Protein 2YYB (pdb70)

Structure (mmCIF, N/CA/C/O backbone):
data_2YYB
#
_entry.id   2YYB
#
_cell.length_a   148.186
_cell.length_b   148.186
_cell.length_c   196.395
_cell.angle_alpha   90.00
_cell.angle_beta   90.00
_cell.angle_gamma   120.00
#
_symmetry.space_group_name_H-M   'H 3 2'
#
loop_
_entity.id
_entity.type
_entity.pdbx_description
1 polymer 'Hypothetical protein TTHA1606'
2 water water
#
loop_
_atom_site.group_PDB
_atom_site.id
_atom_site.type_symbol
_atom_site.label_atom_id
_atom_site.label_alt_id
_atom_site.label_comp_id
_atom_site.label_asym_id
_atom_site.label_entity_id
_atom_site.label_seq_id
_atom_site.pdbx_PDB_ins_code
_atom_site.Cartn_x
_atom_site.Cartn_y
_atom_site.Cartn_z
_atom_site.occupancy
_atom_site.B_iso_or_equiv
_atom_site.auth_seq_id
_atom_site.auth_comp_id
_atom_site.auth_asym_id
_atom_site.auth_atom_id
_atom_site.pdbx_PDB_model_num
ATOM 1 N N . MET A 1 1 ? 11.851 37.565 43.278 1.00 36.92 1 MET A N 1
ATOM 2 C CA . MET A 1 1 ? 10.950 36.450 42.883 1.00 37.02 1 MET A CA 1
ATOM 3 C C . MET A 1 1 ? 9.835 36.259 43.902 1.00 36.54 1 MET A C 1
ATOM 4 O O . MET A 1 1 ? 10.017 36.519 45.090 1.00 36.93 1 MET A O 1
ATOM 9 N N . ASP A 1 2 ? 8.668 35.843 43.425 1.00 36.15 2 ASP A N 1
ATOM 10 C CA . ASP A 1 2 ? 7.537 35.609 44.303 1.00 36.82 2 ASP A CA 1
ATOM 11 C C . ASP A 1 2 ? 7.833 34.340 45.111 1.00 37.74 2 ASP A C 1
ATOM 12 O O . ASP A 1 2 ? 8.117 33.291 44.533 1.00 37.25 2 ASP A O 1
ATOM 17 N N . ARG A 1 3 ? 7.776 34.444 46.438 1.00 36.80 3 ARG A N 1
ATOM 18 C CA . ARG A 1 3 ? 8.069 33.314 47.307 1.00 37.36 3 ARG A CA 1
ATOM 19 C C . ARG A 1 3 ? 7.171 32.116 47.076 1.00 39.02 3 ARG A C 1
ATOM 20 O O . ARG A 1 3 ? 7.613 30.978 47.153 1.00 39.72 3 ARG A O 1
ATOM 28 N N . ASP A 1 4 ? 5.906 32.370 46.801 1.00 40.66 4 ASP A N 1
ATOM 29 C CA . ASP A 1 4 ? 4.972 31.285 46.590 1.00 43.35 4 ASP A CA 1
ATOM 30 C C . ASP A 1 4 ? 5.275 30.470 45.327 1.00 44.39 4 ASP A C 1
ATOM 31 O O . ASP A 1 4 ? 4.976 29.277 45.275 1.00 44.68 4 ASP A O 1
ATOM 36 N N . GLU A 1 5 ? 5.875 31.096 44.317 1.00 44.36 5 GLU A N 1
ATOM 37 C CA . GLU A 1 5 ? 6.221 30.361 43.104 1.00 46.10 5 GLU A CA 1
ATOM 38 C C . GLU A 1 5 ? 7.486 29.561 43.369 1.00 44.24 5 GLU A C 1
ATOM 39 O O . GLU A 1 5 ? 7.631 28.431 42.901 1.00 42.75 5 GLU A O 1
ATOM 45 N N . LEU A 1 6 ? 8.407 30.169 44.111 1.00 42.52 6 LEU A N 1
ATOM 46 C CA . LEU A 1 6 ? 9.648 29.505 44.467 1.00 41.98 6 LEU A CA 1
ATOM 47 C C . LEU A 1 6 ? 9.295 28.243 45.271 1.00 42.15 6 LEU A C 1
ATOM 48 O O . LEU A 1 6 ? 9.840 27.173 45.020 1.00 43.28 6 LEU A O 1
ATOM 53 N N . VAL A 1 7 ? 8.374 28.357 46.223 1.00 40.37 7 VAL A N 1
ATOM 54 C CA . VAL A 1 7 ? 8.004 27.194 47.010 1.00 40.44 7 VAL A CA 1
ATOM 55 C C . VAL A 1 7 ? 7.334 26.126 46.127 1.00 42.56 7 VAL A C 1
ATOM 56 O O . VAL A 1 7 ? 7.620 24.932 46.263 1.00 43.85 7 VAL A O 1
ATOM 60 N N . ARG A 1 8 ? 6.466 26.557 45.216 1.00 41.70 8 ARG A N 1
ATOM 61 C CA . ARG A 1 8 ? 5.782 25.639 44.312 1.00 42.60 8 ARG A CA 1
ATOM 62 C C . ARG A 1 8 ? 6.798 24.912 43.437 1.00 43.61 8 ARG A C 1
ATOM 63 O O . ARG A 1 8 ? 6.758 23.683 43.308 1.00 43.46 8 ARG A O 1
ATOM 71 N N . TYR A 1 9 ? 7.714 25.672 42.842 1.00 43.36 9 TYR A N 1
ATOM 72 C CA . TYR A 1 9 ? 8.733 25.076 41.996 1.00 44.18 9 TYR A CA 1
ATOM 73 C C . TYR A 1 9 ? 9.527 24.038 42.777 1.00 45.30 9 TYR A C 1
ATOM 74 O O . TYR A 1 9 ? 9.622 22.883 42.356 1.00 46.83 9 TYR A O 1
ATOM 83 N N . LEU A 1 10 ? 10.092 24.445 43.915 1.00 44.45 10 LEU A N 1
ATOM 84 C CA . LEU A 1 10 ? 10.885 23.533 44.736 1.00 43.09 10 LEU A CA 1
ATOM 85 C C . LEU A 1 10 ? 10.152 22.256 45.119 1.00 42.69 10 LEU A C 1
ATOM 86 O O . LEU A 1 10 ? 10.711 21.166 45.016 1.00 42.44 10 LEU A O 1
ATOM 91 N N . ASP A 1 11 ? 8.905 22.375 45.550 1.00 41.94 11 ASP A N 1
ATOM 92 C CA . ASP A 1 11 ? 8.152 21.187 45.913 1.00 42.29 11 ASP A CA 1
ATOM 93 C C . ASP A 1 11 ? 8.054 20.289 44.676 1.00 43.92 11 ASP A C 1
ATOM 94 O O . ASP A 1 11 ? 8.088 19.056 44.769 1.00 45.41 11 ASP A O 1
ATOM 99 N N . ALA A 1 12 ? 7.952 20.918 43.513 1.00 44.47 12 ALA A N 1
ATOM 100 C CA . ALA A 1 12 ? 7.838 20.183 42.261 1.00 45.75 12 ALA A CA 1
ATOM 101 C C . ALA A 1 12 ? 9.153 19.521 41.882 1.00 46.43 12 ALA A C 1
ATOM 102 O O . ALA A 1 12 ? 9.214 18.304 41.684 1.00 47.53 12 ALA A O 1
ATOM 104 N N . TYR A 1 13 ? 10.196 20.341 41.792 1.00 45.53 13 TYR A N 1
ATOM 105 C CA . TYR A 1 13 ? 11.529 19.903 41.415 1.00 45.84 13 TYR A CA 1
ATOM 106 C C . TYR A 1 13 ? 12.070 18.795 42.285 1.00 47.78 13 TYR A C 1
ATOM 107 O O . TYR A 1 13 ? 12.722 17.883 41.788 1.00 50.49 13 TYR A O 1
ATOM 116 N N . LEU A 1 14 ? 11.818 18.881 43.587 1.00 48.97 14 LEU A N 1
ATOM 117 C CA . LEU A 1 14 ? 12.297 17.880 44.531 1.00 47.78 14 LEU A CA 1
ATOM 118 C C . LEU A 1 14 ? 11.231 16.811 44.699 1.00 48.97 14 LEU A C 1
ATOM 119 O O . LEU A 1 14 ? 11.474 15.771 45.303 1.00 48.45 14 LEU A O 1
ATOM 124 N N . ARG A 1 15 ? 10.057 17.073 44.128 1.00 50.86 15 ARG A N 1
ATOM 125 C CA . ARG A 1 15 ? 8.913 16.173 44.215 1.00 53.20 15 ARG A CA 1
ATOM 126 C C . ARG A 1 15 ? 8.839 15.533 45.596 1.00 53.20 15 ARG A C 1
ATOM 127 O O . ARG A 1 15 ? 8.967 14.328 45.757 1.00 53.14 15 ARG A O 1
ATOM 135 N N . ILE A 1 16 ? 8.615 16.381 46.587 1.00 53.78 16 ILE A N 1
ATOM 136 C CA . ILE A 1 16 ? 8.535 15.967 47.974 1.00 54.41 16 ILE A CA 1
ATOM 137 C C . ILE A 1 16 ? 7.336 15.086 48.290 1.00 55.42 16 ILE A C 1
ATOM 138 O O . ILE A 1 16 ? 7.203 14.595 49.412 1.00 55.99 16 ILE A O 1
ATOM 143 N N . GLN A 1 17 ? 6.454 14.889 47.317 1.00 56.72 17 GLN A N 1
ATOM 144 C CA . GLN A 1 17 ? 5.280 14.049 47.551 1.00 58.58 17 GLN A CA 1
ATOM 145 C C . GLN A 1 17 ? 5.664 12.570 47.468 1.00 59.23 17 GLN A C 1
ATOM 146 O O . GLN A 1 17 ? 4.918 11.691 47.906 1.00 59.72 17 GLN A O 1
ATOM 152 N N . ASP A 1 18 ? 6.844 12.312 46.918 1.00 59.51 18 ASP A N 1
ATOM 153 C CA . ASP A 1 18 ? 7.348 10.957 46.772 1.00 60.33 18 ASP A CA 1
ATOM 154 C C . ASP A 1 18 ? 7.980 10.394 48.043 1.00 61.32 18 ASP A C 1
ATOM 155 O O . ASP A 1 18 ? 8.312 9.210 48.098 1.00 60.90 18 ASP A O 1
ATOM 160 N N . PHE A 1 19 ? 8.152 11.232 49.061 1.00 62.63 19 PHE A N 1
ATOM 161 C CA . PHE A 1 19 ? 8.767 10.773 50.307 1.00 63.89 19 PHE A CA 1
ATOM 162 C C . PHE A 1 19 ? 7.865 11.058 51.505 1.00 64.83 19 PHE A C 1
ATOM 163 O O . PHE A 1 19 ? 8.280 11.737 52.449 1.00 64.51 19 PHE A O 1
ATOM 171 N N . PRO A 1 20 ? 6.632 10.508 51.493 1.00 66.05 20 PRO A N 1
ATOM 172 C CA . PRO A 1 20 ? 5.600 10.658 52.534 1.00 66.25 20 PRO A CA 1
ATOM 173 C C . PRO A 1 20 ? 5.933 10.067 53.901 1.00 65.99 20 PRO A C 1
ATOM 174 O O . PRO A 1 20 ? 5.219 10.308 54.871 1.00 66.70 20 PRO A O 1
ATOM 178 N N . GLN A 1 21 ? 7.012 9.297 53.974 1.00 66.12 21 GLN A N 1
ATOM 179 C CA . GLN A 1 21 ? 7.420 8.665 55.226 1.00 66.83 21 GLN A CA 1
ATOM 180 C C . GLN A 1 21 ? 8.640 9.345 55.870 1.00 66.33 21 GLN A C 1
ATOM 181 O O . GLN A 1 21 ? 9.371 8.732 56.663 1.00 66.04 21 GLN A O 1
ATOM 187 N N . ASP A 1 22 ? 8.859 10.609 55.515 1.00 64.59 22 ASP A N 1
ATOM 188 C CA . ASP A 1 22 ? 9.973 11.373 56.063 1.00 62.66 22 ASP A CA 1
ATOM 189 C C . ASP A 1 22 ? 9.416 12.084 57.290 1.00 61.43 22 ASP A C 1
ATOM 190 O O . ASP A 1 22 ? 8.459 12.856 57.176 1.00 61.51 22 ASP A O 1
ATOM 195 N N . PRO A 1 23 ? 9.988 11.818 58.486 1.00 59.67 23 PRO A N 1
ATOM 196 C CA . PRO A 1 23 ? 9.482 12.477 59.697 1.00 57.40 23 PRO A CA 1
ATOM 197 C C . PRO A 1 23 ? 9.531 14.002 59.599 1.00 54.74 23 PRO A C 1
ATOM 198 O O . PRO A 1 23 ? 8.607 14.683 60.036 1.00 55.18 23 PRO A O 1
ATOM 202 N N . SER A 1 24 ? 10.598 14.531 59.006 1.00 51.67 24 SER A N 1
ATOM 203 C CA . SER A 1 24 ? 10.747 15.977 58.868 1.00 49.99 24 SER A CA 1
ATOM 204 C C . SER A 1 24 ? 9.680 16.554 57.944 1.00 47.43 24 SER A C 1
ATOM 205 O O . SER A 1 24 ? 9.283 15.923 56.969 1.00 47.00 24 SER A O 1
ATOM 208 N N . LEU A 1 25 ? 9.220 17.754 58.265 1.00 44.82 25 LEU A N 1
ATOM 209 C CA . LEU A 1 25 ? 8.197 18.416 57.469 1.00 44.90 25 LEU A CA 1
ATOM 210 C C . LEU A 1 25 ? 8.890 19.078 56.276 1.00 44.70 25 LEU A C 1
ATOM 211 O O . LEU A 1 25 ? 9.436 20.172 56.403 1.00 45.99 25 LEU A O 1
ATOM 216 N N . ASN A 1 26 ? 8.875 18.415 55.126 1.00 42.93 26 ASN A N 1
ATOM 217 C CA . ASN A 1 26 ? 9.530 18.954 53.944 1.00 42.42 26 ASN A CA 1
ATOM 218 C C . ASN A 1 26 ? 8.725 20.078 53.296 1.00 42.86 26 ASN A C 1
ATOM 219 O O . ASN A 1 26 ? 7.489 20.028 53.248 1.00 44.13 26 ASN A O 1
ATOM 224 N N . GLY A 1 27 ? 9.435 21.099 52.812 1.00 41.74 27 GLY A N 1
ATOM 225 C CA . GLY A 1 27 ? 8.792 22.244 52.181 1.00 38.68 27 GLY A CA 1
ATOM 226 C C . GLY A 1 27 ? 9.019 23.514 52.981 1.00 36.58 27 GLY A C 1
ATOM 227 O O . GLY A 1 27 ? 9.977 23.603 53.737 1.00 36.37 27 GLY A O 1
ATOM 228 N N . LEU A 1 28 ? 8.143 24.497 52.818 1.00 35.69 28 LEU A N 1
ATOM 229 C CA . LEU A 1 28 ? 8.273 25.749 53.552 1.00 36.13 28 LEU A CA 1
ATOM 230 C C . LEU A 1 28 ? 7.889 25.527 55.008 1.00 36.12 28 LEU A C 1
ATOM 231 O O . LEU A 1 28 ? 6.729 25.274 55.309 1.00 37.47 28 LEU A O 1
ATOM 236 N N . GLN A 1 29 ? 8.854 25.635 55.914 1.00 35.28 29 GLN A N 1
ATOM 237 C CA . GLN A 1 29 ? 8.576 25.426 57.329 1.00 34.46 29 GLN A CA 1
ATOM 238 C C . GLN A 1 29 ? 8.221 26.711 58.053 1.00 33.28 29 GLN A C 1
ATOM 239 O O . GLN A 1 29 ? 7.440 26.682 58.984 1.00 34.13 29 GLN A O 1
ATOM 245 N N . VAL A 1 30 ? 8.817 27.830 57.650 1.00 32.25 30 VAL A N 1
ATOM 246 C CA . VAL A 1 30 ? 8.510 29.114 58.272 1.00 29.93 30 VAL A CA 1
ATOM 247 C C . VAL A 1 30 ? 8.401 30.163 57.187 1.00 30.65 30 VAL A C 1
ATOM 248 O O . VAL A 1 30 ? 9.299 30.323 56.362 1.00 30.70 30 VAL A O 1
ATOM 252 N N . GLU A 1 31 ? 7.282 30.873 57.186 1.00 31.15 31 GLU A N 1
ATOM 253 C CA . GLU A 1 31 ? 7.020 31.900 56.191 1.00 31.25 31 GLU A CA 1
ATOM 254 C C . GLU A 1 31 ? 7.740 33.218 56.517 1.00 32.00 31 GLU A C 1
ATOM 255 O O . GLU A 1 31 ? 7.911 33.564 57.682 1.00 31.60 31 GLU A O 1
ATOM 261 N N . GLY A 1 32 ? 8.176 33.920 55.463 1.00 33.74 32 GLY A N 1
ATOM 262 C CA . GLY A 1 32 ? 8.875 35.197 55.574 1.00 31.42 32 GLY A CA 1
ATOM 263 C C . GLY A 1 32 ? 8.392 36.145 54.480 1.00 31.89 32 GLY A C 1
ATOM 264 O O . GLY A 1 3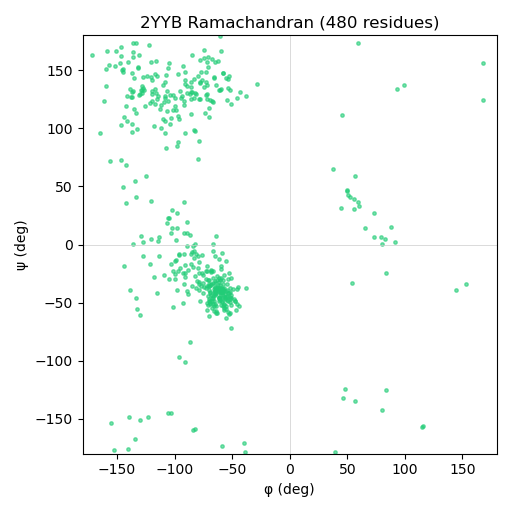2 ? 7.234 36.061 54.063 1.00 31.75 32 GLY A O 1
ATOM 265 N N . LYS A 1 33 ? 9.264 37.033 54.005 1.00 31.64 33 LYS A N 1
ATOM 266 C CA . LYS A 1 33 ? 8.918 37.999 52.957 1.00 32.90 33 LYS A CA 1
ATOM 267 C C . LYS A 1 33 ? 8.318 37.344 51.720 1.00 34.56 33 LYS A C 1
ATOM 268 O O . LYS A 1 33 ? 8.743 36.255 51.311 1.00 34.66 33 LYS A O 1
ATOM 274 N N . ARG A 1 34 ? 7.370 38.028 51.089 1.00 34.33 34 ARG A N 1
ATOM 275 C CA . ARG A 1 34 ? 6.774 37.491 49.879 1.00 36.04 34 ARG A CA 1
ATOM 276 C C . ARG A 1 34 ? 7.685 37.725 48.652 1.00 34.87 34 ARG A C 1
ATOM 277 O O . ARG A 1 34 ? 7.562 37.021 47.644 1.00 35.13 34 ARG A O 1
ATOM 285 N N . THR A 1 35 ? 8.604 38.683 48.740 1.00 31.89 35 THR A N 1
ATOM 286 C CA . THR A 1 35 ? 9.489 38.960 47.614 1.00 33.14 35 THR A CA 1
ATOM 287 C C . THR A 1 35 ? 10.926 38.530 47.898 1.00 34.15 35 THR A C 1
ATOM 288 O O . THR A 1 35 ? 11.644 39.156 48.681 1.00 34.70 35 THR A O 1
ATOM 292 N N . VAL A 1 36 ? 11.344 37.451 47.245 1.00 34.09 36 VAL A N 1
ATOM 293 C CA . VAL A 1 36 ? 12.683 36.913 47.448 1.00 34.56 36 VAL A CA 1
ATOM 294 C C . VAL A 1 36 ? 13.713 37.580 46.558 1.00 34.96 36 VAL A C 1
ATOM 295 O O . VAL A 1 36 ? 13.506 37.720 45.364 1.00 35.58 36 VAL A O 1
ATOM 299 N N . ARG A 1 37 ? 14.823 37.989 47.156 1.00 36.29 37 ARG A N 1
ATOM 300 C CA . ARG A 1 37 ? 15.895 38.648 46.427 1.00 38.97 37 ARG A CA 1
ATOM 301 C C . ARG A 1 37 ? 17.256 37.981 46.659 1.00 39.80 37 ARG A C 1
ATOM 302 O O . ARG A 1 37 ? 18.235 38.311 45.980 1.00 43.40 37 ARG A O 1
ATOM 310 N N . LYS A 1 38 ? 17.340 37.062 47.615 1.00 37.28 38 LYS A N 1
ATOM 311 C CA . LYS A 1 38 ? 18.619 36.420 47.898 1.00 35.19 38 LYS A CA 1
ATOM 312 C C . LYS A 1 38 ? 18.449 35.113 48.664 1.00 34.78 38 LYS A C 1
ATOM 313 O O . LYS A 1 38 ? 17.854 35.080 49.744 1.00 35.56 38 LYS A O 1
ATOM 319 N N . VAL A 1 39 ? 18.985 34.044 48.086 1.00 32.81 39 VAL A N 1
ATOM 320 C CA . VAL A 1 39 ? 18.892 32.709 48.654 1.00 30.96 39 VAL A CA 1
ATOM 321 C C . VAL A 1 39 ? 20.044 32.366 49.578 1.00 31.47 39 VAL A C 1
ATOM 322 O O . VAL A 1 39 ? 21.191 32.737 49.331 1.00 31.92 39 VAL A O 1
ATOM 326 N N . GLY A 1 40 ? 19.716 31.667 50.656 1.00 30.52 40 GLY A N 1
ATOM 327 C CA . GLY A 1 40 ? 20.725 31.222 51.596 1.00 29.98 40 GLY A CA 1
ATOM 328 C C . GLY A 1 40 ? 20.651 29.698 51.623 1.00 29.83 40 GLY A C 1
ATOM 329 O O . GLY A 1 40 ? 19.563 29.128 51.526 1.00 29.25 40 GLY A O 1
ATOM 330 N N . ALA A 1 41 ? 21.805 29.042 51.716 1.00 29.80 41 ALA A N 1
ATOM 331 C CA . ALA A 1 41 ? 21.895 27.578 51.784 1.00 30.92 41 ALA A CA 1
ATOM 332 C C . ALA A 1 41 ? 22.748 27.180 53.000 1.00 31.06 41 ALA A C 1
ATOM 333 O O . ALA A 1 41 ? 23.805 27.767 53.248 1.00 30.69 41 ALA A O 1
ATOM 335 N N . ALA A 1 42 ? 22.268 26.195 53.755 1.00 30.26 42 ALA A N 1
ATOM 336 C CA . ALA A 1 42 ? 22.958 25.704 54.952 1.00 30.12 42 ALA A CA 1
ATOM 337 C C . ALA A 1 42 ? 22.524 24.263 55.267 1.00 30.17 42 ALA A C 1
ATOM 338 O O . ALA A 1 42 ? 21.427 23.818 54.890 1.00 29.81 42 ALA A O 1
ATOM 340 N N . VAL A 1 43 ? 23.396 23.536 55.953 1.00 29.73 43 VAL A N 1
ATOM 341 C CA . VAL A 1 43 ? 23.115 22.160 56.316 1.00 30.23 43 VAL A CA 1
ATOM 342 C C . VAL A 1 43 ? 22.049 22.041 57.403 1.00 30.56 43 VAL A C 1
ATOM 343 O O . VAL A 1 43 ? 21.053 21.321 57.232 1.00 30.28 43 VAL A O 1
ATOM 347 N N . ASP A 1 44 ? 22.251 22.764 58.508 1.00 32.68 44 ASP A N 1
ATOM 348 C CA . ASP A 1 44 ? 21.322 22.706 59.645 1.00 34.37 44 ASP A CA 1
ATOM 349 C C . ASP A 1 44 ? 20.641 24.001 60.092 1.00 34.23 44 ASP A C 1
ATOM 350 O O . ASP A 1 44 ? 21.221 25.085 60.068 1.00 33.51 44 ASP A O 1
ATOM 355 N N . ALA A 1 45 ? 19.392 23.854 60.520 1.00 35.04 45 ALA A N 1
ATOM 356 C CA . ALA A 1 45 ? 18.621 24.958 61.060 1.00 34.22 45 ALA A CA 1
ATOM 357 C C . ALA A 1 45 ? 19.230 25.220 62.438 1.00 33.62 45 ALA A C 1
ATOM 358 O O . ALA A 1 45 ? 19.717 24.313 63.082 1.00 34.85 45 ALA A O 1
ATOM 360 N N . GLY A 1 46 ? 19.217 26.457 62.896 1.00 34.96 46 GLY A N 1
ATOM 361 C CA . GLY A 1 46 ? 19.791 26.730 64.201 1.00 33.32 46 GLY A CA 1
ATOM 362 C C . GLY A 1 46 ? 19.936 28.217 64.369 1.00 32.35 46 GLY A C 1
ATOM 363 O O . GLY A 1 46 ? 19.989 28.933 63.385 1.00 32.97 46 GLY A O 1
ATOM 364 N N . GLU A 1 47 ? 19.980 28.682 65.607 1.00 32.22 47 GLU A N 1
ATOM 365 C CA . GLU A 1 47 ? 20.129 30.100 65.875 1.00 32.23 47 GLU A CA 1
ATOM 366 C C . GLU A 1 47 ? 21.355 30.689 65.185 1.00 31.04 47 GLU A C 1
ATOM 367 O O . GLU A 1 47 ? 21.267 31.726 64.554 1.00 31.18 47 GLU A O 1
ATOM 373 N N . ALA A 1 48 ? 22.499 30.034 65.299 1.00 30.20 48 ALA A N 1
ATOM 374 C CA . ALA A 1 48 ? 23.707 30.568 64.679 1.00 30.41 48 ALA A CA 1
ATOM 375 C C . ALA A 1 48 ? 23.512 30.771 63.178 1.00 30.04 48 ALA A C 1
ATOM 376 O O . ALA A 1 48 ? 23.696 31.877 62.677 1.00 30.60 48 ALA A O 1
ATOM 378 N N . ILE A 1 49 ? 23.142 29.711 62.468 1.00 29.32 49 ILE A N 1
ATOM 379 C CA . ILE A 1 49 ? 22.892 29.812 61.037 1.00 30.72 49 ILE A CA 1
ATOM 380 C C . ILE A 1 49 ? 21.888 30.923 60.724 1.00 33.18 49 ILE A C 1
ATOM 381 O O . ILE A 1 49 ? 22.058 31.660 59.746 1.00 34.90 49 ILE A O 1
ATOM 386 N N . PHE A 1 50 ? 20.839 31.033 61.538 1.00 32.24 50 PHE A N 1
ATOM 387 C CA . PHE A 1 50 ? 19.818 32.046 61.329 1.00 32.31 50 PHE A CA 1
ATOM 388 C C . PHE A 1 50 ? 20.336 33.477 61.480 1.00 32.89 50 PHE A C 1
ATOM 389 O O . PHE A 1 50 ? 19.928 34.355 60.718 1.00 32.06 50 PHE A O 1
ATOM 397 N N . ARG A 1 51 ? 21.216 33.707 62.459 1.00 32.61 51 ARG A N 1
ATOM 398 C CA . ARG A 1 51 ? 21.812 35.024 62.676 1.00 34.85 51 ARG A CA 1
ATOM 399 C C . ARG A 1 51 ? 22.668 35.393 61.456 1.00 36.34 51 ARG A C 1
ATOM 400 O O . ARG A 1 51 ? 22.670 36.549 61.021 1.00 34.90 51 ARG A O 1
ATOM 408 N N . LYS A 1 52 ? 23.392 34.409 60.917 1.00 37.44 52 LYS A N 1
ATOM 409 C CA . LYS A 1 52 ? 24.221 34.631 59.736 1.00 39.78 52 LYS A CA 1
ATOM 410 C C . LYS A 1 52 ? 23.345 34.962 58.535 1.00 40.06 52 LYS A C 1
ATOM 411 O O . LYS A 1 52 ? 23.701 35.814 57.725 1.00 41.17 52 LYS A O 1
ATOM 417 N N . ALA A 1 53 ? 22.208 34.283 58.408 1.00 39.46 53 ALA A N 1
ATOM 418 C CA . ALA A 1 53 ? 21.306 34.558 57.292 1.00 38.72 53 ALA A CA 1
ATOM 419 C C . ALA A 1 53 ? 20.806 35.993 57.425 1.00 38.90 53 ALA A C 1
ATOM 420 O O . ALA A 1 53 ? 20.621 36.695 56.434 1.00 38.36 53 ALA A O 1
ATOM 422 N N . LEU A 1 54 ? 20.595 36.415 58.664 1.00 38.91 54 LEU A N 1
ATOM 423 C CA . LEU A 1 54 ? 20.140 37.759 58.953 1.00 39.63 54 LEU A CA 1
ATOM 424 C C . LEU A 1 54 ? 21.215 38.776 58.548 1.00 41.74 54 LEU A C 1
ATOM 425 O O . LEU A 1 54 ? 20.900 39.836 57.988 1.00 43.02 54 LEU A O 1
ATOM 430 N N . GLU A 1 55 ? 22.475 38.446 58.824 1.00 42.76 55 GLU A N 1
ATOM 431 C CA . GLU A 1 55 ? 23.597 39.328 58.521 1.00 45.26 55 GLU A CA 1
ATOM 432 C C . GLU A 1 55 ? 23.855 39.452 57.025 1.00 44.85 55 GLU A C 1
ATOM 433 O O . GLU A 1 55 ? 24.230 40.515 56.536 1.00 45.27 55 GLU A O 1
ATOM 439 N N . GLU A 1 56 ? 23.649 38.355 56.310 1.00 44.34 56 GLU A N 1
ATOM 440 C CA . GLU A 1 56 ? 23.848 38.284 54.868 1.00 43.54 56 GLU A CA 1
ATOM 441 C C . GLU A 1 56 ? 22.579 38.672 54.113 1.00 42.88 56 GLU A C 1
ATOM 442 O O . GLU A 1 56 ? 22.483 38.473 52.899 1.00 43.11 56 GLU A O 1
ATOM 448 N N . GLU A 1 57 ? 21.596 39.202 54.831 1.00 41.31 57 GLU A N 1
ATOM 449 C CA . GLU A 1 57 ? 20.324 39.590 54.227 1.00 40.71 57 GLU A CA 1
ATOM 450 C C . GLU A 1 57 ? 19.697 38.490 53.352 1.00 39.86 57 GLU A C 1
ATOM 451 O O . GLU A 1 57 ? 19.250 38.744 52.227 1.00 40.78 57 GLU A O 1
ATOM 457 N N . VAL A 1 58 ? 19.656 37.264 53.871 1.00 37.65 58 VAL A N 1
ATOM 458 C CA . VAL A 1 58 ? 19.056 36.168 53.127 1.00 35.94 58 VAL A CA 1
ATOM 459 C C . VAL A 1 58 ? 17.543 36.287 53.249 1.00 35.90 58 VAL A C 1
ATOM 460 O O . VAL A 1 58 ? 17.038 36.617 54.322 1.00 37.11 58 VAL A O 1
ATOM 464 N N . ASP A 1 59 ? 16.819 36.027 52.162 1.00 35.34 59 ASP A N 1
ATOM 465 C CA . ASP A 1 59 ? 15.346 36.097 52.197 1.00 34.79 59 ASP A CA 1
ATOM 466 C C . ASP A 1 59 ? 14.728 34.705 52.202 1.00 33.63 59 ASP A C 1
ATOM 467 O O . ASP A 1 59 ? 13.641 34.490 52.729 1.00 33.48 59 ASP A O 1
ATOM 472 N N . PHE A 1 60 ? 15.430 33.768 51.586 1.00 31.47 60 PHE A N 1
ATOM 473 C CA . PHE A 1 60 ? 14.942 32.414 51.450 1.00 31.12 60 PHE A CA 1
ATOM 474 C C . PHE A 1 60 ? 16.055 31.454 51.835 1.00 31.73 60 PHE A C 1
ATOM 475 O O . PHE A 1 60 ? 16.959 31.191 51.038 1.00 33.23 60 PHE A O 1
ATOM 483 N N . LEU A 1 61 ? 15.982 30.954 53.065 1.00 31.54 61 LEU A N 1
ATOM 484 C CA . LEU A 1 61 ? 16.967 30.017 53.619 1.00 30.30 61 LEU A CA 1
ATOM 485 C C . LEU A 1 61 ? 16.550 28.570 53.377 1.00 31.13 61 LEU A C 1
ATOM 486 O O . LEU A 1 61 ? 15.440 28.148 53.748 1.00 30.72 61 LEU A O 1
ATOM 491 N N . ILE A 1 62 ? 17.439 27.824 52.729 1.00 31.01 62 ILE A N 1
ATOM 492 C CA . ILE A 1 62 ? 17.205 26.421 52.428 1.00 31.69 62 ILE A CA 1
ATOM 493 C C . ILE A 1 62 ? 18.113 25.563 53.312 1.00 31.62 62 ILE A C 1
ATOM 494 O O . ILE A 1 62 ? 19.330 25.764 53.334 1.00 32.27 62 ILE A O 1
ATOM 499 N N . VAL A 1 63 ? 17.534 24.618 54.044 1.00 30.63 63 VAL A N 1
ATOM 500 C CA . VAL A 1 63 ? 18.341 23.746 54.898 1.00 30.75 63 VAL A CA 1
ATOM 501 C C . VAL A 1 63 ? 17.968 22.277 54.688 1.00 32.65 63 VAL A C 1
ATOM 502 O O . VAL A 1 63 ? 16.832 21.962 54.306 1.00 30.81 63 VAL A O 1
ATOM 506 N N . HIS A 1 64 ? 18.931 21.384 54.928 1.00 34.89 64 HIS A N 1
ATOM 507 C CA . HIS A 1 64 ? 18.698 19.943 54.769 1.00 35.45 64 HIS A CA 1
ATOM 508 C C . HIS A 1 64 ? 18.008 19.423 56.031 1.00 35.36 64 HIS A C 1
ATOM 509 O O . HIS A 1 64 ? 17.120 18.568 55.956 1.00 34.22 64 HIS A O 1
ATOM 516 N N . HIS A 1 65 ? 18.414 19.963 57.180 1.00 34.71 65 HIS A N 1
ATOM 517 C CA . HIS A 1 65 ? 17.854 19.568 58.471 1.00 36.40 65 HIS A CA 1
ATOM 518 C C . HIS A 1 65 ? 17.037 20.726 59.060 1.00 35.26 65 HIS A C 1
ATOM 519 O O . HIS A 1 65 ? 17.602 21.664 59.638 1.00 36.35 65 HIS A O 1
ATOM 526 N N . GLY A 1 66 ? 15.716 20.656 58.913 1.00 32.43 66 GLY A N 1
ATOM 527 C CA . GLY A 1 66 ? 14.851 21.711 59.400 1.00 31.17 66 GLY A CA 1
ATOM 528 C C . GLY A 1 66 ? 14.439 21.693 60.861 1.00 32.55 66 GLY A C 1
ATOM 529 O O . GLY A 1 66 ? 15.065 21.060 61.699 1.00 32.14 66 GLY A O 1
ATOM 530 N N . LEU A 1 67 ? 13.352 22.386 61.162 1.00 34.58 67 LEU A N 1
ATOM 531 C CA . LEU A 1 67 ? 12.864 22.505 62.526 1.00 38.65 67 LEU A CA 1
ATOM 532 C C . LEU A 1 67 ? 11.856 21.479 62.999 1.00 42.66 67 LEU A C 1
ATOM 533 O O . LEU A 1 67 ? 11.750 21.229 64.198 1.00 43.30 67 LEU A O 1
ATOM 538 N N . PHE A 1 68 ? 11.118 20.886 62.069 1.00 46.59 68 PHE A N 1
ATOM 539 C CA . PHE A 1 68 ? 10.085 19.935 62.430 1.00 50.74 68 PHE A CA 1
ATOM 540 C C . PHE A 1 68 ? 10.360 18.466 62.116 1.00 54.37 68 PHE A C 1
ATOM 541 O O . PHE A 1 68 ? 10.906 18.135 61.065 1.00 55.94 68 PHE A O 1
ATOM 549 N N . TRP A 1 69 ? 9.965 17.591 63.042 1.00 57.72 69 TRP A N 1
ATOM 550 C CA . TRP A 1 69 ? 10.152 16.155 62.882 1.00 60.35 69 TRP A CA 1
ATOM 551 C C . TRP A 1 69 ? 8.966 15.359 63.430 1.00 60.83 69 TRP A C 1
ATOM 552 O O . TRP A 1 69 ? 9.156 14.280 63.970 1.00 61.54 69 TRP A O 1
ATOM 563 N N . GLY A 1 70 ? 7.750 15.881 63.289 1.00 61.54 70 GLY A N 1
ATOM 564 C CA . GLY A 1 70 ? 6.582 15.172 63.797 1.00 62.93 70 GLY A CA 1
ATOM 565 C C . GLY A 1 70 ? 6.339 15.422 65.285 1.00 64.83 70 GLY A C 1
ATOM 566 O O . GLY A 1 70 ? 5.220 15.290 65.787 1.00 63.93 70 GLY A O 1
ATOM 567 N N . LYS A 1 71 ? 7.406 15.774 65.997 1.00 66.33 71 LYS A N 1
ATOM 568 C CA . LYS A 1 71 ? 7.337 16.066 67.430 1.00 66.29 71 LYS A CA 1
ATOM 569 C C . LYS A 1 71 ? 6.947 17.531 67.620 1.00 65.63 71 LYS A C 1
ATOM 570 O O . LYS A 1 71 ? 7.718 18.434 67.278 1.00 66.62 71 LYS A O 1
ATOM 576 N N . PRO A 1 72 ? 5.740 17.793 68.144 1.00 63.77 72 PRO A N 1
ATOM 577 C CA . PRO A 1 72 ? 5.340 19.192 68.347 1.00 60.25 72 PRO A CA 1
ATOM 578 C C . PRO A 1 72 ? 6.034 19.690 69.630 1.00 56.45 72 PRO A C 1
ATOM 579 O O . PRO A 1 72 ? 5.914 19.070 70.686 1.00 56.13 72 PRO A O 1
ATOM 583 N N . PHE A 1 73 ? 6.779 20.786 69.528 1.00 51.76 73 PHE A N 1
ATOM 584 C CA . PHE A 1 73 ? 7.486 21.335 70.681 1.00 46.57 73 PHE A CA 1
ATOM 585 C C . PHE A 1 73 ? 6.975 22.720 71.007 1.00 42.80 73 PHE A C 1
ATOM 586 O O . PHE A 1 73 ? 6.609 23.480 70.113 1.00 43.72 73 PHE A O 1
ATOM 594 N N . PRO A 1 74 ? 6.961 23.077 72.293 1.00 39.11 74 PRO A N 1
ATOM 595 C CA . PRO A 1 74 ? 6.481 24.400 72.696 1.00 37.23 74 PRO A CA 1
ATOM 596 C C . PRO A 1 74 ? 7.407 25.484 72.171 1.00 35.71 74 PRO A C 1
ATOM 597 O O . PRO A 1 74 ? 8.605 25.269 72.123 1.00 35.02 74 PRO A O 1
ATOM 601 N N . ILE A 1 75 ? 6.856 26.630 71.764 1.00 34.33 75 ILE A N 1
ATOM 602 C CA . ILE A 1 75 ? 7.675 27.743 71.270 1.00 32.69 75 ILE A CA 1
ATOM 603 C C . ILE A 1 75 ? 8.235 28.450 72.521 1.00 32.40 75 ILE A C 1
ATOM 604 O O . ILE A 1 75 ? 7.813 29.535 72.922 1.00 31.41 75 ILE A O 1
ATOM 609 N N . VAL A 1 76 ? 9.203 27.794 73.139 1.00 32.46 76 VAL A N 1
ATOM 610 C CA . VAL A 1 76 ? 9.826 28.279 74.353 1.00 32.44 76 VAL A CA 1
ATOM 611 C C . VAL A 1 76 ? 11.335 28.212 74.195 1.00 31.83 76 VAL A C 1
ATOM 612 O O . VAL A 1 76 ? 11.829 27.544 73.289 1.00 31.82 76 VAL A O 1
ATOM 616 N N . GLY A 1 77 ? 12.057 28.922 75.058 1.00 30.85 77 GLY A N 1
ATOM 617 C CA . GLY A 1 77 ? 13.512 28.913 75.029 1.00 31.38 77 GLY A CA 1
ATOM 618 C C . GLY A 1 77 ? 14.221 29.118 73.691 1.00 33.78 77 GLY A C 1
ATOM 619 O O . GLY A 1 77 ? 14.018 30.126 72.976 1.00 34.38 77 GLY A O 1
ATOM 620 N N . HIS A 1 78 ? 15.071 28.161 73.337 1.00 32.73 78 HIS A N 1
ATOM 621 C CA . HIS A 1 78 ? 15.803 28.285 72.095 1.00 32.99 78 HIS A CA 1
ATOM 622 C C . HIS A 1 78 ? 14.907 28.171 70.860 1.00 32.55 78 HIS A C 1
ATOM 623 O O . HIS A 1 78 ? 15.271 28.645 69.790 1.00 31.59 78 HIS A O 1
ATOM 630 N N . HIS A 1 79 ? 13.733 27.560 71.003 1.00 31.65 79 HIS A N 1
ATOM 631 C CA . HIS A 1 79 ? 12.816 27.455 69.870 1.00 31.28 79 HIS A CA 1
ATOM 632 C C . HIS A 1 79 ? 12.218 28.831 69.568 1.00 31.51 79 HIS A C 1
ATOM 633 O O . HIS A 1 79 ? 11.981 29.193 68.411 1.00 31.34 79 HIS A O 1
ATOM 640 N N . LYS A 1 80 ? 11.972 29.595 70.626 1.00 30.31 80 LYS A N 1
ATOM 641 C CA . LYS A 1 80 ? 11.421 30.902 70.444 1.00 29.76 80 LYS A CA 1
ATOM 642 C C . LYS A 1 80 ? 12.448 31.821 69.822 1.00 30.81 80 LYS A C 1
ATOM 643 O O . LYS A 1 80 ? 12.129 32.538 68.866 1.00 32.10 80 LYS A O 1
ATOM 649 N N . ARG A 1 81 ? 13.672 31.808 70.351 1.00 30.21 81 ARG A N 1
ATOM 650 C CA . ARG A 1 81 ? 14.720 32.683 69.818 1.00 30.57 81 ARG A CA 1
ATOM 651 C C . ARG A 1 81 ? 14.956 32.460 68.335 1.00 30.54 81 ARG A C 1
ATOM 652 O O . ARG A 1 81 ? 15.174 33.424 67.588 1.00 31.69 81 ARG A O 1
ATOM 660 N N . ARG A 1 82 ? 14.881 31.206 67.896 1.00 28.80 82 ARG A N 1
ATOM 661 C CA . ARG A 1 82 ? 15.082 30.911 66.487 1.00 28.82 82 ARG A CA 1
ATOM 662 C C . ARG A 1 82 ? 14.045 31.632 65.615 1.00 30.07 82 ARG A C 1
ATOM 663 O O . ARG A 1 82 ? 14.391 32.268 64.597 1.00 27.92 82 ARG A O 1
ATOM 671 N N . LEU A 1 83 ? 12.780 31.530 66.022 1.00 29.71 83 LEU A N 1
ATOM 672 C CA . LEU A 1 83 ? 11.697 32.163 65.296 1.00 30.15 83 LEU A CA 1
ATOM 673 C C . LEU A 1 83 ? 11.781 33.690 65.313 1.00 30.17 83 LEU A C 1
ATOM 674 O O . LEU A 1 83 ? 11.460 34.341 64.320 1.00 30.51 83 LEU A O 1
ATOM 679 N N . GLU A 1 84 ? 12.199 34.267 66.434 1.00 29.91 84 GLU A N 1
ATOM 680 C CA . GLU A 1 84 ? 12.319 35.718 66.515 1.00 30.04 84 GLU A CA 1
ATOM 681 C C . GLU A 1 84 ? 13.288 36.197 65.439 1.00 29.33 84 GLU A C 1
ATOM 682 O O . GLU A 1 84 ? 13.047 37.216 64.786 1.00 30.61 84 GLU A O 1
ATOM 688 N N . THR A 1 85 ? 14.380 35.454 65.270 1.00 27.59 85 THR A N 1
ATOM 689 C CA . THR A 1 85 ? 15.408 35.755 64.287 1.00 26.38 85 THR A CA 1
ATOM 690 C C . THR A 1 85 ? 14.854 35.635 62.870 1.00 27.51 85 THR A C 1
ATOM 691 O O . THR A 1 85 ? 15.007 36.540 62.055 1.00 27.77 85 THR A O 1
ATOM 695 N N . LEU A 1 86 ? 14.209 34.526 62.548 1.00 27.11 86 LEU A N 1
ATOM 696 C CA . LEU A 1 86 ? 13.660 34.442 61.205 1.00 27.24 86 LEU A CA 1
ATOM 697 C C . LEU A 1 86 ? 12.674 35.602 61.016 1.00 27.54 86 LEU A C 1
ATOM 698 O O . LEU A 1 86 ? 12.757 36.324 60.029 1.00 28.50 86 LEU A O 1
ATOM 703 N N . PHE A 1 87 ? 11.756 35.791 61.963 1.00 28.06 87 PHE A N 1
ATOM 704 C CA . PHE A 1 87 ? 10.764 36.876 61.862 1.00 28.51 87 PHE A CA 1
ATOM 705 C C . PHE A 1 87 ? 11.450 38.218 61.649 1.00 29.42 87 PHE A C 1
ATOM 706 O O . PHE A 1 87 ? 11.204 38.906 60.662 1.00 29.54 87 PHE A O 1
ATOM 714 N N . GLN A 1 88 ? 12.326 38.577 62.582 1.00 30.31 88 GLN A N 1
ATOM 715 C CA . GLN A 1 88 ? 13.055 39.830 62.508 1.00 31.33 88 GLN A CA 1
ATOM 716 C C . GLN A 1 88 ? 13.607 40.095 61.107 1.00 32.49 88 GLN A C 1
ATOM 717 O O . GLN A 1 88 ? 13.622 41.240 60.666 1.00 35.69 88 GLN A O 1
ATOM 723 N N . GLY A 1 89 ? 14.044 39.054 60.400 1.00 30.51 89 GLY A N 1
ATOM 724 C CA . GLY A 1 89 ? 14.607 39.259 59.080 1.00 28.56 89 GLY A CA 1
ATOM 725 C C . GLY A 1 89 ? 13.733 38.917 57.892 1.00 27.89 89 GLY A C 1
ATOM 726 O O . GLY A 1 89 ? 14.203 38.905 56.751 1.00 27.29 89 GLY A O 1
ATOM 727 N N . GLY A 1 90 ? 12.461 38.647 58.143 1.00 27.21 90 GLY A N 1
ATOM 728 C CA . GLY A 1 90 ? 11.567 38.299 57.048 1.00 27.84 90 GLY A CA 1
ATOM 729 C C . GLY A 1 90 ? 12.106 37.122 56.265 1.00 29.02 90 GLY A C 1
ATOM 730 O O . GLY A 1 90 ? 11.864 36.992 55.073 1.00 29.60 90 GLY A O 1
ATOM 731 N N . ILE A 1 91 ? 12.829 36.248 56.955 1.00 29.61 91 ILE A N 1
ATOM 732 C CA . ILE A 1 91 ? 13.449 35.078 56.343 1.00 29.74 91 ILE A CA 1
ATOM 733 C C . ILE A 1 91 ? 12.496 33.894 56.165 1.00 29.77 91 ILE A C 1
ATOM 734 O O . ILE A 1 91 ? 11.809 33.499 57.104 1.00 31.03 91 ILE A O 1
ATOM 739 N N . ASN A 1 92 ? 12.450 33.348 54.954 1.00 28.46 92 ASN A N 1
ATOM 740 C CA . ASN A 1 92 ? 11.614 32.187 54.671 1.00 28.33 92 ASN A CA 1
ATOM 741 C C . ASN A 1 92 ? 12.500 30.978 54.963 1.00 28.59 92 ASN A C 1
ATOM 742 O O . ASN A 1 92 ? 13.677 30.980 54.596 1.00 28.86 92 ASN A O 1
ATOM 747 N N . LEU A 1 93 ? 11.949 29.963 55.633 1.00 27.36 93 LEU A N 1
ATOM 748 C CA . LEU A 1 93 ? 12.700 28.746 55.951 1.00 24.60 93 LEU A CA 1
ATOM 749 C C . LEU A 1 93 ? 12.096 27.610 55.165 1.00 25.47 93 LEU A C 1
ATOM 750 O O . LEU A 1 93 ? 10.921 27.275 55.372 1.00 24.40 93 LEU A O 1
ATOM 755 N N . TYR A 1 94 ? 12.897 27.042 54.261 1.00 25.48 94 TYR A N 1
ATOM 756 C CA . TYR A 1 94 ? 12.481 25.924 53.414 1.00 27.29 94 TYR A CA 1
ATOM 757 C C . TYR A 1 94 ? 13.375 24.713 53.751 1.00 30.03 94 TYR A C 1
ATOM 758 O O . TYR A 1 94 ? 14.614 24.767 53.621 1.00 31.95 94 TYR A O 1
ATOM 767 N N . ALA A 1 95 ? 12.758 23.621 54.181 1.00 30.48 95 ALA A N 1
ATOM 768 C CA . ALA A 1 95 ? 13.527 22.441 54.550 1.00 32.92 95 ALA A CA 1
ATOM 769 C C . ALA A 1 95 ? 13.336 21.295 53.548 1.00 34.41 95 ALA A C 1
ATOM 770 O O . ALA A 1 95 ? 12.218 21.037 53.086 1.00 34.74 95 ALA A O 1
ATOM 772 N N . ALA A 1 96 ? 14.438 20.627 53.212 1.00 35.59 96 ALA A N 1
ATOM 773 C CA . ALA A 1 96 ? 14.424 19.498 52.272 1.00 38.59 96 ALA A CA 1
ATOM 774 C C . ALA A 1 96 ? 15.315 18.385 52.830 1.00 40.15 96 ALA A C 1
ATOM 775 O O . ALA A 1 96 ? 16.542 18.471 52.764 1.00 38.16 96 ALA A O 1
ATOM 777 N N . HIS A 1 97 ? 14.682 17.342 53.373 1.00 43.11 97 HIS A N 1
ATOM 778 C CA . HIS A 1 97 ? 15.399 16.223 53.981 1.00 44.79 97 HIS A CA 1
ATOM 779 C C . HIS A 1 97 ? 15.727 15.065 53.023 1.00 45.88 97 HIS A C 1
ATOM 780 O O . HIS A 1 97 ? 16.690 15.137 52.247 1.00 43.47 97 HIS A O 1
ATOM 787 N N . LEU A 1 98 ? 14.932 13.997 53.089 1.00 45.75 98 LEU A N 1
ATOM 788 C CA . LEU A 1 98 ? 15.173 12.842 52.236 1.00 46.75 98 LEU A CA 1
ATOM 789 C C . LEU A 1 98 ? 15.196 13.194 50.748 1.00 46.56 98 LEU A C 1
ATOM 790 O O . LEU A 1 98 ? 16.077 12.750 50.015 1.00 46.03 98 LEU A O 1
ATOM 795 N N . PRO A 1 99 ? 14.234 14.008 50.285 1.00 45.76 99 PRO A N 1
ATOM 796 C CA . PRO A 1 99 ? 14.197 14.376 48.870 1.00 44.91 99 PRO A CA 1
ATOM 797 C C . PRO A 1 99 ? 15.441 15.089 48.353 1.00 44.60 99 PRO A C 1
ATOM 798 O O . PRO A 1 99 ? 15.774 14.968 47.176 1.00 45.06 99 PRO A O 1
ATOM 802 N N . LEU A 1 100 ? 16.133 15.819 49.224 1.00 43.65 100 LEU A N 1
ATOM 803 C CA . LEU A 1 100 ? 17.347 16.518 48.813 1.00 43.37 100 LEU A CA 1
ATOM 804 C C . LEU A 1 100 ? 18.464 15.492 48.860 1.00 44.12 100 LEU A C 1
ATOM 805 O O . LEU A 1 100 ? 19.464 15.607 48.155 1.00 45.06 100 LEU A O 1
ATOM 810 N N . ASP A 1 101 ? 18.296 14.491 49.719 1.00 44.88 101 ASP A N 1
ATOM 811 C CA . ASP A 1 101 ? 19.284 13.431 49.855 1.00 45.21 101 ASP A CA 1
ATOM 812 C C . ASP A 1 101 ? 19.307 12.625 48.541 1.00 46.00 101 ASP A C 1
ATOM 813 O O . ASP A 1 101 ? 20.362 12.459 47.918 1.00 47.28 101 ASP A O 1
ATOM 818 N N . ALA A 1 102 ? 18.126 12.201 48.094 1.00 46.09 102 ALA A N 1
ATOM 819 C CA . ALA A 1 102 ? 17.965 11.376 46.898 1.00 47.19 102 ALA A CA 1
ATOM 820 C C . ALA A 1 102 ? 18.026 12.020 45.526 1.00 48.78 102 ALA A C 1
ATOM 821 O O . ALA A 1 102 ? 18.454 11.384 44.570 1.00 49.16 102 ALA A O 1
ATOM 823 N N . HIS A 1 103 ? 17.589 13.263 45.407 1.00 50.85 103 HIS A N 1
ATOM 824 C CA . HIS A 1 103 ? 17.574 13.910 44.099 1.00 51.98 103 HIS A CA 1
ATOM 825 C C . HIS A 1 103 ? 18.777 13.569 43.217 1.00 52.61 103 HIS A C 1
ATOM 826 O O . HIS A 1 103 ? 19.929 13.723 43.638 1.00 51.47 103 HIS A O 1
ATOM 833 N N . GLU A 1 104 ? 18.489 13.123 41.987 1.00 53.96 104 GLU A N 1
ATOM 834 C CA . GLU A 1 104 ? 19.522 12.742 41.007 1.00 55.25 104 GLU A CA 1
ATOM 835 C C . GLU A 1 104 ? 20.310 13.901 40.383 1.00 54.53 104 GLU A C 1
ATOM 836 O O . GLU A 1 104 ? 21.423 13.694 39.897 1.00 55.00 104 GLU A O 1
ATOM 842 N N . GLU A 1 105 ? 19.740 15.106 40.391 1.00 53.76 105 GLU A N 1
ATOM 843 C CA . GLU A 1 105 ? 20.408 16.280 39.825 1.00 52.81 105 GLU A CA 1
ATOM 844 C C . GLU A 1 105 ? 21.216 17.090 40.838 1.00 50.73 105 GLU A C 1
ATOM 845 O O . GLU A 1 105 ? 22.374 17.408 40.586 1.00 49.30 105 GLU A O 1
ATOM 851 N N . VAL A 1 106 ? 20.599 17.428 41.972 1.00 49.93 106 VAL A N 1
ATOM 852 C CA . VAL A 1 106 ? 21.257 18.213 43.023 1.00 48.14 106 VAL A CA 1
ATOM 853 C C . VAL A 1 106 ? 21.330 17.484 44.375 1.00 48.56 106 VAL A C 1
ATOM 854 O O . VAL A 1 106 ? 21.788 18.057 45.370 1.00 46.72 106 VAL A O 1
ATOM 858 N N . GLY A 1 107 ? 20.884 16.225 44.400 1.00 48.92 107 GLY A N 1
ATOM 859 C CA . GLY A 1 107 ? 20.900 15.445 45.626 1.00 48.04 107 GLY A CA 1
ATOM 860 C C . GLY A 1 107 ? 22.282 15.317 46.224 1.00 48.07 107 GLY A C 1
ATOM 861 O O . GLY A 1 107 ? 23.269 15.297 45.496 1.00 48.59 107 GLY A O 1
ATOM 862 N N . ASN A 1 108 ? 22.350 15.240 47.552 1.00 48.09 108 ASN A N 1
ATOM 863 C CA . ASN A 1 108 ? 23.623 15.111 48.272 1.00 46.72 108 ASN A CA 1
ATOM 864 C C . ASN A 1 108 ? 24.487 14.045 47.633 1.00 45.29 108 ASN A C 1
ATOM 865 O O . ASN A 1 108 ? 25.620 14.277 47.238 1.00 46.09 108 ASN A O 1
ATOM 870 N N . ASN A 1 109 ? 23.920 12.858 47.542 1.00 42.39 109 ASN A N 1
ATOM 871 C CA . ASN A 1 109 ? 24.629 11.722 47.023 1.00 40.44 109 ASN A CA 1
ATOM 872 C C . ASN A 1 109 ? 25.036 11.740 45.560 1.00 42.33 109 ASN A C 1
ATOM 873 O O . ASN A 1 109 ? 26.231 11.609 45.268 1.00 41.80 109 ASN A O 1
ATOM 878 N N . PHE A 1 110 ? 24.087 11.898 44.636 1.00 42.70 110 PHE A N 1
ATOM 879 C CA . PHE A 1 110 ? 24.473 11.947 43.233 1.00 43.46 110 PHE A CA 1
ATOM 880 C C . PHE A 1 110 ? 25.553 13.006 43.025 1.00 43.76 110 PHE A C 1
ATOM 881 O O . PHE A 1 110 ? 26.582 12.746 42.400 1.00 45.07 110 PHE A O 1
ATOM 889 N N . VAL A 1 111 ? 25.331 14.198 43.562 1.00 42.82 111 VAL A N 1
ATOM 890 C CA . VAL A 1 111 ? 26.304 15.261 43.400 1.00 43.34 111 VAL A CA 1
ATOM 891 C C . VAL A 1 111 ? 27.672 14.846 43.923 1.00 45.07 111 VAL A C 1
ATOM 892 O O . VAL A 1 111 ? 28.667 14.962 43.210 1.00 47.08 111 VAL A O 1
ATOM 896 N N . LEU A 1 112 ? 27.737 14.348 45.152 1.00 45.89 112 LEU A N 1
ATOM 897 C CA . LEU A 1 112 ? 29.021 13.931 45.706 1.00 47.26 112 LEU A CA 1
ATOM 898 C C . LEU A 1 112 ? 29.691 12.841 44.874 1.00 48.26 112 LEU A C 1
ATOM 899 O O . LEU A 1 112 ? 30.902 12.862 44.691 1.00 47.57 112 LEU A O 1
ATOM 904 N N . ALA A 1 113 ? 28.906 11.886 44.383 1.00 49.96 113 ALA A N 1
ATOM 905 C CA . ALA A 1 113 ? 29.443 10.802 43.566 1.00 51.72 113 ALA A CA 1
ATOM 906 C C . ALA A 1 113 ? 30.265 11.395 42.423 1.00 53.29 113 ALA A C 1
ATOM 907 O O . ALA A 1 113 ? 31.468 11.137 42.280 1.00 52.84 113 ALA A O 1
ATOM 909 N N . ARG A 1 114 ? 29.602 12.203 41.609 1.00 54.59 114 ARG A N 1
ATOM 910 C CA . ARG A 1 114 ? 30.264 12.832 40.485 1.00 55.78 114 ARG A CA 1
ATOM 911 C C . ARG A 1 114 ? 31.548 13.533 40.924 1.00 57.05 114 ARG A C 1
ATOM 912 O O . ARG A 1 114 ? 32.610 13.292 40.363 1.00 57.33 114 ARG A O 1
ATOM 920 N N . GLU A 1 115 ? 31.469 14.383 41.940 1.00 59.28 115 GLU A N 1
ATOM 921 C CA . GLU A 1 115 ? 32.666 15.083 42.381 1.00 61.57 115 GLU A CA 1
ATOM 922 C C . GLU A 1 115 ? 33.702 14.118 42.925 1.00 61.36 115 GLU A C 1
ATOM 923 O O . GLU A 1 115 ? 34.732 14.527 43.458 1.00 62.37 115 GLU A O 1
ATOM 929 N N . LEU A 1 116 ? 33.439 12.829 42.770 1.00 60.33 116 LEU A N 1
ATOM 930 C CA . LEU A 1 116 ? 34.357 11.829 43.274 1.00 58.91 116 LEU A CA 1
ATOM 931 C C . LEU A 1 116 ? 34.943 11.031 42.120 1.00 59.62 116 LEU A C 1
ATOM 932 O O . LEU A 1 116 ? 36.148 10.744 42.092 1.00 59.70 116 LEU A O 1
ATOM 937 N N . GLY A 1 117 ? 34.089 10.683 41.162 1.00 58.60 117 GLY A N 1
ATOM 938 C CA . GLY A 1 117 ? 34.551 9.937 40.014 1.00 57.31 117 GLY A CA 1
ATOM 939 C C . GLY A 1 117 ? 33.514 8.955 39.539 1.00 57.26 117 GLY A C 1
ATOM 940 O O . GLY A 1 117 ? 33.330 8.783 38.340 1.00 57.06 117 GLY A O 1
ATOM 941 N N . LEU A 1 118 ? 32.827 8.319 40.481 1.00 57.52 118 LEU A N 1
ATOM 942 C CA . LEU A 1 118 ? 31.808 7.328 40.154 1.00 57.84 118 LEU A CA 1
ATOM 943 C C . LEU A 1 118 ? 31.128 7.552 38.811 1.00 58.23 118 LEU A C 1
ATOM 944 O O . LEU A 1 118 ? 30.799 8.683 38.446 1.00 58.40 118 LEU A O 1
ATOM 949 N N . VAL A 1 119 ? 30.927 6.458 38.083 1.00 58.42 119 VAL A N 1
ATOM 950 C CA . VAL A 1 119 ? 30.284 6.488 36.777 1.00 58.44 119 VAL A CA 1
ATOM 951 C C . VAL A 1 119 ? 29.265 5.372 36.796 1.00 59.06 119 VAL A C 1
ATOM 952 O O . VAL A 1 119 ? 29.236 4.598 37.735 1.00 58.94 119 VAL A O 1
ATOM 956 N N . ASP A 1 120 ? 28.447 5.275 35.756 1.00 60.60 120 ASP A N 1
ATOM 957 C CA . ASP A 1 120 ? 27.420 4.236 35.691 1.00 62.04 120 ASP A CA 1
ATOM 958 C C . ASP A 1 120 ? 26.466 4.384 36.871 1.00 61.68 120 ASP A C 1
ATOM 959 O O . ASP A 1 120 ? 25.935 3.391 37.378 1.00 62.13 120 ASP A O 1
ATOM 964 N N . LEU A 1 121 ? 26.239 5.628 37.293 1.00 61.40 121 LEU A N 1
ATOM 965 C CA . LEU A 1 121 ? 25.366 5.916 38.431 1.00 60.53 121 LEU A CA 1
ATOM 966 C C . LEU A 1 121 ? 23.940 5.358 38.344 1.00 60.06 121 LEU A C 1
ATOM 967 O O . LEU A 1 121 ? 23.335 5.304 37.273 1.00 60.71 121 LEU A O 1
ATOM 972 N N . THR A 1 122 ? 23.422 4.935 39.491 1.00 58.82 122 THR A N 1
ATOM 973 C CA . THR A 1 122 ? 22.081 4.379 39.590 1.00 59.31 122 THR A CA 1
ATOM 974 C C . THR A 1 122 ? 21.650 4.474 41.045 1.00 59.63 122 THR A C 1
ATOM 975 O O . THR A 1 122 ? 22.422 4.165 41.931 1.00 59.51 122 THR A O 1
ATOM 979 N N . PRO A 1 123 ? 20.409 4.896 41.312 1.00 60.37 123 PRO A N 1
ATOM 980 C CA . PRO A 1 123 ? 19.949 5.006 42.700 1.00 61.00 123 PRO A CA 1
ATOM 981 C C . PRO A 1 123 ? 20.012 3.723 43.539 1.00 61.63 123 PRO A C 1
ATOM 982 O O . PRO A 1 123 ? 19.853 2.616 43.024 1.00 62.64 123 PRO A O 1
ATOM 986 N N . TRP A 1 124 ? 20.257 3.906 44.838 1.00 61.84 124 TRP A N 1
ATOM 987 C CA . TRP A 1 124 ? 20.362 2.830 45.819 1.00 60.98 124 TRP A CA 1
ATOM 988 C C . TRP A 1 124 ? 19.760 3.354 47.118 1.00 61.45 124 TRP A C 1
ATOM 989 O O . TRP A 1 124 ? 20.338 4.218 47.785 1.00 59.55 124 TRP A O 1
ATOM 1000 N N . ASP A 1 125 ? 18.600 2.819 47.475 1.00 64.05 125 ASP A N 1
ATOM 1001 C CA . ASP A 1 125 ? 17.872 3.242 48.670 1.00 66.40 125 ASP A CA 1
ATOM 1002 C C . ASP A 1 125 ? 17.560 4.726 48.561 1.00 68.79 125 ASP A C 1
ATOM 1003 O O . ASP A 1 125 ? 18.011 5.401 47.632 1.00 68.08 125 ASP A O 1
ATOM 1008 N N . VAL A 1 126 ? 16.787 5.239 49.514 1.00 72.33 126 VAL A N 1
ATOM 1009 C CA . VAL A 1 126 ? 16.452 6.659 49.501 1.00 74.97 126 VAL A CA 1
ATOM 1010 C C . VAL A 1 126 ? 17.775 7.383 49.612 1.00 75.26 126 VAL A C 1
ATOM 1011 O O . VAL A 1 126 ? 18.835 6.763 49.708 1.00 74.85 126 VAL A O 1
ATOM 1015 N N . GLY A 1 127 ? 17.698 8.701 49.613 1.00 76.16 127 GLY A N 1
ATOM 1016 C CA . GLY A 1 127 ? 18.895 9.495 49.718 1.00 77.51 127 GLY A CA 1
ATOM 1017 C C . GLY A 1 127 ? 19.975 9.199 48.697 1.00 78.27 127 GLY A C 1
ATOM 1018 O O . GLY A 1 127 ? 20.673 10.124 48.290 1.00 79.20 127 GLY A O 1
ATOM 1019 N N . VAL A 1 128 ? 20.127 7.955 48.246 1.00 78.61 128 VAL A N 1
ATOM 1020 C CA . VAL A 1 128 ? 21.212 7.709 47.314 1.00 80.15 128 VAL A CA 1
ATOM 1021 C C . VAL A 1 128 ? 21.052 6.903 46.060 1.00 80.62 128 VAL A C 1
ATOM 1022 O O . VAL A 1 128 ? 19.960 6.580 45.611 1.00 81.21 128 VAL A O 1
ATOM 1026 N N . LYS A 1 129 ? 22.215 6.596 45.511 1.00 81.47 129 LYS A N 1
ATOM 1027 C CA . LYS A 1 129 ? 22.359 5.836 44.302 1.00 83.66 129 LYS A CA 1
ATOM 1028 C C . LYS A 1 129 ? 23.424 4.782 44.513 1.00 83.81 129 LYS A C 1
ATOM 1029 O O . LYS A 1 129 ? 23.231 3.613 44.167 1.00 84.92 129 LYS A O 1
ATOM 1035 N N . GLY A 1 130 ? 24.549 5.196 45.092 1.00 82.79 130 GLY A N 1
ATOM 1036 C CA . GLY A 1 130 ? 25.631 4.262 45.315 1.00 81.79 130 GLY A CA 1
ATOM 1037 C C . GLY A 1 130 ? 25.836 3.258 44.158 1.00 82.32 130 GLY A C 1
ATOM 1038 O O . GLY A 1 130 ? 25.166 3.227 43.112 1.00 80.66 130 GLY A O 1
ATOM 1039 N N . ARG A 1 131 ? 26.830 2.400 44.426 1.00 83.59 131 ARG A N 1
ATOM 1040 C CA . ARG A 1 131 ? 27.297 1.367 43.510 1.00 84.77 131 ARG A CA 1
ATOM 1041 C C . ARG A 1 131 ? 27.503 1.789 42.032 1.00 85.97 131 ARG A C 1
ATOM 1042 O O . ARG A 1 131 ? 26.533 2.052 41.301 1.00 86.56 131 ARG A O 1
ATOM 1050 N N . PHE A 1 132 ? 28.780 1.814 41.628 1.00 86.79 132 PHE A N 1
ATOM 1051 C CA . PHE A 1 132 ? 29.227 2.157 40.278 1.00 88.31 132 PHE A CA 1
ATOM 1052 C C . PHE A 1 132 ? 30.747 2.387 40.246 1.00 87.56 132 PHE A C 1
ATOM 1053 O O . PHE A 1 132 ? 31.276 3.231 40.969 1.00 87.53 132 PHE A O 1
ATOM 1061 N N . PRO A 1 133 ? 31.456 1.641 39.377 1.00 87.08 133 PRO A N 1
ATOM 1062 C CA . PRO A 1 133 ? 32.906 1.608 39.120 1.00 86.34 133 PRO A CA 1
ATOM 1063 C C . PRO A 1 133 ? 33.737 2.882 39.091 1.00 85.25 133 PRO A C 1
ATOM 1064 O O . PRO A 1 133 ? 33.275 3.968 39.442 1.00 84.36 133 PRO A O 1
ATOM 1068 N N . GLN A 1 134 ? 34.987 2.704 38.665 1.00 84.55 134 GLN A N 1
ATOM 1069 C CA . GLN A 1 134 ? 35.959 3.784 38.550 1.00 83.81 134 GLN A CA 1
ATOM 1070 C C . GLN A 1 134 ? 36.710 3.776 37.209 1.00 83.20 134 GLN A C 1
ATOM 1071 O O . GLN A 1 134 ? 36.677 4.772 36.480 1.00 82.51 134 GLN A O 1
ATOM 1077 N N . PRO A 1 135 ? 37.371 2.649 36.845 1.00 82.52 135 PRO A N 1
ATOM 1078 C CA . PRO A 1 135 ? 37.495 1.368 37.550 1.00 81.23 135 PRO A CA 1
ATOM 1079 C C . PRO A 1 135 ? 38.841 1.033 38.226 1.00 79.98 135 PRO A C 1
ATOM 1080 O O . PRO A 1 135 ? 39.907 1.482 37.801 1.00 79.84 135 PRO A O 1
ATOM 1084 N N . THR A 1 136 ? 38.745 0.227 39.285 1.00 78.29 136 THR A N 1
ATOM 1085 C CA . THR A 1 136 ? 39.867 -0.289 40.074 1.00 75.86 136 THR A CA 1
ATOM 1086 C C . THR A 1 136 ? 40.889 0.621 40.751 1.00 75.44 136 THR A C 1
ATOM 1087 O O . THR A 1 136 ? 42.079 0.516 40.470 1.00 76.13 136 THR A O 1
ATOM 1091 N N . PRO A 1 137 ? 40.454 1.524 41.648 1.00 74.97 137 PRO A N 1
ATOM 1092 C CA . PRO A 1 137 ? 41.448 2.381 42.301 1.00 73.55 137 PRO A CA 1
ATOM 1093 C C . PRO A 1 137 ? 41.662 1.911 43.734 1.00 72.66 137 PRO A C 1
ATOM 1094 O O . PRO A 1 137 ? 40.791 1.264 44.321 1.00 71.62 137 PRO A O 1
ATOM 1098 N N . LEU A 1 138 ? 42.821 2.230 44.293 1.00 72.19 138 LEU A N 1
ATOM 1099 C CA . LEU A 1 138 ? 43.138 1.837 45.659 1.00 72.20 138 LEU A CA 1
ATOM 1100 C C . LEU A 1 138 ? 42.108 2.415 46.622 1.00 71.96 138 LEU A C 1
ATOM 1101 O O . LEU A 1 138 ? 41.109 2.987 46.191 1.00 72.59 138 LEU A O 1
ATOM 1106 N N . LEU A 1 139 ? 42.334 2.265 47.924 1.00 70.87 139 LEU A N 1
ATOM 1107 C CA . LEU A 1 139 ? 41.381 2.803 48.883 1.00 69.13 139 LEU A CA 1
ATOM 1108 C C . LEU A 1 139 ? 41.740 4.239 49.242 1.00 69.25 139 LEU A C 1
ATOM 1109 O O . LEU A 1 139 ? 41.312 4.751 50.276 1.00 68.54 139 LEU A O 1
ATOM 1114 N N . GLN A 1 140 ? 42.534 4.893 48.395 1.00 68.64 140 GLN A N 1
ATOM 1115 C CA . GLN A 1 140 ? 42.876 6.284 48.664 1.00 67.66 140 GLN A CA 1
ATOM 1116 C C . GLN A 1 140 ? 41.899 7.223 47.999 1.00 66.80 140 GLN A C 1
ATOM 1117 O O . GLN A 1 140 ? 42.240 8.291 47.491 1.00 64.94 140 GLN A O 1
ATOM 1123 N N . VAL A 1 141 ? 40.657 6.760 48.006 1.00 65.99 141 VAL A N 1
ATOM 1124 C CA . VAL A 1 141 ? 39.539 7.521 47.517 1.00 64.93 141 VAL A CA 1
ATOM 1125 C C . VAL A 1 141 ? 39.272 8.284 48.812 1.00 64.07 141 VAL A C 1
ATOM 1126 O O . VAL A 1 141 ? 38.466 9.204 48.859 1.00 63.76 141 VAL A O 1
ATOM 1130 N N . ALA A 1 142 ? 39.978 7.861 49.862 1.00 63.24 142 ALA A N 1
ATOM 1131 C CA . ALA A 1 142 ? 39.892 8.464 51.185 1.00 63.19 142 ALA A CA 1
ATOM 1132 C C . ALA A 1 142 ? 40.578 9.811 51.126 1.00 63.49 142 ALA A C 1
ATOM 1133 O O . ALA A 1 142 ? 40.377 10.671 51.979 1.00 63.91 142 ALA A O 1
ATOM 1135 N N . ASP A 1 143 ? 41.406 9.990 50.110 1.00 64.06 143 ASP A N 1
ATOM 1136 C CA . ASP A 1 143 ? 42.106 11.245 49.954 1.00 63.88 143 ASP A CA 1
ATOM 1137 C C . ASP A 1 143 ? 41.292 12.230 49.129 1.00 62.80 143 ASP A C 1
ATOM 1138 O O . ASP A 1 143 ? 41.251 13.414 49.452 1.00 61.51 143 ASP A O 1
ATOM 1143 N N . ARG A 1 144 ? 40.629 11.757 48.079 1.00 61.95 144 ARG A N 1
ATOM 1144 C CA . ARG A 1 144 ? 39.809 12.665 47.290 1.00 63.14 144 ARG A CA 1
ATOM 1145 C C . ARG A 1 144 ? 38.789 13.253 48.273 1.00 62.85 144 ARG A C 1
ATOM 1146 O O . ARG A 1 144 ? 38.556 14.469 48.319 1.00 62.24 144 ARG A O 1
ATOM 1154 N N . LEU A 1 145 ? 38.208 12.373 49.082 1.00 61.47 145 LEU A N 1
ATOM 1155 C CA . LEU A 1 145 ? 37.243 12.780 50.087 1.00 60.14 145 LEU A CA 1
ATOM 1156 C C . LEU A 1 145 ? 37.837 13.893 50.928 1.00 60.57 145 LEU A C 1
ATOM 1157 O O . LEU A 1 145 ? 37.298 14.990 50.988 1.00 60.11 145 LEU A O 1
ATOM 1162 N N . GLY A 1 146 ? 38.963 13.600 51.563 1.00 61.27 146 GLY A N 1
ATOM 1163 C CA . GLY A 1 146 ? 39.626 14.576 52.403 1.00 62.69 146 GLY A CA 1
ATOM 1164 C C . GLY A 1 146 ? 39.889 15.930 51.765 1.00 64.15 146 GLY A C 1
ATOM 1165 O O . GLY A 1 146 ? 39.736 16.963 52.417 1.00 64.46 146 GLY A O 1
ATOM 1166 N N . GLN A 1 147 ? 40.294 15.951 50.501 1.00 65.24 147 GLN A N 1
ATOM 1167 C CA . GLN A 1 147 ? 40.564 17.234 49.865 1.00 66.22 147 GLN A CA 1
ATOM 1168 C C . GLN A 1 147 ? 39.267 17.835 49.337 1.00 64.80 147 GLN A C 1
ATOM 1169 O O . GLN A 1 147 ? 39.172 19.036 49.096 1.00 64.87 147 GLN A O 1
ATOM 1175 N N . LEU A 1 148 ? 38.259 16.992 49.180 1.00 63.24 148 LEU A N 1
ATOM 1176 C CA . LEU A 1 148 ? 36.961 17.444 48.704 1.00 61.80 148 LEU A CA 1
ATOM 1177 C C . LEU A 1 148 ? 36.122 17.784 49.936 1.00 61.29 148 LEU A C 1
ATOM 1178 O O . LEU A 1 148 ? 34.932 18.037 49.827 1.00 61.99 148 LEU A O 1
ATOM 1183 N N . THR A 1 149 ? 36.762 17.804 51.105 1.00 60.10 149 THR A N 1
ATOM 1184 C CA . THR A 1 149 ? 36.070 18.050 52.371 1.00 57.34 149 THR A CA 1
ATOM 1185 C C . THR A 1 149 ? 36.902 18.864 53.351 1.00 56.90 149 THR A C 1
ATOM 1186 O O . THR A 1 149 ? 36.367 19.435 54.300 1.00 56.15 149 THR A O 1
ATOM 1190 N N . GLY A 1 150 ? 38.210 18.900 53.119 1.00 56.21 150 GLY A N 1
ATOM 1191 C CA . GLY A 1 150 ? 39.101 19.638 53.991 1.00 56.41 150 GLY A CA 1
ATOM 1192 C C . GLY A 1 150 ? 39.422 18.846 55.243 1.00 56.84 150 GLY A C 1
ATOM 1193 O O . GLY A 1 150 ? 40.182 19.288 56.109 1.00 56.48 150 GLY A O 1
ATOM 1194 N N . MET A 1 151 ? 38.861 17.649 55.333 1.00 58.17 151 MET A N 1
ATOM 1195 C CA . MET A 1 151 ? 39.081 16.811 56.507 1.00 58.64 151 MET A CA 1
ATOM 1196 C C . MET A 1 151 ? 39.345 15.337 56.148 1.00 56.51 151 MET A C 1
ATOM 1197 O O . MET A 1 151 ? 38.621 14.744 55.351 1.00 56.52 151 MET A O 1
ATOM 1202 N N . GLN A 1 152 ? 40.397 14.761 56.726 1.00 54.41 152 GLN A N 1
ATOM 1203 C CA . GLN A 1 152 ? 40.745 13.360 56.483 1.00 51.63 152 GLN A CA 1
ATOM 1204 C C . GLN A 1 152 ? 39.652 12.476 57.075 1.00 48.90 152 GLN A C 1
ATOM 1205 O O . GLN A 1 152 ? 39.364 12.554 58.266 1.00 47.66 152 GLN A O 1
ATOM 1211 N N . PRO A 1 153 ? 39.025 11.624 56.245 1.00 47.53 153 PRO A N 1
ATOM 1212 C CA . PRO A 1 153 ? 37.956 10.729 56.707 1.00 46.15 153 PRO A CA 1
ATOM 1213 C C . PRO A 1 153 ? 38.426 9.529 57.525 1.00 45.29 153 PRO A C 1
ATOM 1214 O O . PRO A 1 153 ? 39.614 9.228 57.596 1.00 45.36 153 PRO A O 1
ATOM 1218 N N . LEU A 1 154 ? 37.469 8.865 58.159 1.00 44.02 154 LEU A N 1
ATOM 1219 C CA . LEU A 1 154 ? 37.744 7.683 58.956 1.00 40.93 154 LEU A CA 1
ATOM 1220 C C . LEU A 1 154 ? 37.482 6.537 57.995 1.00 40.20 154 LEU A C 1
ATOM 1221 O O . LEU A 1 154 ? 36.470 6.521 57.282 1.00 38.56 154 LEU A O 1
ATOM 1226 N N . VAL A 1 155 ? 38.412 5.594 57.949 1.00 39.48 155 VAL A N 1
ATOM 1227 C CA . VAL A 1 155 ? 38.250 4.469 57.059 1.00 39.07 155 VAL A CA 1
ATOM 1228 C C . VAL A 1 155 ? 38.385 3.173 57.829 1.00 38.38 155 VAL A C 1
ATOM 1229 O O . VAL A 1 155 ? 39.292 3.018 58.646 1.00 38.15 155 VAL A O 1
ATOM 1233 N N . HIS A 1 156 ? 37.438 2.273 57.582 1.00 36.96 156 HIS A N 1
ATOM 1234 C CA . HIS A 1 156 ? 37.399 0.956 58.198 1.00 38.01 156 HIS A CA 1
ATOM 1235 C C . HIS A 1 156 ? 37.518 -0.057 57.064 1.00 39.57 156 HIS A C 1
ATOM 1236 O O . HIS A 1 156 ? 36.550 -0.321 56.341 1.00 39.86 156 HIS A O 1
ATOM 1243 N N . GLN A 1 157 ? 38.714 -0.609 56.901 1.00 40.29 157 GLN A N 1
ATOM 1244 C CA . GLN A 1 157 ? 38.943 -1.575 55.845 1.00 43.11 157 GLN A CA 1
ATOM 1245 C C . GLN A 1 157 ? 38.817 -2.998 56.340 1.00 42.77 157 GLN A C 1
ATOM 1246 O O . GLN A 1 157 ? 39.679 -3.491 57.053 1.00 43.13 157 GLN A O 1
ATOM 1252 N N . GLY A 1 158 ? 37.743 -3.661 55.954 1.00 43.61 158 GLY A N 1
ATOM 1253 C CA . GLY A 1 158 ? 37.553 -5.031 56.380 1.00 47.56 158 GLY A CA 1
ATOM 1254 C C . GLY A 1 158 ? 37.747 -5.924 55.178 1.00 49.28 158 GLY A C 1
ATOM 1255 O O . GLY A 1 158 ? 38.112 -7.106 55.296 1.00 49.17 158 GLY A O 1
ATOM 1256 N N . GLY A 1 159 ? 37.493 -5.327 54.014 1.00 50.69 159 GLY A N 1
ATOM 1257 C CA . GLY A 1 159 ? 37.637 -6.019 52.753 1.00 50.84 159 GLY A CA 1
ATOM 1258 C C . GLY A 1 159 ? 38.876 -5.590 51.979 1.00 51.86 159 GLY A C 1
ATOM 1259 O O . GLY A 1 159 ? 39.930 -5.284 52.555 1.00 49.44 159 GLY A O 1
ATOM 1260 N N . LEU A 1 160 ? 38.726 -5.569 50.658 1.00 54.30 160 LEU A N 1
ATOM 1261 C CA . LEU A 1 160 ? 39.789 -5.214 49.720 1.00 57.54 160 LEU A CA 1
ATOM 1262 C C . LEU A 1 160 ? 40.726 -4.077 50.124 1.00 58.00 160 LEU A C 1
ATOM 1263 O O . LEU A 1 160 ? 40.625 -3.493 51.199 1.00 58.80 160 LEU A O 1
ATOM 1268 N N . ASP A 1 161 ? 41.645 -3.772 49.222 1.00 58.19 161 ASP A N 1
ATOM 1269 C CA . ASP A 1 161 ? 42.603 -2.697 49.416 1.00 57.18 161 ASP A CA 1
ATOM 1270 C C . ASP A 1 161 ? 42.354 -1.770 48.228 1.00 56.10 161 ASP A C 1
ATOM 1271 O O . ASP A 1 161 ? 42.772 -0.611 48.199 1.00 54.34 161 ASP A O 1
ATOM 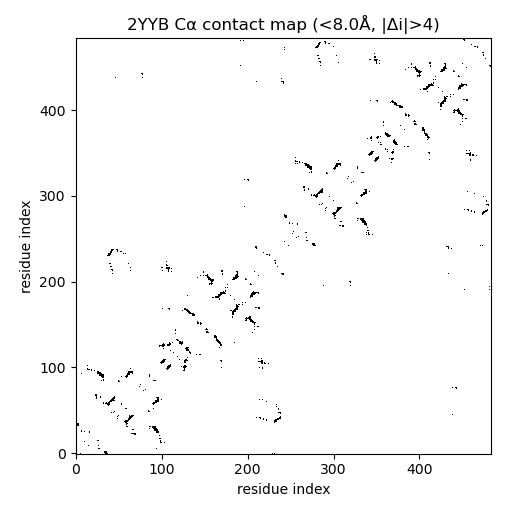1276 N N . HIS A 1 162 ? 41.663 -2.334 47.245 1.00 55.03 162 HIS A N 1
ATOM 1277 C CA . HIS A 1 162 ? 41.293 -1.656 46.021 1.00 56.37 162 HIS A CA 1
ATOM 1278 C C . HIS A 1 162 ? 39.805 -1.890 45.854 1.00 56.21 162 HIS A C 1
ATOM 1279 O O . HIS A 1 162 ? 39.315 -3.016 46.007 1.00 56.64 162 HIS A O 1
ATOM 1286 N N . VAL A 1 163 ? 39.081 -0.822 45.553 1.00 54.78 163 VAL A N 1
ATOM 1287 C CA . VAL A 1 163 ? 37.650 -0.923 45.394 1.00 53.85 163 VAL A CA 1
ATOM 1288 C C . VAL A 1 163 ? 37.251 -0.583 43.969 1.00 54.42 163 VAL A C 1
ATOM 1289 O O . VAL A 1 163 ? 37.996 0.086 43.254 1.00 54.43 163 VAL A O 1
ATOM 1293 N N . GLU A 1 164 ? 36.082 -1.065 43.560 1.00 54.65 164 GLU A N 1
ATOM 1294 C CA . GLU A 1 164 ? 35.552 -0.781 42.238 1.00 55.26 164 GLU A CA 1
ATOM 1295 C C . GLU A 1 164 ? 34.115 -0.303 42.407 1.00 55.10 164 GLU A C 1
ATOM 1296 O O . GLU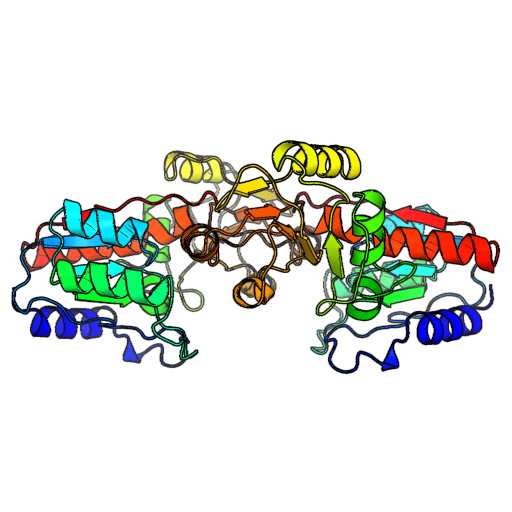 A 1 164 ? 33.801 0.826 42.033 1.00 56.92 164 GLU A O 1
ATOM 1302 N N . THR A 1 165 ? 33.245 -1.144 42.967 1.00 53.61 165 THR A N 1
ATOM 1303 C CA . THR A 1 165 ? 31.852 -0.748 43.188 1.00 52.81 165 THR A CA 1
ATOM 1304 C C . THR A 1 165 ? 31.751 0.068 44.476 1.00 52.21 165 THR A C 1
ATOM 1305 O O . THR A 1 165 ? 32.261 -0.335 45.525 1.00 52.41 165 THR A O 1
ATOM 1309 N N . VAL A 1 166 ? 31.090 1.216 44.395 1.00 49.80 166 VAL A N 1
ATOM 1310 C CA . VAL A 1 166 ? 30.949 2.084 45.552 1.00 47.98 166 VAL A CA 1
ATOM 1311 C C . VAL A 1 166 ? 29.507 2.517 45.804 1.00 47.12 166 VAL A C 1
ATOM 1312 O O . VAL A 1 166 ? 28.855 2.985 44.897 1.00 45.92 166 VAL A O 1
ATOM 1316 N N . ILE A 1 167 ? 29.019 2.367 47.033 1.00 46.79 167 ILE A N 1
ATOM 1317 C CA . ILE A 1 167 ? 27.672 2.833 47.375 1.00 45.43 167 ILE A CA 1
ATOM 1318 C C . ILE A 1 167 ? 27.808 4.060 48.272 1.00 45.20 167 ILE A C 1
ATOM 1319 O O . ILE A 1 167 ? 28.508 4.009 49.283 1.00 43.57 167 ILE A O 1
ATOM 1324 N N . LEU A 1 168 ? 27.137 5.151 47.911 1.00 45.44 168 LEU A N 1
ATOM 1325 C CA . LEU A 1 168 ? 27.195 6.387 48.704 1.00 46.13 168 LEU A CA 1
ATOM 1326 C C . LEU A 1 168 ? 25.852 6.587 49.429 1.00 45.72 168 LEU A C 1
ATOM 1327 O O . LEU A 1 168 ? 24.828 6.196 48.909 1.00 45.87 168 LEU A O 1
ATOM 1332 N N . VAL A 1 169 ? 25.873 7.149 50.639 1.00 45.17 169 VAL A N 1
ATOM 1333 C CA . VAL A 1 169 ? 24.668 7.455 51.435 1.00 42.58 169 VAL A CA 1
ATOM 1334 C C . VAL A 1 169 ? 25.120 8.407 52.537 1.00 42.90 169 VAL A C 1
ATOM 1335 O O . VAL A 1 169 ? 25.604 7.978 53.583 1.00 43.41 169 VAL A O 1
ATOM 1339 N N . SER A 1 170 ? 24.955 9.704 52.296 1.00 43.31 170 SER A N 1
ATOM 1340 C CA . SER A 1 170 ? 25.382 10.734 53.238 1.00 42.87 170 SER A CA 1
ATOM 1341 C C . SER A 1 170 ? 24.606 10.780 54.548 1.00 40.96 170 SER A C 1
ATOM 1342 O O . SER A 1 170 ? 23.492 10.290 54.649 1.00 39.47 170 SER A O 1
ATOM 1345 N N . GLY A 1 171 ? 25.219 11.394 55.551 1.00 41.63 171 GLY A N 1
ATOM 1346 C CA . GLY A 1 171 ? 24.593 11.506 56.856 1.00 41.67 171 GLY A CA 1
ATOM 1347 C C . GLY A 1 171 ? 24.806 10.259 57.692 1.00 41.90 171 GLY A C 1
ATOM 1348 O O . GLY A 1 171 ? 25.935 9.823 57.897 1.00 40.82 171 GLY A O 1
ATOM 1349 N N . SER A 1 172 ? 23.707 9.684 58.167 1.00 42.77 172 SER A N 1
ATOM 1350 C CA . SER A 1 172 ? 23.742 8.478 58.990 1.00 43.68 172 SER A CA 1
ATOM 1351 C C . SER A 1 172 ? 23.257 7.283 58.201 1.00 43.55 172 SER A C 1
ATOM 1352 O O . SER A 1 172 ? 22.092 6.898 58.313 1.00 44.88 172 SER A O 1
ATOM 1355 N N . GLY A 1 173 ? 24.147 6.683 57.427 1.00 42.20 173 GLY A N 1
ATOM 1356 C CA . GLY A 1 173 ? 23.740 5.544 56.632 1.00 42.40 173 GLY A CA 1
ATOM 1357 C C . GLY A 1 173 ? 24.016 4.185 57.238 1.00 42.93 173 GLY A C 1
ATOM 1358 O O . GLY A 1 173 ? 23.558 3.178 56.705 1.00 42.71 173 GLY A O 1
ATOM 1359 N N . THR A 1 174 ? 24.745 4.141 58.349 1.00 43.83 174 THR A N 1
ATOM 1360 C CA . THR A 1 174 ? 25.065 2.860 58.980 1.00 44.78 174 THR A CA 1
ATOM 1361 C C . THR A 1 174 ? 23.883 1.917 59.093 1.00 44.59 174 THR A C 1
ATOM 1362 O O . THR A 1 174 ? 24.039 0.712 58.924 1.00 45.93 174 THR A O 1
ATOM 1366 N N . GLY A 1 175 ? 22.706 2.451 59.380 1.00 43.38 175 GLY A N 1
ATOM 1367 C CA . GLY A 1 175 ? 21.544 1.593 59.481 1.00 43.01 175 GLY A CA 1
ATOM 1368 C C . GLY A 1 175 ? 21.412 0.710 58.252 1.00 44.33 175 GLY A C 1
ATOM 1369 O O . GLY A 1 175 ? 20.882 -0.404 58.342 1.00 44.49 175 GLY A O 1
ATOM 1370 N N . LEU A 1 176 ? 21.907 1.203 57.111 1.00 44.01 176 LEU A N 1
ATOM 1371 C CA . LEU A 1 176 ? 21.861 0.474 55.836 1.00 45.00 176 LEU A CA 1
ATOM 1372 C C . LEU A 1 176 ? 22.999 -0.537 55.621 1.00 45.81 176 LEU A C 1
ATOM 1373 O O . LEU A 1 176 ? 23.033 -1.215 54.596 1.00 45.01 176 LEU A O 1
ATOM 1378 N N . LEU A 1 177 ? 23.921 -0.635 56.576 1.00 46.70 177 LEU A N 1
ATOM 1379 C CA . LEU A 1 177 ? 25.057 -1.550 56.471 1.00 48.09 177 LEU A CA 1
ATOM 1380 C C . LEU A 1 177 ? 24.742 -2.960 55.961 1.00 49.37 177 LEU A C 1
ATOM 1381 O O . LEU A 1 177 ? 25.362 -3.434 55.015 1.00 48.67 177 LEU A O 1
ATOM 1386 N N . PRO A 1 178 ? 23.767 -3.641 56.580 1.00 51.29 178 PRO A N 1
ATOM 1387 C CA . PRO A 1 178 ? 23.362 -4.998 56.208 1.00 51.78 178 PRO A CA 1
ATOM 1388 C C . PRO A 1 178 ? 23.013 -5.249 54.749 1.00 52.74 178 PRO A C 1
ATOM 1389 O O . PRO A 1 178 ? 23.104 -6.383 54.278 1.00 53.59 178 PRO A O 1
ATOM 1393 N N . LYS A 1 179 ? 22.619 -4.204 54.030 1.00 53.29 179 LYS A N 1
ATOM 1394 C CA . LYS A 1 179 ? 22.257 -4.351 52.624 1.00 53.06 179 LYS A CA 1
ATOM 1395 C C . LYS A 1 179 ? 23.393 -3.950 51.675 1.00 53.09 179 LYS A C 1
ATOM 1396 O O . LYS A 1 179 ? 23.353 -4.246 50.483 1.00 51.98 179 LYS A O 1
ATOM 1402 N N . VAL A 1 180 ? 24.413 -3.292 52.213 1.00 53.06 180 VAL A N 1
ATOM 1403 C CA . VAL A 1 180 ? 25.547 -2.861 51.406 1.00 54.14 180 VAL A CA 1
ATOM 1404 C C . VAL A 1 180 ? 26.144 -4.040 50.667 1.00 55.43 180 VAL A C 1
ATOM 1405 O O . VAL A 1 180 ? 26.527 -5.037 51.279 1.00 55.91 180 VAL A O 1
ATOM 1409 N N . ASP A 1 181 ? 26.236 -3.923 49.349 1.00 55.92 181 ASP A N 1
ATOM 1410 C CA . ASP A 1 181 ? 26.795 -4.999 48.549 1.00 55.73 181 ASP A CA 1
ATOM 1411 C C . ASP A 1 181 ? 27.815 -4.479 47.520 1.00 54.92 181 ASP A C 1
ATOM 1412 O O . ASP A 1 181 ? 27.854 -4.936 46.375 1.00 56.21 181 ASP A O 1
ATOM 1417 N N . ALA A 1 182 ? 28.648 -3.528 47.941 1.00 51.84 182 ALA A N 1
ATOM 1418 C CA . ALA A 1 182 ? 29.668 -2.947 47.061 1.00 50.82 182 ALA A CA 1
ATOM 1419 C C . ALA A 1 182 ? 31.036 -3.157 47.703 1.00 51.53 182 ALA A C 1
ATOM 1420 O O . ALA A 1 182 ? 31.115 -3.594 48.868 1.00 52.87 182 ALA A O 1
ATOM 1422 N N . ASP A 1 183 ? 32.101 -2.838 46.962 1.00 50.79 183 ASP A N 1
ATOM 1423 C CA . ASP A 1 183 ? 33.463 -2.984 47.475 1.00 50.89 183 ASP A CA 1
ATOM 1424 C C . ASP A 1 183 ? 33.744 -1.924 48.523 1.00 49.70 183 ASP A C 1
ATOM 1425 O O . ASP A 1 183 ? 34.644 -2.073 49.365 1.00 49.35 183 ASP A O 1
ATOM 1430 N N . LEU A 1 184 ? 32.976 -0.841 48.443 1.00 48.01 184 LEU A N 1
ATOM 1431 C CA . LEU A 1 184 ? 33.116 0.278 49.358 1.00 46.28 184 LEU A CA 1
ATOM 1432 C C . LEU A 1 184 ? 31.772 0.911 49.631 1.00 46.97 184 LEU A C 1
ATOM 1433 O O . LEU A 1 184 ? 30.871 0.888 48.782 1.00 47.37 184 LEU A O 1
ATOM 1438 N N . PHE A 1 185 ? 31.652 1.468 50.832 1.00 46.00 185 PHE A N 1
ATOM 1439 C CA . PHE A 1 185 ? 30.445 2.146 51.272 1.00 44.18 185 PHE A CA 1
ATOM 1440 C C . PHE A 1 185 ? 30.892 3.488 51.834 1.00 44.01 185 PHE A C 1
ATOM 1441 O O . PHE A 1 185 ? 31.807 3.557 52.664 1.00 44.42 185 PHE A O 1
ATOM 1449 N N . VAL A 1 186 ? 30.257 4.549 51.351 1.00 42.79 186 VAL A N 1
ATOM 1450 C CA . VAL A 1 186 ? 30.572 5.900 51.774 1.00 41.79 186 VAL A CA 1
ATOM 1451 C C . VAL A 1 186 ? 29.397 6.501 52.515 1.00 41.53 186 VAL A C 1
ATOM 1452 O O . VAL A 1 186 ? 28.278 6.484 52.016 1.00 41.47 186 VAL A O 1
ATOM 1456 N N . THR A 1 187 ? 29.646 7.023 53.708 1.00 40.17 187 THR A N 1
ATOM 1457 C CA . THR A 1 187 ? 28.588 7.663 54.469 1.00 40.60 187 THR A CA 1
ATOM 1458 C C . THR A 1 187 ? 29.239 8.711 55.364 1.00 40.53 187 THR A C 1
ATOM 1459 O O . THR A 1 187 ? 30.450 8.925 55.282 1.00 42.25 187 THR A O 1
ATOM 1463 N N . GLY A 1 188 ? 28.463 9.383 56.203 1.00 39.76 188 GLY A N 1
ATOM 1464 C CA . GLY A 1 188 ? 29.074 10.396 57.036 1.00 37.45 188 GLY A CA 1
ATOM 1465 C C . GLY A 1 188 ? 29.378 10.062 58.484 1.00 37.60 188 GLY A C 1
ATOM 1466 O O . GLY A 1 188 ? 30.506 10.208 58.929 1.00 34.84 188 GLY A O 1
ATOM 1467 N N . GLU A 1 189 ? 28.376 9.604 59.226 1.00 39.52 189 GLU A N 1
ATOM 1468 C CA . GLU A 1 189 ? 28.563 9.343 60.647 1.00 41.38 189 GLU A CA 1
ATOM 1469 C C . GLU A 1 189 ? 28.760 7.884 61.028 1.00 41.83 189 GLU A C 1
ATOM 1470 O O . GLU A 1 189 ? 27.977 7.019 60.634 1.00 42.79 189 GLU A O 1
ATOM 1476 N N . PRO A 1 190 ? 29.819 7.595 61.804 1.00 41.57 190 PRO A N 1
ATOM 1477 C CA . PRO A 1 190 ? 30.172 6.257 62.278 1.00 42.14 190 PRO A CA 1
ATOM 1478 C C . PRO A 1 190 ? 29.444 5.889 63.579 1.00 42.53 190 PRO A C 1
ATOM 1479 O O . PRO A 1 190 ? 29.310 6.717 64.482 1.00 44.05 190 PRO A O 1
ATOM 1483 N N . LYS A 1 191 ? 28.991 4.646 63.678 1.00 42.25 191 LYS A N 1
ATOM 1484 C CA . LYS A 1 191 ? 28.303 4.176 64.877 1.00 41.69 191 LYS A CA 1
ATOM 1485 C C . LYS A 1 191 ? 29.048 3.009 65.526 1.00 39.99 191 LYS A C 1
ATOM 1486 O O . LYS A 1 191 ? 29.433 2.057 64.853 1.00 40.77 191 LYS A O 1
ATOM 1492 N N . HIS A 1 192 ? 29.256 3.084 66.833 1.00 37.72 192 HIS A N 1
ATOM 1493 C CA . HIS A 1 192 ? 29.930 2.006 67.526 1.00 36.55 192 HIS A CA 1
ATOM 1494 C C . HIS A 1 192 ? 29.227 0.667 67.252 1.00 37.29 192 HIS A C 1
ATOM 1495 O O . HIS A 1 192 ? 29.871 -0.342 66.984 1.00 37.25 192 HIS A O 1
ATOM 1502 N N . SER A 1 193 ? 27.899 0.656 67.310 1.00 37.42 193 SER A N 1
ATOM 1503 C CA . SER A 1 193 ? 27.164 -0.585 67.096 1.00 36.77 193 SER A CA 1
ATOM 1504 C C . SER A 1 193 ? 27.370 -1.306 65.754 1.00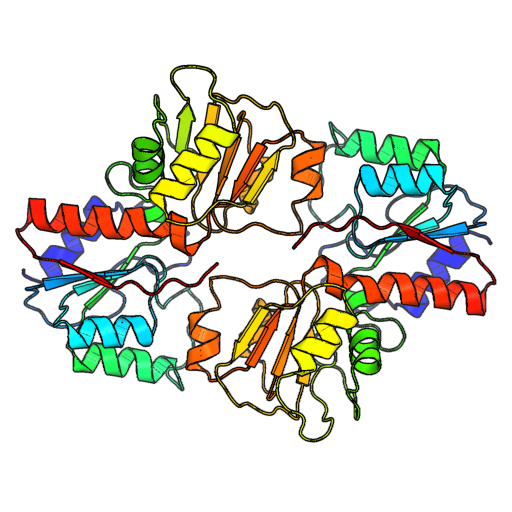 36.50 193 SER A C 1
ATOM 1505 O O . SER A 1 193 ? 26.867 -2.413 65.594 1.00 36.86 193 SER A O 1
ATOM 1508 N N . VAL A 1 194 ? 28.074 -0.708 64.790 1.00 35.19 194 VAL A N 1
ATOM 1509 C CA . VAL A 1 194 ? 28.284 -1.406 63.519 1.00 35.18 194 VAL A CA 1
ATOM 1510 C C . VAL A 1 194 ? 29.738 -1.755 63.285 1.00 35.30 194 VAL A C 1
ATOM 1511 O O . VAL A 1 194 ? 30.092 -2.298 62.245 1.00 36.00 194 VAL A O 1
ATOM 1515 N N . PHE A 1 195 ? 30.582 -1.448 64.256 1.00 34.96 195 PHE A N 1
ATOM 1516 C CA . PHE A 1 195 ? 31.996 -1.749 64.145 1.00 34.35 195 PHE A CA 1
ATOM 1517 C C . PHE A 1 195 ? 32.292 -3.207 63.756 1.00 35.06 195 PHE A C 1
ATOM 1518 O O . PHE A 1 195 ? 32.714 -3.482 62.638 1.00 36.21 195 PHE A O 1
ATOM 1526 N N . HIS A 1 196 ? 32.071 -4.139 64.676 1.00 33.34 196 HIS A N 1
ATOM 1527 C CA . HIS A 1 196 ? 32.363 -5.542 64.411 1.00 33.48 196 HIS A CA 1
ATOM 1528 C C . HIS A 1 196 ? 31.708 -6.120 63.176 1.00 33.29 196 HIS A C 1
ATOM 1529 O O . HIS A 1 196 ? 32.326 -6.898 62.447 1.00 30.22 196 HIS A O 1
ATOM 1536 N N . GLU A 1 197 ? 30.467 -5.735 62.919 1.00 33.39 197 GLU A N 1
ATOM 1537 C CA . GLU A 1 197 ? 29.795 -6.257 61.746 1.00 35.19 197 GLU A CA 1
ATOM 1538 C C . GLU A 1 197 ? 30.575 -5.838 60.481 1.00 35.47 197 GLU A C 1
ATOM 1539 O O . GLU A 1 197 ? 30.824 -6.656 59.589 1.00 34.77 197 GLU A O 1
ATOM 1545 N N . THR A 1 198 ? 30.969 -4.568 60.419 1.00 33.62 198 THR A N 1
ATOM 1546 C CA . THR A 1 198 ? 31.727 -4.062 59.288 1.00 34.30 198 THR A CA 1
ATOM 1547 C C . THR A 1 198 ? 32.974 -4.907 58.937 1.00 34.54 198 THR A C 1
ATOM 1548 O O . THR A 1 198 ? 33.222 -5.196 57.770 1.00 34.76 198 THR A O 1
ATOM 1552 N N . PHE A 1 199 ? 33.765 -5.292 59.927 1.00 32.85 199 PHE A N 1
ATOM 1553 C CA . PHE A 1 199 ? 34.940 -6.086 59.623 1.00 33.52 199 PHE A CA 1
ATOM 1554 C C . PHE A 1 199 ? 34.616 -7.554 59.347 1.00 34.27 199 PHE A C 1
ATOM 1555 O O . PHE A 1 199 ? 35.059 -8.118 58.343 1.00 34.30 199 PHE A O 1
ATOM 1563 N N . GLU A 1 200 ? 33.822 -8.159 60.220 1.00 34.00 200 GLU A N 1
ATOM 1564 C CA . GLU A 1 200 ? 33.453 -9.546 60.068 1.00 33.02 200 GLU A CA 1
ATOM 1565 C C . GLU A 1 200 ? 32.860 -9.830 58.716 1.00 35.34 200 GLU A C 1
ATOM 1566 O O . GLU A 1 200 ? 32.994 -10.932 58.198 1.00 37.41 200 GLU A O 1
ATOM 1572 N N . ARG A 1 201 ? 32.210 -8.838 58.134 1.00 37.96 201 ARG A N 1
ATOM 1573 C CA . ARG A 1 201 ? 31.612 -9.028 56.831 1.00 40.34 201 ARG A CA 1
ATOM 1574 C C . ARG A 1 201 ? 32.517 -8.496 55.700 1.00 40.99 201 ARG A C 1
ATOM 1575 O O . ARG A 1 201 ? 32.078 -8.347 54.554 1.00 41.00 201 ARG A O 1
ATOM 1583 N N . GLY A 1 202 ? 33.781 -8.228 56.029 1.00 39.87 202 GLY A N 1
ATOM 1584 C CA . GLY A 1 202 ? 34.733 -7.726 55.054 1.00 39.45 202 GLY A CA 1
ATOM 1585 C C . GLY A 1 202 ? 34.260 -6.540 54.237 1.00 41.08 202 GLY A C 1
ATOM 1586 O O . GLY A 1 202 ? 34.418 -6.507 53.016 1.00 43.12 202 GLY A O 1
ATOM 1587 N N . LEU A 1 203 ? 33.682 -5.555 54.911 1.00 40.01 203 LEU A N 1
ATOM 1588 C CA . LEU A 1 203 ? 33.187 -4.356 54.257 1.00 37.56 203 LEU A CA 1
ATOM 1589 C C . LEU A 1 203 ? 34.218 -3.240 54.358 1.00 36.87 203 LEU A C 1
ATOM 1590 O O . LEU A 1 203 ? 34.968 -3.146 55.326 1.00 35.78 203 LEU A O 1
ATOM 1595 N N . ASN A 1 204 ? 34.269 -2.411 53.332 1.00 36.42 204 ASN A N 1
ATOM 1596 C CA . ASN A 1 204 ? 35.157 -1.265 53.330 1.00 36.86 204 ASN A CA 1
ATOM 1597 C C . ASN A 1 204 ? 34.181 -0.139 53.590 1.00 36.90 204 ASN A C 1
ATOM 1598 O O . ASN A 1 204 ? 33.148 -0.048 52.906 1.00 35.54 204 ASN A O 1
ATOM 1603 N N . VAL A 1 205 ? 34.476 0.697 54.580 1.00 35.04 205 VAL A N 1
ATOM 1604 C CA . VAL A 1 205 ? 33.585 1.805 54.884 1.00 36.20 205 VAL A CA 1
ATOM 1605 C C . VAL A 1 205 ? 34.381 3.051 55.178 1.00 36.93 205 VAL A C 1
ATOM 1606 O O . VAL A 1 205 ? 35.363 2.998 55.920 1.00 37.35 205 VAL A O 1
ATOM 1610 N N . ILE A 1 206 ? 33.964 4.168 54.588 1.00 36.49 206 ILE A N 1
ATOM 1611 C CA . ILE A 1 206 ? 34.634 5.450 54.820 1.00 37.90 206 ILE A CA 1
ATOM 1612 C C . ILE A 1 206 ? 33.608 6.417 55.420 1.00 37.58 206 ILE A C 1
ATOM 1613 O O . ILE A 1 206 ? 32.547 6.648 54.825 1.00 36.64 206 ILE A O 1
ATOM 1618 N N . TYR A 1 207 ? 33.926 6.971 56.588 1.00 37.15 207 TYR A N 1
ATOM 1619 C CA . TYR A 1 207 ? 33.050 7.940 57.272 1.00 37.53 207 TYR A CA 1
ATOM 1620 C C . TYR A 1 207 ? 33.633 9.331 57.053 1.00 36.40 207 TYR A C 1
ATOM 1621 O O . TYR A 1 207 ? 34.671 9.662 57.614 1.00 34.93 207 TYR A O 1
ATOM 1630 N N . ALA A 1 208 ? 32.962 10.141 56.236 1.00 36.39 208 ALA A N 1
ATOM 1631 C CA . ALA A 1 208 ? 33.465 11.477 55.929 1.00 36.44 208 ALA A CA 1
ATOM 1632 C C . ALA A 1 208 ? 32.795 12.657 56.647 1.00 36.68 208 ALA A C 1
ATOM 1633 O O . ALA A 1 208 ? 32.984 13.816 56.256 1.00 37.07 208 ALA A O 1
ATOM 1635 N N . GLY A 1 209 ? 32.026 12.365 57.694 1.00 36.40 209 GLY A N 1
ATOM 1636 C CA . GLY A 1 209 ? 31.365 13.415 58.452 1.00 36.61 209 GLY A CA 1
ATOM 1637 C C . GLY A 1 209 ? 29.910 13.603 58.075 1.00 38.02 209 GLY A C 1
ATOM 1638 O O . GLY A 1 209 ? 29.574 13.569 56.898 1.00 38.87 209 GLY A O 1
ATOM 1639 N N . HIS A 1 210 ? 29.038 13.786 59.062 1.00 38.32 210 HIS A N 1
ATOM 1640 C CA . HIS A 1 210 ? 27.625 13.987 58.768 1.00 40.28 210 HIS A CA 1
ATOM 1641 C C . HIS A 1 210 ? 27.462 15.373 58.131 1.00 39.75 210 HIS A C 1
ATOM 1642 O O . HIS A 1 210 ? 26.754 15.536 57.136 1.00 39.83 210 HIS A O 1
ATOM 1649 N N . TYR A 1 211 ? 28.132 16.367 58.701 1.00 39.45 211 TYR A N 1
ATOM 1650 C CA . TYR A 1 211 ? 28.065 17.723 58.160 1.00 40.47 211 TYR A CA 1
ATOM 1651 C C . TYR A 1 211 ? 28.740 17.817 56.798 1.00 40.18 211 TYR A C 1
ATOM 1652 O O . TYR A 1 211 ? 28.141 18.266 55.826 1.00 40.70 211 TYR A O 1
ATOM 1661 N N . ASP A 1 212 ? 29.993 17.388 56.742 1.00 40.50 212 ASP A N 1
ATOM 1662 C CA . ASP A 1 212 ? 30.765 17.465 55.516 1.00 41.64 212 ASP A CA 1
ATOM 1663 C C . ASP A 1 212 ? 30.222 16.719 54.315 1.00 43.23 212 ASP A C 1
ATOM 1664 O O . ASP A 1 212 ? 30.621 17.021 53.187 1.00 44.29 212 ASP A O 1
ATOM 1669 N N . THR A 1 213 ? 29.319 15.764 54.524 1.00 42.59 213 THR A N 1
ATOM 1670 C CA . THR A 1 213 ? 28.774 15.036 53.382 1.00 41.05 213 THR A CA 1
ATOM 1671 C C . THR A 1 213 ? 27.399 15.572 52.975 1.00 41.88 213 THR A C 1
ATOM 1672 O O . THR A 1 213 ? 27.005 15.422 51.816 1.00 42.47 213 THR A O 1
ATOM 1676 N N . GLU A 1 214 ? 26.663 16.186 53.909 1.00 42.09 214 GLU A N 1
ATOM 1677 C CA . GLU A 1 214 ? 25.335 16.713 53.571 1.00 42.30 214 GLU A CA 1
ATOM 1678 C C . GLU A 1 214 ? 25.412 18.234 53.263 1.00 41.70 214 GLU A C 1
ATOM 1679 O O . GLU A 1 214 ? 24.452 18.978 53.393 1.00 43.02 214 GLU A O 1
ATOM 1685 N N . THR A 1 215 ? 26.587 18.646 52.798 1.00 40.39 215 THR A N 1
ATOM 1686 C CA . THR A 1 215 ? 26.922 20.020 52.411 1.00 39.20 215 THR A CA 1
ATOM 1687 C C . THR A 1 215 ? 26.629 20.227 50.915 1.00 41.11 215 THR A C 1
ATOM 1688 O O . THR A 1 215 ? 26.342 21.334 50.457 1.00 41.41 215 THR A O 1
ATOM 1692 N N . PHE A 1 216 ? 26.718 19.135 50.165 1.00 42.70 216 PHE A N 1
ATOM 1693 C CA . PHE A 1 216 ? 26.550 19.137 48.714 1.00 43.20 216 PHE A CA 1
ATOM 1694 C C . PHE A 1 216 ? 25.163 19.385 48.117 1.00 42.10 216 PHE A C 1
ATOM 1695 O O . PHE A 1 216 ? 25.055 19.923 47.022 1.00 44.27 216 PHE A O 1
ATOM 1703 N N . GLY A 1 217 ? 24.107 18.992 48.807 1.00 40.70 217 GLY A N 1
ATOM 1704 C CA . GLY A 1 217 ? 22.780 19.214 48.263 1.00 40.75 217 GLY A CA 1
ATOM 1705 C C . GLY A 1 217 ? 22.365 20.685 48.247 1.00 40.67 217 GLY A C 1
ATOM 1706 O O . GLY A 1 217 ? 22.109 21.265 47.171 1.00 39.64 217 GLY A O 1
ATOM 1707 N N . VAL A 1 218 ? 22.296 21.280 49.440 1.00 39.70 218 VAL A N 1
ATOM 1708 C CA . VAL A 1 218 ? 21.907 22.676 49.579 1.00 39.02 218 VAL A CA 1
ATOM 1709 C C . VAL A 1 218 ? 22.677 23.519 48.579 1.00 39.18 218 VAL A C 1
ATOM 1710 O O . VAL A 1 218 ? 22.075 24.299 47.855 1.00 37.45 218 VAL A O 1
ATOM 1714 N N . LYS A 1 219 ? 23.994 23.343 48.505 1.00 40.17 219 LYS A N 1
ATOM 1715 C CA . LYS A 1 219 ? 24.770 24.130 47.545 1.00 41.68 219 LYS A CA 1
ATOM 1716 C C . LYS A 1 219 ? 24.272 23.923 46.118 1.00 42.29 219 LYS A C 1
ATOM 1717 O O . LYS A 1 219 ? 23.968 24.890 45.420 1.00 42.46 219 LYS A O 1
ATOM 1723 N N . ALA A 1 220 ? 24.172 22.675 45.679 1.00 43.03 220 ALA A N 1
ATOM 1724 C CA . ALA A 1 220 ? 23.703 22.433 44.323 1.00 44.20 220 ALA A CA 1
ATOM 1725 C C . ALA A 1 220 ? 22.348 23.123 44.146 1.00 44.32 220 ALA A C 1
ATOM 1726 O O . ALA A 1 220 ? 22.190 23.956 43.255 1.00 45.67 220 ALA A O 1
ATOM 1728 N N . LEU A 1 221 ? 21.388 22.804 45.012 1.00 44.05 221 LEU A N 1
ATOM 1729 C CA . LEU A 1 221 ? 20.053 23.405 44.938 1.00 43.21 221 LEU A CA 1
ATOM 1730 C C . LEU A 1 221 ? 20.099 24.924 44.740 1.00 42.25 221 LEU A C 1
ATOM 1731 O O . LEU A 1 221 ? 19.453 25.449 43.844 1.00 43.12 221 LEU A O 1
ATOM 1736 N N . ALA A 1 222 ? 20.852 25.634 45.575 1.00 41.17 222 ALA A N 1
ATOM 1737 C CA . ALA A 1 222 ? 20.931 27.088 45.453 1.00 41.37 222 ALA A CA 1
ATOM 1738 C C . ALA A 1 222 ? 21.486 27.507 44.098 1.00 42.73 222 ALA A C 1
ATOM 1739 O O . ALA A 1 222 ? 20.982 28.447 43.497 1.00 44.07 222 ALA A O 1
ATOM 1741 N N . ALA A 1 223 ? 22.516 26.803 43.623 1.00 43.50 223 ALA A N 1
ATOM 1742 C CA . ALA A 1 223 ? 23.150 27.091 42.332 1.00 43.18 223 ALA A CA 1
ATOM 1743 C C . ALA A 1 223 ? 22.181 26.853 41.181 1.00 43.29 223 ALA A C 1
ATOM 1744 O O . ALA A 1 223 ? 22.229 27.534 40.146 1.00 43.03 223 ALA A O 1
ATOM 1746 N N . HIS A 1 224 ? 21.315 25.866 41.366 1.00 42.00 224 HIS A N 1
ATOM 1747 C CA . HIS A 1 224 ? 20.310 25.529 40.374 1.00 41.19 224 HIS A CA 1
ATOM 1748 C C . HIS A 1 224 ? 19.343 26.693 40.261 1.00 41.40 224 HIS A C 1
ATOM 1749 O O . HIS A 1 224 ? 19.055 27.160 39.164 1.00 42.88 224 HIS A O 1
ATOM 1756 N N . LEU A 1 225 ? 18.862 27.184 41.399 1.00 40.65 225 LEU A N 1
ATOM 1757 C CA . LEU A 1 225 ? 17.916 28.287 41.381 1.00 40.00 225 LEU A CA 1
ATOM 1758 C C . LEU A 1 225 ? 18.524 29.556 40.798 1.00 39.74 225 LEU A C 1
ATOM 1759 O O . LEU A 1 225 ? 17.805 30.381 40.266 1.00 41.30 225 LEU A O 1
ATOM 1764 N N . GLU A 1 226 ? 19.837 29.724 40.886 1.00 40.26 226 GLU A N 1
ATOM 1765 C CA . GLU A 1 226 ? 20.458 30.927 40.328 1.00 42.50 226 GLU A CA 1
ATOM 1766 C C . GLU A 1 226 ? 20.601 30.810 38.820 1.00 44.43 226 GLU A C 1
ATOM 1767 O O . GLU A 1 226 ? 20.677 31.813 38.106 1.00 43.18 226 GLU A O 1
ATOM 1773 N N . ALA A 1 227 ? 20.651 29.569 38.347 1.00 45.64 227 ALA A N 1
ATOM 1774 C CA . ALA A 1 227 ? 20.800 29.301 36.935 1.00 45.85 227 ALA A CA 1
ATOM 1775 C C . ALA A 1 227 ? 19.472 29.482 36.254 1.00 46.39 227 ALA A C 1
ATOM 1776 O O . ALA A 1 227 ? 19.407 29.939 35.124 1.00 47.91 227 ALA A O 1
ATOM 1778 N N . ARG A 1 228 ? 18.403 29.141 36.955 1.00 47.43 228 ARG A N 1
ATOM 1779 C CA . ARG A 1 228 ? 17.083 29.222 36.364 1.00 47.67 228 ARG A CA 1
ATOM 1780 C C . ARG A 1 228 ? 16.261 30.459 36.724 1.00 48.81 228 ARG A C 1
ATOM 1781 O O . ARG A 1 228 ? 15.258 30.745 36.064 1.00 51.20 228 ARG A O 1
ATOM 1789 N N . PHE A 1 229 ? 16.674 31.200 37.747 1.00 47.45 229 PHE A N 1
ATOM 1790 C CA . PHE A 1 229 ? 15.923 32.379 38.161 1.00 45.40 229 PHE A CA 1
ATOM 1791 C C . PHE A 1 229 ? 16.812 33.564 38.457 1.00 45.18 229 PHE A C 1
ATOM 1792 O O . PHE A 1 229 ? 16.330 34.625 38.846 1.00 46.58 229 PHE A O 1
ATOM 1800 N N . GLY A 1 230 ? 18.112 33.387 38.302 1.00 43.62 230 GLY A N 1
ATOM 1801 C CA . GLY A 1 230 ? 19.010 34.493 38.556 1.00 42.49 230 GLY A CA 1
ATOM 1802 C C . GLY A 1 230 ? 19.060 34.958 39.996 1.00 42.54 230 GLY A C 1
ATOM 1803 O O . GLY A 1 230 ? 19.574 36.043 40.273 1.00 44.34 230 GLY A O 1
ATOM 1804 N N . LEU A 1 231 ? 18.524 34.165 40.921 1.00 42.32 231 LEU A N 1
ATOM 1805 C CA . LEU A 1 231 ? 18.581 34.539 42.338 1.00 40.55 231 LEU A CA 1
ATOM 1806 C C . LEU A 1 231 ? 20.021 34.347 42.826 1.00 39.29 231 LEU A C 1
ATOM 1807 O O . LEU A 1 231 ? 20.642 33.321 42.588 1.00 38.14 231 LEU A O 1
ATOM 1812 N N . PRO A 1 232 ? 20.590 35.367 43.456 1.00 38.78 232 PRO A N 1
ATOM 1813 C CA . PRO A 1 232 ? 21.954 35.201 43.948 1.00 39.77 232 PRO A CA 1
ATOM 1814 C C . PRO A 1 232 ? 21.863 34.383 45.245 1.00 41.35 232 PRO A C 1
ATOM 1815 O O . PRO A 1 232 ? 20.798 34.325 45.875 1.00 40.83 232 PRO A O 1
ATOM 1819 N N . TRP A 1 233 ? 22.956 33.741 45.646 1.00 42.12 233 TRP A N 1
ATOM 1820 C CA . TRP A 1 233 ? 22.915 32.969 46.877 1.00 42.34 233 TRP A CA 1
ATOM 1821 C C . TRP A 1 233 ? 24.231 32.985 47.627 1.00 41.28 233 TRP A C 1
ATOM 1822 O O . TRP A 1 233 ? 25.268 33.332 47.074 1.00 41.85 233 TRP A O 1
ATOM 1833 N N . VAL A 1 234 ? 24.165 32.630 48.903 1.00 40.44 234 VAL A N 1
ATOM 1834 C CA . VAL A 1 234 ? 25.337 32.572 49.760 1.00 39.54 234 VAL A CA 1
ATOM 1835 C C . VAL A 1 234 ? 25.270 31.293 50.598 1.00 39.03 234 VAL A C 1
ATOM 1836 O O . VAL A 1 234 ? 24.186 30.825 50.926 1.00 38.35 234 VAL A O 1
ATOM 1840 N N . PHE A 1 235 ? 26.422 30.711 50.920 1.00 39.07 235 PHE A N 1
ATOM 1841 C CA . PHE A 1 235 ? 26.438 29.504 51.739 1.00 38.22 235 PHE A CA 1
ATOM 1842 C C . PHE A 1 235 ? 26.765 29.903 53.170 1.00 37.33 235 PHE A C 1
ATOM 1843 O O . PHE A 1 235 ? 27.760 30.577 53.426 1.00 35.39 235 PHE A O 1
ATOM 1851 N N . LEU A 1 236 ? 25.898 29.487 54.089 1.00 37.68 236 LEU A N 1
ATOM 1852 C CA . LEU A 1 236 ? 26.054 29.776 55.510 1.00 38.77 236 LEU A CA 1
ATOM 1853 C C . LEU A 1 236 ? 26.711 28.557 56.141 1.00 39.58 236 LEU A C 1
ATOM 1854 O O . LEU A 1 236 ? 26.099 27.501 56.242 1.00 40.48 236 LEU A O 1
ATOM 1859 N N . ASP A 1 237 ? 27.963 28.726 56.558 1.00 41.07 237 ASP A N 1
ATOM 1860 C CA . ASP A 1 237 ? 28.787 27.656 57.120 1.00 42.09 237 ASP A CA 1
ATOM 1861 C C . ASP A 1 237 ? 28.787 27.530 58.647 1.00 43.63 237 ASP A C 1
ATOM 1862 O O . ASP A 1 237 ? 29.070 28.491 59.355 1.00 42.47 237 ASP A O 1
ATOM 1867 N N . HIS A 1 238 ? 28.480 26.330 59.142 1.00 46.38 238 HIS A N 1
ATOM 1868 C CA . HIS A 1 238 ? 28.451 26.047 60.584 1.00 49.05 238 HIS A CA 1
ATOM 1869 C C . HIS A 1 238 ? 28.999 24.636 60.839 1.00 47.80 238 HIS A C 1
ATOM 1870 O O . HIS A 1 238 ? 28.279 23.726 61.230 1.00 48.42 238 HIS A O 1
ATOM 1877 N N . PRO A 1 239 ? 30.294 24.432 60.622 1.00 46.86 239 PRO A N 1
ATOM 1878 C CA . PRO A 1 239 ? 30.833 23.086 60.857 1.00 45.79 239 PRO A CA 1
ATOM 1879 C C . PRO A 1 239 ? 30.669 22.586 62.298 1.00 43.89 239 PRO A C 1
ATOM 1880 O O . PRO A 1 239 ? 30.953 23.302 63.251 1.00 43.38 239 PRO A O 1
ATOM 1884 N N . THR A 1 240 ? 30.211 21.348 62.449 1.00 43.17 240 THR A N 1
ATOM 1885 C CA . THR A 1 240 ? 29.995 20.766 63.775 1.00 42.11 240 THR A CA 1
ATOM 1886 C C . THR A 1 240 ? 31.099 19.814 64.228 1.00 42.56 240 THR A C 1
ATOM 1887 O O . THR A 1 240 ? 31.284 19.583 65.422 1.00 43.29 240 THR A O 1
ATOM 1891 N N . GLY A 1 241 ? 31.834 19.258 63.275 1.00 43.76 241 GLY A N 1
ATOM 1892 C CA . GLY A 1 241 ? 32.902 18.344 63.626 1.00 42.81 241 GLY A CA 1
ATOM 1893 C C . GLY A 1 241 ? 32.383 16.927 63.747 1.00 43.68 241 GLY A C 1
ATOM 1894 O O . GLY A 1 241 ? 33.068 16.070 64.300 1.00 44.62 241 GLY A O 1
ATOM 1895 N N . LEU A 1 242 ? 31.175 16.681 63.236 1.00 43.19 242 LEU A N 1
ATOM 1896 C CA . LEU A 1 242 ? 30.554 15.357 63.288 1.00 42.90 242 LEU A CA 1
ATOM 1897 C C . LEU A 1 242 ? 29.880 15.047 61.952 1.00 44.29 242 LEU A C 1
ATOM 1898 O O . LEU A 1 242 ? 29.769 15.987 61.134 1.00 45.48 242 LEU A O 1
ATOM 1904 N N . MET B 1 1 ? 29.748 -22.188 89.937 1.00 44.97 1 MET B N 1
ATOM 1905 C CA . MET B 1 1 ? 30.395 -23.123 88.967 1.00 45.33 1 MET B CA 1
ATOM 1906 C C . MET B 1 1 ? 29.362 -23.833 88.114 1.00 42.79 1 MET B C 1
ATOM 1907 O O . MET B 1 1 ? 29.602 -24.076 86.932 1.00 43.10 1 MET B O 1
ATOM 1912 N N . ASP B 1 2 ? 28.225 -24.192 88.704 1.00 40.23 2 ASP B N 1
ATOM 1913 C CA . ASP B 1 2 ? 27.172 -24.821 87.923 1.00 38.55 2 ASP B CA 1
ATOM 1914 C C . ASP B 1 2 ? 26.609 -23.707 87.061 1.00 37.58 2 ASP B C 1
ATOM 1915 O O . ASP B 1 2 ? 26.265 -22.644 87.562 1.00 36.47 2 ASP B O 1
ATOM 1920 N N . ARG B 1 3 ? 26.506 -23.956 85.765 1.00 38.40 3 ARG B N 1
ATOM 1921 C CA . ARG B 1 3 ? 26.021 -22.945 84.830 1.00 38.16 3 ARG B CA 1
ATOM 1922 C C . ARG B 1 3 ? 24.600 -22.453 85.012 1.00 37.52 3 ARG B C 1
ATOM 1923 O O . ARG B 1 3 ? 24.346 -21.275 84.832 1.00 38.21 3 ARG B O 1
ATOM 1931 N N . ASP B 1 4 ? 23.666 -23.329 85.357 1.00 39.94 4 ASP B N 1
ATOM 1932 C CA . ASP B 1 4 ? 22.286 -22.882 85.534 1.00 41.51 4 ASP B CA 1
ATOM 1933 C C . ASP B 1 4 ? 22.122 -22.116 86.852 1.00 42.27 4 ASP B C 1
ATOM 1934 O O . ASP B 1 4 ? 21.236 -21.270 86.984 1.00 42.59 4 ASP B O 1
ATOM 1939 N N . GLU B 1 5 ? 22.985 -22.422 87.816 1.00 41.81 5 GLU B N 1
ATOM 1940 C CA . GLU B 1 5 ? 22.998 -21.751 89.101 1.00 42.10 5 GLU B CA 1
ATOM 1941 C C . GLU B 1 5 ? 23.495 -20.320 88.869 1.00 41.79 5 GLU B C 1
ATOM 1942 O O . GLU B 1 5 ? 22.889 -19.356 89.350 1.00 43.04 5 GLU B O 1
ATOM 1948 N N . LEU B 1 6 ? 24.603 -20.179 88.136 1.00 39.17 6 LEU B N 1
ATOM 1949 C CA . LEU B 1 6 ? 25.157 -18.861 87.857 1.00 35.73 6 LEU B CA 1
ATOM 1950 C C . LEU B 1 6 ? 24.177 -18.004 87.064 1.00 34.72 6 LEU B C 1
ATOM 1951 O O . LEU B 1 6 ? 24.143 -16.802 87.243 1.00 37.43 6 LEU B O 1
ATOM 1956 N N . VAL B 1 7 ? 23.365 -18.608 86.207 1.00 32.18 7 VAL B N 1
ATOM 1957 C CA . VAL B 1 7 ? 22.417 -17.833 85.425 1.00 29.64 7 VAL B CA 1
ATOM 1958 C C . VAL B 1 7 ? 21.220 -17.343 86.240 1.00 31.24 7 VAL B C 1
ATOM 1959 O O . VAL B 1 7 ? 20.732 -16.243 86.025 1.00 30.62 7 VAL B O 1
ATOM 1963 N N . ARG B 1 8 ? 20.740 -18.153 87.171 1.00 33.56 8 ARG B N 1
ATOM 1964 C CA . ARG B 1 8 ? 19.611 -17.736 87.988 1.00 36.41 8 ARG B CA 1
ATOM 1965 C C . ARG B 1 8 ? 20.089 -16.604 88.904 1.00 36.92 8 ARG B C 1
ATOM 1966 O O . ARG B 1 8 ? 19.334 -15.677 89.210 1.00 38.26 8 ARG B O 1
ATOM 1974 N N . TYR B 1 9 ? 21.345 -16.662 89.328 1.00 34.75 9 TYR B N 1
ATOM 1975 C CA . TYR B 1 9 ? 21.867 -15.611 90.184 1.00 35.15 9 TYR B CA 1
ATOM 1976 C C . TYR B 1 9 ? 21.856 -14.280 89.446 1.00 36.20 9 TYR B C 1
ATOM 1977 O O . TYR B 1 9 ? 21.218 -13.312 89.881 1.00 36.68 9 TYR B O 1
ATOM 1986 N N . LEU B 1 10 ? 22.562 -14.250 88.320 1.00 35.42 10 LEU B N 1
ATOM 1987 C CA . LEU B 1 10 ? 22.662 -13.061 87.491 1.00 33.89 10 LEU B CA 1
ATOM 1988 C C . LEU B 1 10 ? 21.301 -12.467 87.129 1.00 33.71 10 LEU B C 1
ATOM 1989 O O . LEU B 1 10 ? 21.115 -11.255 87.221 1.00 34.97 10 LEU B O 1
ATOM 1994 N N . ASP B 1 11 ? 20.351 -13.300 86.726 1.00 32.34 11 ASP B N 1
ATOM 1995 C CA . ASP B 1 11 ? 19.039 -12.786 86.362 1.00 33.46 11 ASP B CA 1
ATOM 1996 C C . ASP B 1 11 ? 18.389 -12.071 87.545 1.00 32.97 11 ASP B C 1
ATOM 1997 O O . ASP B 1 11 ? 17.881 -10.967 87.403 1.00 32.45 11 ASP B O 1
ATOM 2002 N N . ALA B 1 12 ? 18.418 -12.698 88.712 1.00 31.90 12 ALA B N 1
ATOM 2003 C CA . ALA B 1 12 ? 17.848 -12.101 89.906 1.00 32.56 12 ALA B CA 1
ATOM 2004 C C . ALA B 1 12 ? 18.616 -10.815 90.274 1.00 34.31 12 ALA B C 1
ATOM 2005 O O . ALA B 1 12 ? 18.043 -9.726 90.355 1.00 33.05 12 ALA B O 1
ATOM 2007 N N . TYR B 1 13 ? 19.919 -10.966 90.499 1.00 35.61 13 TYR B N 1
ATOM 2008 C CA . TYR B 1 13 ? 20.805 -9.867 90.861 1.00 37.28 13 TYR B CA 1
ATOM 2009 C C . TYR B 1 13 ? 20.717 -8.660 89.925 1.00 38.17 13 TYR B C 1
ATOM 2010 O O . TYR B 1 13 ? 20.708 -7.517 90.375 1.00 41.17 13 TYR B O 1
ATOM 2019 N N . LEU B 1 14 ? 20.676 -8.913 88.625 1.00 36.38 14 LEU B N 1
ATOM 2020 C CA . LEU B 1 14 ? 20.583 -7.852 87.640 1.00 34.72 14 LEU B CA 1
ATOM 2021 C C . LEU B 1 14 ? 19.143 -7.337 87.510 1.00 35.90 14 LEU B C 1
ATOM 2022 O O . LEU B 1 14 ? 18.879 -6.325 86.863 1.00 35.30 14 LEU B O 1
ATOM 2027 N N . ARG B 1 15 ? 18.208 -8.048 88.122 1.00 38.40 15 ARG B N 1
ATOM 2028 C CA . ARG B 1 15 ? 16.802 -7.668 88.070 1.00 41.94 15 ARG B CA 1
ATOM 2029 C C . ARG B 1 15 ? 16.294 -7.632 86.643 1.00 42.26 15 ARG B C 1
ATOM 2030 O O . ARG B 1 15 ? 15.494 -6.780 86.281 1.00 42.53 15 ARG B O 1
ATOM 2038 N N . ILE B 1 16 ? 16.783 -8.567 85.842 1.00 43.35 16 ILE B N 1
ATOM 2039 C CA . ILE B 1 16 ? 16.401 -8.721 84.447 1.00 44.82 16 ILE B CA 1
ATOM 2040 C C . ILE B 1 16 ? 14.919 -8.461 84.186 1.00 45.02 16 ILE B C 1
ATOM 2041 O O . ILE B 1 16 ? 14.556 -7.901 83.163 1.00 45.95 16 ILE B O 1
ATOM 2046 N N . GLN B 1 17 ? 14.063 -8.867 85.110 1.00 46.26 17 GLN B N 1
ATOM 2047 C CA . GLN B 1 17 ? 12.620 -8.682 84.946 1.00 47.92 17 GLN B CA 1
ATOM 2048 C C . GLN B 1 17 ? 12.135 -7.226 84.918 1.00 47.63 17 GLN B C 1
ATOM 2049 O O . GLN B 1 17 ? 11.209 -6.889 84.181 1.00 46.99 17 GLN B O 1
ATOM 2055 N N . ASP B 1 18 ? 12.760 -6.373 85.718 1.00 47.22 18 ASP B N 1
ATOM 2056 C CA . ASP B 1 18 ? 12.377 -4.972 85.798 1.00 48.03 18 ASP B CA 1
ATOM 2057 C C . ASP B 1 18 ? 12.640 -4.208 84.517 1.00 48.55 18 ASP B C 1
ATOM 2058 O O . ASP B 1 18 ? 12.371 -3.015 84.454 1.00 48.39 18 ASP B O 1
ATOM 2063 N N . PHE B 1 19 ? 13.160 -4.881 83.493 1.00 49.50 19 PHE B N 1
ATOM 2064 C CA . PHE B 1 19 ? 13.452 -4.202 82.233 1.00 49.37 19 PHE B CA 1
ATOM 2065 C C . PHE B 1 19 ? 12.733 -4.754 81.012 1.00 51.94 19 PHE B C 1
ATOM 2066 O O . PHE B 1 19 ? 13.300 -4.808 79.917 1.00 52.25 19 PHE B O 1
ATOM 2074 N N . PRO B 1 20 ? 11.469 -5.166 81.175 1.00 54.54 20 PRO B N 1
ATOM 2075 C CA . PRO B 1 20 ? 10.747 -5.696 80.012 1.00 55.87 20 PRO B CA 1
ATOM 2076 C C . PRO B 1 20 ? 10.487 -4.510 79.108 1.00 56.28 20 PRO B C 1
ATOM 2077 O O . PRO B 1 20 ? 9.691 -3.636 79.446 1.00 57.76 20 PRO B O 1
ATOM 2081 N N . GLN B 1 21 ? 11.177 -4.474 77.978 1.00 55.69 21 GLN B N 1
ATOM 2082 C CA . GLN B 1 21 ? 11.062 -3.388 77.017 1.00 56.41 21 GLN B CA 1
ATOM 2083 C C . GLN B 1 21 ? 12.404 -3.388 76.314 1.00 56.23 21 GLN B C 1
ATOM 2084 O O . GLN B 1 21 ? 12.497 -3.076 75.125 1.00 57.98 21 GLN B O 1
ATOM 2090 N N . ASP B 1 22 ? 13.447 -3.725 77.071 1.00 54.59 22 ASP B N 1
ATOM 2091 C CA . ASP B 1 22 ? 14.792 -3.790 76.527 1.00 52.02 22 ASP B CA 1
ATOM 2092 C C . ASP B 1 22 ? 14.725 -4.658 75.272 1.00 50.58 22 ASP B C 1
ATOM 2093 O O . ASP B 1 22 ? 14.299 -5.816 75.331 1.00 50.26 22 ASP B O 1
ATOM 2098 N N . PRO B 1 23 ? 15.105 -4.097 74.112 1.00 49.29 23 PRO B N 1
ATOM 2099 C CA . PRO B 1 23 ? 15.065 -4.882 72.873 1.00 48.72 23 PRO B CA 1
ATOM 2100 C C . PRO B 1 23 ? 16.094 -6.018 72.911 1.00 46.85 23 PRO B C 1
ATOM 2101 O O . PRO B 1 23 ? 15.941 -7.017 72.216 1.00 47.07 23 PRO B O 1
ATOM 2105 N N . SER B 1 24 ? 17.126 -5.858 73.739 1.00 44.41 24 SER B N 1
ATOM 2106 C CA . SER B 1 24 ? 18.167 -6.868 73.896 1.00 43.23 24 SER B CA 1
ATOM 2107 C C . SER B 1 24 ? 17.596 -8.045 74.656 1.00 42.07 24 SER B C 1
ATOM 2108 O O . SER B 1 24 ? 16.879 -7.859 75.634 1.00 41.61 24 SER B O 1
ATOM 2111 N N . LEU B 1 25 ? 17.911 -9.256 74.212 1.00 39.99 25 LEU B N 1
ATOM 2112 C CA . LEU B 1 25 ? 17.424 -10.440 74.904 1.00 39.27 25 LEU B CA 1
ATOM 2113 C C . LEU B 1 25 ? 18.400 -10.651 76.047 1.00 39.52 25 LEU B C 1
ATOM 2114 O O . LEU B 1 25 ? 19.485 -11.199 75.851 1.00 40.42 25 LEU B O 1
ATOM 2119 N N . ASN B 1 26 ? 18.017 -10.197 77.235 1.00 37.41 26 ASN B N 1
ATOM 2120 C CA . ASN B 1 26 ? 18.866 -10.315 78.403 1.00 36.80 26 ASN B CA 1
ATOM 2121 C C . ASN B 1 26 ? 18.899 -11.703 79.041 1.00 35.84 26 ASN B C 1
ATOM 2122 O O . ASN B 1 26 ? 17.883 -12.381 79.153 1.00 36.19 26 ASN B O 1
ATOM 2127 N N . GLY B 1 27 ? 20.089 -12.121 79.452 1.00 34.53 27 GLY B N 1
ATOM 2128 C CA . GLY B 1 27 ? 20.259 -13.433 80.052 1.00 32.77 27 GLY B CA 1
ATOM 2129 C C . GLY B 1 27 ? 21.143 -14.347 79.206 1.00 31.68 27 GLY B C 1
ATOM 2130 O O . GLY B 1 27 ? 21.976 -13.883 78.426 1.00 30.85 27 GLY B O 1
ATOM 2131 N N . LEU B 1 28 ? 20.974 -15.654 79.367 1.00 30.86 28 LEU B N 1
ATOM 2132 C CA . LEU B 1 28 ? 21.758 -16.605 78.598 1.00 30.80 28 LEU B CA 1
ATOM 2133 C C . LEU B 1 28 ? 21.262 -16.520 77.151 1.00 30.68 28 LEU B C 1
ATOM 2134 O O . LEU B 1 28 ? 20.095 -16.774 76.869 1.00 30.04 28 LEU B O 1
ATOM 2139 N N . GLN B 1 29 ? 22.145 -16.122 76.242 1.00 30.43 29 GLN B N 1
ATOM 2140 C CA . GLN B 1 29 ? 21.784 -16.014 74.837 1.00 30.66 29 GLN B CA 1
ATOM 2141 C C . GLN B 1 29 ? 22.280 -17.241 74.079 1.00 29.58 29 GLN B C 1
ATOM 2142 O O . GLN B 1 29 ? 21.702 -17.623 73.074 1.00 31.79 29 GLN B O 1
ATOM 2148 N N . VAL B 1 30 ? 23.368 -17.835 74.541 1.00 27.28 30 VAL B N 1
ATOM 2149 C CA . VAL B 1 30 ? 23.874 -19.043 73.914 1.00 28.94 30 VAL B CA 1
ATOM 2150 C C . VAL B 1 30 ? 24.397 -19.951 75.020 1.00 30.36 30 VAL B C 1
ATOM 2151 O O . VAL B 1 30 ? 25.320 -19.597 75.763 1.00 31.25 30 VAL B O 1
ATOM 2155 N N . GLU B 1 31 ? 23.794 -21.126 75.116 1.00 29.32 31 GLU B N 1
ATOM 2156 C CA . GLU B 1 31 ? 24.172 -22.103 76.115 1.00 30.55 31 GLU B CA 1
ATOM 2157 C C . GLU B 1 31 ? 25.512 -22.747 75.771 1.00 30.37 31 GLU B C 1
ATOM 2158 O O . GLU B 1 31 ? 25.798 -23.035 74.610 1.00 30.75 31 GLU B O 1
ATOM 2164 N N . GLY B 1 32 ? 26.332 -22.948 76.800 1.00 32.04 32 GLY B N 1
ATOM 2165 C CA . GLY B 1 32 ? 27.647 -23.560 76.650 1.00 30.59 32 GLY B CA 1
ATOM 2166 C C . GLY B 1 32 ? 27.798 -24.666 77.669 1.00 30.70 32 GLY B C 1
ATOM 2167 O O . GLY B 1 32 ? 26.803 -25.252 78.091 1.00 30.95 32 GLY B O 1
ATOM 2168 N N . LYS B 1 33 ? 29.019 -24.948 78.105 1.00 31.51 33 LYS B N 1
ATOM 2169 C CA . LYS B 1 33 ? 29.222 -26.044 79.064 1.00 32.32 33 LYS B CA 1
ATOM 2170 C C . LYS B 1 33 ? 28.525 -25.844 80.406 1.00 32.84 33 LYS B C 1
ATOM 2171 O O . LYS B 1 33 ? 28.211 -24.725 80.799 1.00 35.12 33 LYS B O 1
ATOM 2177 N N . ARG B 1 34 ? 28.296 -26.944 81.108 1.00 33.59 34 ARG B N 1
ATOM 2178 C CA . ARG B 1 34 ? 27.616 -26.911 82.389 1.00 34.63 34 ARG B CA 1
ATOM 2179 C C . ARG B 1 34 ? 28.500 -26.527 83.562 1.00 34.03 34 ARG B C 1
ATOM 2180 O O . ARG B 1 34 ? 28.036 -25.902 84.502 1.00 36.38 34 ARG B O 1
ATOM 2188 N N . THR B 1 35 ? 29.774 -26.874 83.510 1.00 32.49 35 THR B N 1
ATOM 2189 C CA . THR B 1 35 ? 30.676 -26.552 84.604 1.00 30.89 35 THR B CA 1
ATOM 2190 C C . THR B 1 35 ? 31.582 -25.376 84.259 1.00 33.00 35 THR B C 1
ATOM 2191 O O . THR B 1 35 ? 32.565 -25.513 83.508 1.00 33.83 35 THR B O 1
ATOM 2195 N N . VAL B 1 36 ? 31.240 -24.222 84.831 1.00 33.41 36 VAL B N 1
ATOM 2196 C CA . VAL B 1 36 ? 31.946 -22.958 84.619 1.00 32.60 36 VAL B CA 1
ATOM 2197 C C . VAL B 1 36 ? 33.133 -22.803 85.568 1.00 33.72 36 VAL B C 1
ATOM 2198 O O . VAL B 1 36 ? 32.981 -22.884 86.780 1.00 33.85 36 VAL B O 1
ATOM 2202 N N . ARG B 1 37 ? 34.311 -22.564 85.002 1.00 35.60 37 ARG B N 1
ATOM 2203 C CA . ARG B 1 37 ? 35.539 -22.431 85.779 1.00 37.48 37 ARG B CA 1
ATOM 2204 C C . ARG B 1 37 ? 36.210 -21.053 85.651 1.00 37.45 37 ARG B C 1
ATOM 2205 O O . ARG B 1 37 ? 36.910 -20.608 86.564 1.00 37.61 37 ARG B O 1
ATOM 2213 N N . LYS B 1 38 ? 36.001 -20.382 84.522 1.00 36.41 38 LYS B N 1
ATOM 2214 C CA . LYS B 1 38 ? 36.594 -19.070 84.287 1.00 35.85 38 LYS B CA 1
ATOM 2215 C C . LYS B 1 38 ? 35.592 -18.165 83.561 1.00 35.67 38 LYS B C 1
ATOM 2216 O O . LYS B 1 38 ? 35.039 -18.536 82.529 1.00 36.39 38 LYS B O 1
ATOM 2222 N N . VAL B 1 39 ? 35.357 -16.980 84.108 1.00 34.15 39 VAL B N 1
ATOM 2223 C CA . VAL B 1 39 ? 34.418 -16.025 83.519 1.00 33.62 39 VAL B CA 1
ATOM 2224 C C . VAL B 1 39 ? 35.121 -15.051 82.563 1.00 32.99 39 VAL B C 1
ATOM 2225 O O . VAL B 1 39 ? 36.312 -14.793 82.699 1.00 34.00 39 VAL B O 1
ATOM 2229 N N . GLY B 1 40 ? 34.379 -14.532 81.590 1.00 30.95 40 GLY B N 1
ATOM 2230 C CA . GLY B 1 40 ? 34.934 -13.579 80.650 1.00 28.65 40 GLY B CA 1
ATOM 2231 C C . GLY B 1 40 ? 34.057 -12.335 80.609 1.00 28.53 40 GLY B C 1
ATOM 2232 O O . GLY B 1 40 ? 32.842 -12.451 80.723 1.00 29.35 40 GLY B O 1
ATOM 2233 N N . ALA B 1 41 ? 34.664 -11.162 80.443 1.00 26.43 41 ALA B N 1
ATOM 2234 C CA . ALA B 1 41 ? 33.946 -9.888 80.398 1.00 27.39 41 ALA B CA 1
ATOM 2235 C C . ALA B 1 41 ? 34.307 -9.057 79.170 1.00 27.24 41 ALA B C 1
ATOM 2236 O O . ALA B 1 41 ? 35.485 -8.877 78.845 1.00 27.79 41 ALA B O 1
ATOM 2238 N N . ALA B 1 42 ? 33.291 -8.539 78.492 1.00 27.10 42 ALA B N 1
ATOM 2239 C CA . ALA B 1 42 ? 33.528 -7.747 77.299 1.00 27.31 42 ALA B CA 1
ATOM 2240 C C . ALA B 1 42 ? 32.350 -6.853 76.971 1.00 27.68 42 ALA B C 1
ATOM 2241 O O . ALA B 1 42 ? 31.201 -7.179 77.275 1.00 26.35 42 ALA B O 1
ATOM 2243 N N . VAL B 1 43 ? 32.654 -5.725 76.337 1.00 27.50 43 VAL B N 1
ATOM 2244 C CA . VAL B 1 43 ? 31.631 -4.785 75.938 1.00 28.32 43 VAL B CA 1
ATOM 2245 C C . VAL B 1 43 ? 30.756 -5.345 74.814 1.00 29.42 43 VAL B C 1
ATOM 2246 O O . VAL B 1 43 ? 29.534 -5.327 74.926 1.00 30.22 43 VAL B O 1
ATOM 2250 N N . ASP B 1 44 ? 31.377 -5.853 73.748 1.00 30.15 44 ASP B N 1
ATOM 2251 C CA . ASP B 1 44 ? 30.629 -6.380 72.600 1.00 31.91 44 ASP B CA 1
ATOM 2252 C C . ASP B 1 44 ? 30.723 -7.870 72.258 1.00 32.26 44 ASP B C 1
ATOM 2253 O O . ASP B 1 44 ? 31.762 -8.512 72.392 1.00 32.75 44 ASP B O 1
ATOM 2258 N N . ALA B 1 45 ? 29.621 -8.412 71.781 1.00 30.68 45 ALA B N 1
ATOM 2259 C CA . ALA B 1 45 ? 29.625 -9.786 71.335 1.00 31.46 45 ALA B CA 1
ATOM 2260 C C . ALA B 1 45 ? 30.083 -9.671 69.880 1.00 31.45 45 ALA B C 1
ATOM 2261 O O . ALA B 1 45 ? 29.550 -8.875 69.126 1.00 33.14 45 ALA B O 1
ATOM 2263 N N . GLY B 1 46 ? 31.085 -10.449 69.493 1.00 33.37 46 GLY B N 1
ATOM 2264 C CA . GLY B 1 46 ? 31.599 -10.400 68.131 1.00 32.41 46 GLY B CA 1
ATOM 2265 C C . GLY B 1 46 ? 32.597 -11.520 67.926 1.00 31.78 46 GLY B C 1
ATOM 2266 O O . GLY B 1 46 ? 33.080 -12.095 68.892 1.00 29.24 46 GLY B O 1
ATOM 2267 N N . GLU B 1 47 ? 32.907 -11.840 66.679 1.00 32.44 47 GLU B N 1
ATOM 2268 C CA . GLU B 1 47 ? 33.840 -12.917 66.419 1.00 34.23 47 GLU B CA 1
ATOM 2269 C C . GLU B 1 47 ? 35.196 -12.689 67.074 1.00 33.81 47 GLU B C 1
ATOM 2270 O O . GLU B 1 47 ? 35.763 -13.615 67.660 1.00 33.91 47 GLU B O 1
ATOM 2276 N N . ALA B 1 48 ? 35.708 -11.460 66.993 1.00 32.82 48 ALA B N 1
ATOM 2277 C CA . ALA B 1 48 ? 37.008 -11.132 67.577 1.00 30.92 48 ALA B CA 1
ATOM 2278 C C . ALA B 1 48 ? 37.030 -11.359 69.078 1.00 30.15 48 ALA B C 1
ATOM 2279 O O . ALA B 1 48 ? 38.013 -11.839 69.632 1.00 32.16 48 ALA B O 1
ATOM 2281 N N . ILE B 1 49 ? 35.956 -10.997 69.749 1.00 29.51 49 ILE B N 1
ATOM 2282 C CA . ILE B 1 49 ? 35.897 -11.194 71.179 1.00 30.19 49 ILE B CA 1
ATOM 2283 C C . ILE B 1 49 ? 35.668 -12.677 71.523 1.00 29.68 49 ILE B C 1
ATOM 2284 O O . ILE B 1 49 ? 36.180 -13.178 72.520 1.00 28.21 49 ILE B O 1
ATOM 2289 N N . PHE B 1 50 ? 34.933 -13.387 70.677 1.00 30.09 50 PHE B N 1
ATOM 2290 C CA . PHE B 1 50 ? 34.673 -14.804 70.922 1.00 33.19 50 PHE B CA 1
ATOM 2291 C C . PHE B 1 50 ? 35.945 -15.661 70.758 1.00 33.52 50 PHE B C 1
ATOM 2292 O O . PHE B 1 50 ? 36.190 -16.578 71.544 1.00 31.67 50 PHE B O 1
ATOM 2300 N N . ARG B 1 51 ? 36.741 -15.356 69.739 1.00 34.44 51 ARG B N 1
ATOM 2301 C CA . ARG B 1 51 ? 37.995 -16.058 69.530 1.00 36.96 51 ARG B CA 1
ATOM 2302 C C . ARG B 1 51 ? 38.869 -15.806 70.749 1.00 39.32 51 ARG B C 1
ATOM 2303 O O . ARG B 1 51 ? 39.459 -16.739 71.303 1.00 41.33 51 ARG B O 1
ATOM 2311 N N . LYS B 1 52 ? 38.949 -14.554 71.189 1.00 39.77 52 LYS B N 1
ATOM 2312 C CA . LYS B 1 52 ? 39.739 -14.260 72.382 1.00 41.20 52 LYS B CA 1
ATOM 2313 C C . LYS B 1 52 ? 39.252 -15.056 73.594 1.00 40.21 52 LYS B C 1
ATOM 2314 O O . LYS B 1 52 ? 40.055 -15.502 74.422 1.00 40.12 52 LYS B O 1
ATOM 2320 N N . ALA B 1 53 ? 37.940 -15.209 73.713 1.00 38.43 53 ALA B N 1
ATOM 2321 C CA . ALA B 1 53 ? 37.389 -15.944 74.836 1.00 39.35 53 ALA B CA 1
ATOM 2322 C C . ALA B 1 53 ? 37.825 -17.396 74.712 1.00 40.23 53 ALA B C 1
ATOM 2323 O O . ALA B 1 53 ? 38.131 -18.066 75.700 1.00 38.85 53 ALA B O 1
ATOM 2325 N N . LEU B 1 54 ? 37.844 -17.875 73.478 1.00 41.50 54 LEU B N 1
ATOM 2326 C CA . LEU B 1 54 ? 38.240 -19.241 73.202 1.00 42.89 54 LEU B CA 1
ATOM 2327 C C . LEU B 1 54 ? 39.704 -19.446 73.591 1.00 43.81 54 LEU B C 1
ATOM 2328 O O . LEU B 1 54 ? 40.022 -20.354 74.351 1.00 43.13 54 LEU B O 1
ATOM 2333 N N . GLU B 1 55 ? 40.586 -18.586 73.090 1.00 44.39 55 GLU B N 1
ATOM 2334 C CA . GLU B 1 55 ? 42.009 -18.700 73.391 1.00 45.68 55 GLU B CA 1
ATOM 2335 C C . GLU B 1 55 ? 42.342 -18.674 74.865 1.00 45.23 55 GLU B C 1
ATOM 2336 O O . GLU B 1 55 ? 43.369 -19.225 75.285 1.00 45.25 55 GLU B O 1
ATOM 2342 N N . GLU B 1 56 ? 41.489 -18.037 75.658 1.00 43.23 56 GLU B N 1
ATOM 2343 C CA . GLU B 1 56 ? 41.763 -17.944 77.075 1.00 41.78 56 GLU B CA 1
ATOM 2344 C C . GLU B 1 56 ? 40.924 -18.823 77.961 1.00 40.48 56 GLU B C 1
ATOM 2345 O O . GLU B 1 56 ? 40.767 -18.568 79.152 1.00 39.44 56 GLU B O 1
ATOM 2351 N N . GLU B 1 57 ? 40.393 -19.875 77.357 1.00 40.99 57 GLU B N 1
ATOM 2352 C CA . GLU B 1 57 ? 39.595 -20.844 78.071 1.00 41.71 57 GLU B CA 1
ATOM 2353 C C . GLU B 1 57 ? 38.454 -20.227 78.872 1.00 40.30 57 GLU B C 1
ATOM 2354 O O . GLU B 1 57 ? 38.197 -20.642 80.006 1.00 42.07 57 GLU B O 1
ATOM 2360 N N . VAL B 1 58 ? 37.773 -19.235 78.299 1.00 36.99 58 VAL B N 1
ATOM 2361 C CA . VAL B 1 58 ? 36.646 -18.604 78.994 1.00 34.64 58 VAL B CA 1
ATOM 2362 C C . VAL B 1 58 ? 35.400 -19.494 78.906 1.00 32.14 58 VAL B C 1
ATOM 2363 O O . VAL B 1 58 ? 34.991 -19.880 77.815 1.00 31.21 58 VAL B O 1
ATOM 2367 N N . ASP B 1 59 ? 34.806 -19.825 80.051 1.00 30.66 59 ASP B N 1
ATOM 2368 C CA . ASP B 1 59 ? 33.624 -20.705 80.078 1.00 31.89 59 ASP B CA 1
ATOM 2369 C C . ASP B 1 59 ? 32.261 -20.015 80.055 1.00 31.07 59 ASP B C 1
ATOM 2370 O O . ASP B 1 59 ? 31.239 -20.615 79.650 1.00 31.00 59 ASP B O 1
ATOM 2375 N N . PHE B 1 60 ? 32.258 -18.770 80.512 1.00 27.25 60 PHE B N 1
ATOM 2376 C CA . PHE B 1 60 ? 31.043 -17.985 80.641 1.00 26.92 60 PHE B CA 1
ATOM 2377 C C . PHE B 1 60 ? 31.375 -16.549 80.230 1.00 26.58 60 PHE B C 1
ATOM 2378 O O . PHE B 1 60 ? 32.049 -15.821 80.969 1.00 27.91 60 PHE B O 1
ATOM 2386 N N . LEU B 1 61 ? 30.919 -16.141 79.055 1.00 23.79 61 LEU B N 1
ATOM 2387 C CA . LEU B 1 61 ? 31.214 -14.799 78.588 1.00 23.94 61 LEU B CA 1
ATOM 2388 C C . LEU B 1 61 ? 30.060 -13.809 78.819 1.00 24.91 61 LEU B C 1
ATOM 2389 O O . LEU B 1 61 ? 28.958 -13.972 78.274 1.00 23.23 61 LEU B O 1
ATOM 2394 N N . ILE B 1 62 ? 30.322 -12.811 79.664 1.00 24.07 62 ILE B N 1
ATOM 2395 C CA . ILE B 1 62 ? 29.357 -11.763 79.975 1.00 22.64 62 ILE B CA 1
ATOM 2396 C C . ILE B 1 62 ? 29.629 -10.594 79.027 1.00 22.77 62 ILE B C 1
ATOM 2397 O O . ILE B 1 62 ? 30.742 -10.084 78.935 1.00 22.56 62 ILE B O 1
ATOM 2402 N N . VAL B 1 63 ? 28.585 -10.158 78.350 1.00 22.85 63 VAL B N 1
ATOM 2403 C CA . VAL B 1 63 ? 28.693 -9.117 77.354 1.00 23.79 63 VAL B CA 1
ATOM 2404 C C . VAL B 1 63 ? 27.613 -8.030 77.562 1.00 26.10 63 VAL B C 1
ATOM 2405 O O . VAL B 1 63 ? 26.541 -8.308 78.112 1.00 24.81 63 VAL B O 1
ATOM 2409 N N . HIS B 1 64 ? 27.898 -6.791 77.155 1.00 29.25 64 HIS B N 1
ATOM 2410 C CA . HIS B 1 64 ? 26.917 -5.710 77.299 1.00 31.55 64 HIS B CA 1
ATOM 2411 C C . HIS B 1 64 ? 26.008 -5.646 76.073 1.00 33.40 64 HIS B C 1
ATOM 2412 O O . HIS B 1 64 ? 24.803 -5.474 76.209 1.00 36.32 64 HIS B O 1
ATOM 2419 N N . HIS B 1 65 ? 26.576 -5.785 74.881 1.00 33.63 65 HIS B N 1
ATOM 2420 C CA . HIS B 1 65 ? 25.789 -5.785 73.652 1.00 35.73 65 HIS B CA 1
ATOM 2421 C C . HIS B 1 65 ? 25.798 -7.224 73.117 1.00 34.82 65 HIS B C 1
ATOM 2422 O O . HIS B 1 65 ? 26.809 -7.674 72.593 1.00 35.24 65 HIS B O 1
ATOM 2429 N N . GLY B 1 66 ? 24.678 -7.937 73.246 1.00 35.13 66 GLY B N 1
ATOM 2430 C CA . GLY B 1 66 ? 24.603 -9.324 72.803 1.00 32.78 66 GLY B CA 1
ATOM 2431 C C . GLY B 1 66 ? 24.333 -9.531 71.328 1.00 34.39 66 GLY B C 1
ATOM 2432 O O . GLY B 1 66 ? 24.564 -8.642 70.513 1.00 35.40 66 GLY B O 1
ATOM 2433 N N . LEU B 1 67 ? 23.828 -10.707 70.972 1.00 34.41 67 LEU B N 1
ATOM 2434 C CA . LEU B 1 67 ? 23.550 -11.011 69.573 1.00 35.45 67 LEU B CA 1
ATOM 2435 C C . LEU B 1 67 ? 22.094 -10.781 69.165 1.00 37.61 67 LEU B C 1
ATOM 2436 O O . LEU B 1 67 ? 21.801 -10.579 67.987 1.00 37.42 67 LEU B O 1
ATOM 2441 N N . PHE B 1 68 ? 21.187 -10.795 70.135 1.00 40.61 68 PHE B N 1
ATOM 2442 C CA . PHE B 1 68 ? 19.768 -10.657 69.828 1.00 42.83 68 PHE B CA 1
ATOM 2443 C C . PHE B 1 68 ? 19.094 -9.335 70.162 1.00 45.94 68 PHE B C 1
ATOM 2444 O O . PHE B 1 68 ? 19.219 -8.806 71.267 1.00 46.85 68 PHE B O 1
ATOM 2452 N N . TRP B 1 69 ? 18.357 -8.818 69.189 1.00 49.84 69 TRP B N 1
ATOM 2453 C CA . TRP B 1 69 ? 17.640 -7.570 69.354 1.00 53.95 69 TRP B CA 1
ATOM 2454 C C . TRP B 1 69 ? 16.219 -7.706 68.811 1.00 55.58 69 TRP B C 1
ATOM 2455 O O . TRP B 1 69 ? 15.782 -6.932 67.955 1.00 56.01 69 TRP B O 1
ATOM 2466 N N . GLY B 1 70 ? 15.513 -8.715 69.315 1.00 57.19 70 GLY B N 1
ATOM 2467 C CA . GLY B 1 70 ? 14.136 -8.960 68.913 1.00 59.57 70 GLY B CA 1
ATOM 2468 C C . GLY B 1 70 ? 13.798 -8.876 67.430 1.00 60.91 70 GLY B C 1
ATOM 2469 O O . GLY B 1 70 ? 12.677 -8.512 67.071 1.00 61.41 70 GLY B O 1
ATOM 2470 N N . LYS B 1 71 ? 14.746 -9.226 66.568 1.00 62.03 71 LYS B N 1
ATOM 2471 C CA . LYS B 1 71 ? 14.522 -9.180 65.126 1.00 63.51 71 LYS B CA 1
ATOM 2472 C C . LYS B 1 71 ? 15.332 -10.328 64.500 1.00 63.99 71 LYS B C 1
ATOM 2473 O O . LYS B 1 71 ? 16.358 -10.083 63.860 1.00 65.09 71 LYS B O 1
ATOM 2479 N N . PRO B 1 72 ? 14.882 -11.596 64.680 1.00 63.65 72 PRO B N 1
ATOM 2480 C CA . PRO B 1 72 ? 15.586 -12.767 64.131 1.00 62.18 72 PRO B CA 1
ATOM 2481 C C . PRO B 1 72 ? 16.113 -12.691 62.692 1.00 59.61 72 PRO B C 1
ATOM 2482 O O . PRO B 1 72 ? 15.415 -12.298 61.754 1.00 59.20 72 PRO B O 1
ATOM 2486 N N . PHE B 1 73 ? 17.379 -13.079 62.572 1.00 57.05 73 PHE B N 1
ATOM 2487 C CA . PHE B 1 73 ? 18.147 -13.096 61.331 1.00 54.11 73 PHE B CA 1
ATOM 2488 C C . PHE B 1 73 ? 18.593 -14.532 61.104 1.00 50.72 73 PHE B C 1
ATOM 2489 O O . PHE B 1 73 ? 18.697 -15.312 62.045 1.00 51.60 73 PHE B O 1
ATOM 2497 N N . PRO B 1 74 ? 18.895 -14.889 59.858 1.00 47.90 74 PRO B N 1
ATOM 2498 C CA . PRO B 1 74 ? 19.328 -16.250 59.542 1.00 44.23 74 PRO B CA 1
ATOM 2499 C C . PRO B 1 74 ? 20.774 -16.513 59.933 1.00 41.68 74 PRO B C 1
ATOM 2500 O O . PRO B 1 74 ? 21.604 -15.607 59.897 1.00 42.11 74 PRO B O 1
ATOM 2504 N N . ILE B 1 75 ? 21.061 -17.756 60.308 1.00 37.51 75 ILE B N 1
ATOM 2505 C CA . ILE B 1 75 ? 22.398 -18.152 60.705 1.00 35.65 75 ILE B CA 1
ATOM 2506 C C . ILE B 1 75 ? 23.242 -18.372 59.451 1.00 35.11 75 ILE B C 1
ATOM 2507 O O . ILE B 1 75 ? 23.306 -19.478 58.911 1.00 33.54 75 ILE B O 1
ATOM 2512 N N . VAL B 1 76 ? 23.886 -17.307 58.990 1.00 33.67 76 VAL B N 1
ATOM 2513 C CA . VAL B 1 76 ? 24.722 -17.372 57.800 1.00 33.47 76 VAL B CA 1
ATOM 2514 C C . VAL B 1 76 ? 25.864 -16.406 57.997 1.00 33.15 76 VAL B C 1
ATOM 2515 O O . VAL B 1 76 ? 25.853 -15.620 58.940 1.00 33.65 76 VAL B O 1
ATOM 2519 N N . GLY B 1 77 ? 26.839 -16.474 57.099 1.00 32.32 77 GLY B N 1
ATOM 2520 C CA . GLY B 1 77 ? 27.994 -15.599 57.155 1.00 30.36 77 GLY B CA 1
ATOM 2521 C C . GLY B 1 77 ? 28.603 -15.475 58.527 1.00 31.70 77 GLY B C 1
ATOM 2522 O O . GLY B 1 77 ? 28.832 -16.468 59.229 1.00 31.48 77 GLY B O 1
ATOM 2523 N N . HIS B 1 78 ? 28.852 -14.234 58.925 1.00 32.06 78 HIS B N 1
ATOM 2524 C CA . HIS B 1 78 ? 29.455 -13.989 60.214 1.00 30.87 78 HIS B CA 1
ATOM 2525 C C . HIS B 1 78 ? 28.591 -14.496 61.365 1.00 30.02 78 HIS B C 1
ATOM 2526 O O . HIS B 1 78 ? 29.117 -14.896 62.417 1.00 29.18 78 HIS B O 1
ATOM 2533 N N . HIS B 1 79 ? 27.276 -14.521 61.164 1.00 27.52 79 HIS B N 1
ATOM 2534 C CA . HIS B 1 79 ? 26.388 -14.988 62.220 1.00 29.01 79 HIS B CA 1
ATOM 2535 C C . HIS B 1 79 ? 26.646 -16.433 62.602 1.00 29.12 79 HIS B C 1
ATOM 2536 O O . HIS B 1 79 ? 26.711 -16.742 63.786 1.00 29.22 79 HIS B O 1
ATOM 2543 N N . LYS B 1 80 ? 26.797 -17.311 61.607 1.00 31.21 80 LYS B N 1
ATOM 2544 C CA . LYS B 1 80 ? 27.088 -18.729 61.861 1.00 32.12 80 LYS B CA 1
ATOM 2545 C C . LYS B 1 80 ? 28.505 -18.909 62.441 1.00 31.90 80 LYS B C 1
ATOM 2546 O O . LYS B 1 80 ? 28.710 -19.664 63.401 1.00 32.28 80 LYS B O 1
ATOM 2552 N N . ARG B 1 81 ? 29.475 -18.198 61.882 1.00 29.54 81 ARG B N 1
ATOM 2553 C CA . ARG B 1 81 ? 30.827 -18.318 62.387 1.00 30.35 81 ARG B CA 1
ATOM 2554 C C . ARG B 1 81 ? 30.861 -17.972 63.859 1.00 29.82 81 ARG B C 1
ATOM 2555 O O . ARG B 1 81 ? 31.638 -18.549 64.629 1.00 31.08 81 ARG B O 1
ATOM 2563 N N . ARG B 1 82 ? 30.008 -17.031 64.256 1.00 30.16 82 ARG B N 1
ATOM 2564 C CA . ARG B 1 82 ? 29.972 -16.592 65.647 1.00 28.03 82 ARG B CA 1
ATOM 2565 C C . ARG B 1 82 ? 29.521 -17.686 66.599 1.00 26.97 82 ARG B C 1
ATOM 2566 O O . ARG B 1 82 ? 30.093 -17.868 67.670 1.00 25.61 82 ARG B O 1
ATOM 2574 N N . LEU B 1 83 ? 28.484 -18.411 66.203 1.00 26.92 83 LEU B N 1
ATOM 2575 C CA . LEU B 1 83 ? 27.963 -19.481 67.027 1.00 26.42 83 LEU B CA 1
ATOM 2576 C C . LEU B 1 83 ? 28.912 -20.671 67.023 1.00 27.04 83 LEU B C 1
ATOM 2577 O O . LEU B 1 83 ? 29.079 -21.330 68.046 1.00 27.10 83 LEU B O 1
ATOM 2582 N N . GLU B 1 84 ? 29.536 -20.951 65.881 1.00 26.91 84 GLU B N 1
ATOM 2583 C CA . GLU B 1 84 ? 30.467 -22.075 65.815 1.00 26.83 84 GLU B CA 1
ATOM 2584 C C . GLU B 1 84 ? 31.605 -21.882 66.787 1.00 26.45 84 GLU B C 1
ATOM 2585 O O . GLU B 1 84 ? 32.042 -22.827 67.437 1.00 28.53 84 GLU B O 1
ATOM 2591 N N . THR B 1 85 ? 32.096 -20.655 66.887 1.00 25.77 85 THR B N 1
ATOM 2592 C CA . THR B 1 85 ? 33.187 -20.383 67.803 1.00 26.09 85 THR B CA 1
ATOM 2593 C C . THR B 1 85 ? 32.738 -20.598 69.235 1.00 25.62 85 THR B C 1
ATOM 2594 O O . THR B 1 85 ? 33.465 -21.162 70.043 1.00 27.47 85 THR B O 1
ATOM 2598 N N . LEU B 1 86 ? 31.541 -20.133 69.560 1.00 24.25 86 LEU B N 1
ATOM 2599 C CA . LEU B 1 86 ? 31.036 -20.313 70.901 1.00 22.85 86 LEU B CA 1
ATOM 2600 C C . LEU B 1 86 ? 30.857 -21.812 71.170 1.00 22.58 86 LEU B C 1
ATOM 2601 O O . LEU B 1 86 ? 31.194 -22.295 72.256 1.00 22.26 86 LEU B O 1
ATOM 2606 N N . PHE B 1 87 ? 30.336 -22.545 70.188 1.00 21.38 87 PHE B N 1
ATOM 2607 C CA . PHE B 1 87 ? 30.128 -23.986 70.347 1.00 23.12 87 PHE B CA 1
ATOM 2608 C C . PHE B 1 87 ? 31.470 -24.710 70.505 1.00 25.43 87 PHE B C 1
ATOM 2609 O O . PHE B 1 87 ? 31.603 -25.637 71.300 1.00 26.08 87 PHE B O 1
ATOM 2617 N N . GLN B 1 88 ? 32.462 -24.275 69.739 1.00 26.57 88 GLN B N 1
ATOM 2618 C CA . GLN B 1 88 ? 33.772 -24.880 69.790 1.00 27.31 88 GLN B CA 1
ATOM 2619 C C . GLN B 1 88 ? 34.312 -24.873 71.194 1.00 26.40 88 GLN B C 1
ATOM 2620 O O . GLN B 1 88 ? 34.719 -25.902 71.711 1.00 28.78 88 GLN B O 1
ATOM 2626 N N . GLY B 1 89 ? 34.315 -23.704 71.805 1.00 26.08 89 GLY B N 1
ATOM 2627 C CA . GLY B 1 89 ? 34.842 -23.572 73.140 1.00 24.32 89 GLY B CA 1
ATOM 2628 C C . GLY B 1 89 ? 33.838 -23.852 74.227 1.00 24.89 89 GLY B C 1
ATOM 2629 O O . GLY B 1 89 ? 34.143 -23.637 75.399 1.00 25.12 89 GLY B O 1
ATOM 2630 N N . GLY B 1 90 ? 32.657 -24.350 73.859 1.00 25.68 90 GLY B N 1
ATOM 2631 C CA . GLY B 1 90 ? 31.626 -24.612 74.861 1.00 25.15 90 GLY B CA 1
ATOM 2632 C C . GLY B 1 90 ? 31.415 -23.383 75.742 1.00 24.75 90 GLY B C 1
ATOM 2633 O O . GLY B 1 90 ? 31.295 -23.483 76.965 1.00 25.54 90 GLY B O 1
ATOM 2634 N N . ILE B 1 91 ? 31.381 -22.219 75.111 1.00 22.15 91 ILE B N 1
ATOM 2635 C CA . ILE B 1 91 ? 31.209 -20.953 75.813 1.00 25.54 91 ILE B CA 1
ATOM 2636 C C . ILE B 1 91 ? 29.743 -20.499 76.005 1.00 25.30 91 ILE B C 1
ATOM 2637 O O . ILE B 1 91 ? 28.951 -20.481 75.054 1.00 23.34 91 ILE B O 1
ATOM 2642 N N . ASN B 1 92 ? 29.397 -20.132 77.236 1.00 24.85 92 ASN B N 1
ATOM 2643 C CA . ASN B 1 92 ? 28.047 -19.621 77.547 1.00 24.26 92 ASN B CA 1
ATOM 2644 C C . ASN B 1 92 ? 28.058 -18.104 77.243 1.00 22.15 92 ASN B C 1
ATOM 2645 O O . ASN B 1 92 ? 28.986 -17.411 77.648 1.00 23.15 92 ASN B O 1
ATOM 2650 N N . LEU B 1 93 ? 27.076 -17.595 76.503 1.00 19.62 93 LEU B N 1
ATOM 2651 C CA . LEU B 1 93 ? 27.031 -16.155 76.237 1.00 19.93 93 LEU B CA 1
ATOM 2652 C C . LEU B 1 93 ? 25.901 -15.551 77.080 1.00 20.71 93 LEU B C 1
ATOM 2653 O O . LEU B 1 93 ? 24.737 -15.894 76.891 1.00 21.62 93 LEU B O 1
ATOM 2658 N N . TYR B 1 94 ? 26.245 -14.689 78.032 1.00 20.59 94 TYR B N 1
ATOM 2659 C CA . TYR B 1 94 ? 25.238 -14.075 78.896 1.00 22.27 94 TYR B CA 1
ATOM 2660 C C . TYR B 1 94 ? 25.286 -12.610 78.561 1.00 22.86 94 TYR B C 1
ATOM 2661 O O . TYR B 1 94 ? 26.351 -12.004 78.633 1.00 23.05 94 TYR B O 1
ATOM 2670 N N . ALA B 1 95 ? 24.134 -12.049 78.193 1.00 22.77 95 ALA B N 1
ATOM 2671 C CA . ALA B 1 95 ? 24.051 -10.657 77.795 1.00 23.43 95 ALA B CA 1
ATOM 2672 C C . ALA B 1 95 ? 23.172 -9.827 78.717 1.00 25.54 95 ALA B C 1
ATOM 2673 O O . ALA B 1 95 ? 22.069 -10.227 79.083 1.00 27.10 95 ALA B O 1
ATOM 2675 N N . ALA B 1 96 ? 23.666 -8.665 79.107 1.00 27.71 96 ALA B N 1
ATOM 2676 C CA . ALA B 1 96 ? 22.901 -7.773 79.984 1.00 30.44 96 ALA B CA 1
ATOM 2677 C C . ALA B 1 96 ? 22.985 -6.349 79.402 1.00 31.73 96 ALA B C 1
ATOM 2678 O O . ALA B 1 96 ? 24.057 -5.751 79.363 1.00 31.59 96 ALA B O 1
ATOM 2680 N N . HIS B 1 97 ? 21.866 -5.813 78.923 1.00 34.65 97 HIS B N 1
ATOM 2681 C CA . HIS B 1 97 ? 21.899 -4.470 78.343 1.00 36.84 97 HIS B CA 1
ATOM 2682 C C . HIS B 1 97 ? 21.483 -3.407 79.370 1.00 36.14 97 HIS B C 1
ATOM 2683 O O . HIS B 1 97 ? 22.310 -2.976 80.184 1.00 34.75 97 HIS B O 1
ATOM 2690 N N . LEU B 1 98 ? 20.211 -2.995 79.342 1.00 35.54 98 LEU B N 1
ATOM 2691 C CA . LEU B 1 98 ? 19.729 -1.968 80.276 1.00 34.03 98 LEU B CA 1
ATOM 2692 C C . LEU B 1 98 ? 19.946 -2.374 81.743 1.00 33.51 98 LEU B C 1
ATOM 2693 O O . LEU B 1 98 ? 20.330 -1.554 82.568 1.00 34.13 98 LEU B O 1
ATOM 2698 N N . PRO B 1 99 ? 19.729 -3.651 82.084 1.00 31.99 99 PRO B N 1
ATOM 2699 C CA . PRO B 1 99 ? 19.947 -4.038 83.477 1.00 32.33 99 PRO B CA 1
ATOM 2700 C C . PRO B 1 99 ? 21.362 -3.657 83.965 1.00 33.32 99 PRO B C 1
ATOM 2701 O O . PRO B 1 99 ? 21.563 -3.315 85.129 1.00 33.89 99 PRO B O 1
ATOM 2705 N N . LEU B 1 100 ? 22.339 -3.725 83.064 1.00 33.68 100 LEU B N 1
ATOM 2706 C CA . LEU B 1 100 ? 23.712 -3.423 83.430 1.00 33.47 100 LEU B CA 1
ATOM 2707 C C . LEU B 1 100 ? 24.038 -1.946 83.288 1.00 34.21 100 LEU B C 1
ATOM 2708 O O . LEU B 1 100 ? 24.997 -1.462 83.887 1.00 35.18 100 LEU B O 1
ATOM 2713 N N . ASP B 1 101 ? 23.267 -1.228 82.477 1.00 33.94 101 ASP B N 1
ATOM 2714 C CA . ASP B 1 101 ? 23.492 0.206 82.365 1.00 31.68 101 ASP B CA 1
ATOM 2715 C C . ASP B 1 101 ? 23.090 0.769 83.727 1.00 32.07 101 ASP B C 1
ATOM 2716 O O . ASP B 1 101 ? 23.827 1.555 84.343 1.00 33.00 101 ASP B O 1
ATOM 2721 N N . ALA B 1 102 ? 21.936 0.300 84.206 1.00 30.29 102 ALA B N 1
ATOM 2722 C CA . ALA B 1 102 ? 21.313 0.771 85.439 1.00 29.44 102 ALA B CA 1
ATOM 2723 C C . ALA B 1 102 ? 21.680 0.204 86.794 1.00 31.49 102 ALA B C 1
ATOM 2724 O O . ALA B 1 102 ? 21.370 0.830 87.811 1.00 31.10 102 ALA B O 1
ATOM 2726 N N . HIS B 1 103 ? 22.333 -0.952 86.854 1.00 33.18 103 HIS B N 1
ATOM 2727 C CA . HIS B 1 103 ? 22.618 -1.503 88.170 1.00 34.24 103 HIS B CA 1
ATOM 2728 C C . HIS B 1 103 ? 23.344 -0.526 89.094 1.00 35.81 103 HIS B C 1
ATOM 2729 O O . HIS B 1 103 ? 24.294 0.133 88.699 1.00 36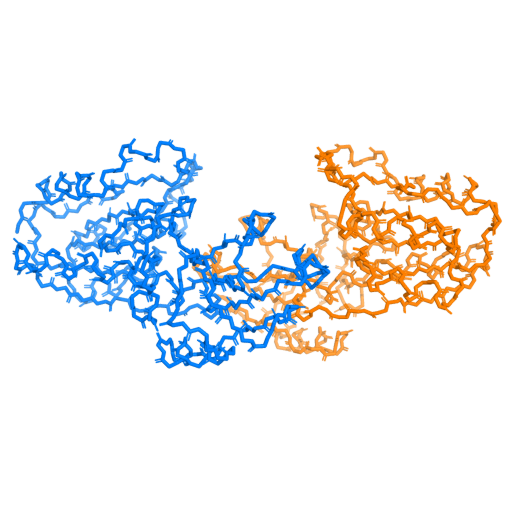.14 103 HIS B O 1
ATOM 2736 N N . GLU B 1 104 ? 22.883 -0.454 90.337 1.00 37.72 104 GLU B N 1
ATOM 2737 C CA . GLU B 1 104 ? 23.431 0.466 91.319 1.00 40.38 104 GLU B CA 1
ATOM 2738 C C . GLU B 1 104 ? 24.757 0.057 91.918 1.00 39.59 104 GLU B C 1
ATOM 2739 O O . GLU B 1 104 ? 25.509 0.910 92.374 1.00 40.36 104 GLU B O 1
ATOM 2745 N N . GLU B 1 105 ? 25.052 -1.235 91.922 1.00 39.84 105 GLU B N 1
ATOM 2746 C CA . GLU B 1 105 ? 26.322 -1.713 92.473 1.00 38.74 105 GLU B CA 1
ATOM 2747 C C . GLU B 1 105 ? 27.374 -1.965 91.399 1.00 36.33 105 GLU B C 1
ATOM 2748 O O . GLU B 1 105 ? 28.550 -1.697 91.614 1.00 36.98 105 GLU B O 1
ATOM 2754 N N . VAL B 1 106 ? 26.966 -2.502 90.254 1.00 33.36 106 VAL B N 1
ATOM 2755 C CA . VAL B 1 106 ? 27.937 -2.822 89.199 1.00 30.98 106 VAL B CA 1
ATOM 2756 C C . VAL B 1 106 ? 27.597 -2.252 87.836 1.00 31.01 106 VAL B C 1
ATOM 2757 O O . VAL B 1 106 ? 28.306 -2.501 86.866 1.00 29.94 106 VAL B O 1
ATOM 2761 N N . GLY B 1 107 ? 26.505 -1.497 87.761 1.00 30.81 107 GLY B N 1
ATOM 2762 C CA . GLY B 1 107 ? 26.107 -0.917 86.492 1.00 30.25 107 GLY B CA 1
ATOM 2763 C C . GLY B 1 107 ? 27.096 0.093 85.955 1.00 30.08 107 GLY B C 1
ATOM 2764 O O . GLY B 1 107 ? 27.869 0.669 86.712 1.00 30.78 107 GLY B O 1
ATOM 2765 N N . ASN B 1 108 ? 27.068 0.309 84.644 1.00 30.75 108 ASN B N 1
ATOM 2766 C CA . ASN B 1 108 ? 27.959 1.268 83.986 1.00 32.49 108 ASN B CA 1
ATOM 2767 C C . ASN B 1 108 ? 27.978 2.679 84.578 1.00 32.36 108 ASN B C 1
ATOM 2768 O O . ASN B 1 108 ? 29.041 3.246 84.832 1.00 32.88 108 ASN B O 1
ATOM 2773 N N . ASN B 1 109 ? 26.790 3.236 84.769 1.00 30.81 109 ASN B N 1
ATOM 2774 C CA . ASN B 1 109 ? 26.633 4.593 85.244 1.00 29.81 109 ASN B CA 1
ATOM 2775 C C . ASN B 1 109 ? 26.985 4.832 86.697 1.00 30.79 109 ASN B C 1
ATOM 2776 O O . ASN B 1 109 ? 27.759 5.739 86.993 1.00 30.96 109 ASN B O 1
ATOM 2781 N N . PHE B 1 110 ? 26.452 4.027 87.606 1.00 31.44 110 PHE B N 1
ATOM 2782 C CA . PHE B 1 110 ? 26.804 4.201 89.005 1.00 30.62 110 PHE B CA 1
ATOM 2783 C C . PHE B 1 110 ? 28.300 3.988 89.250 1.00 31.65 110 PHE B C 1
ATOM 2784 O O . PHE B 1 110 ? 28.913 4.691 90.065 1.00 31.58 110 PHE B O 1
ATOM 2792 N N . VAL B 1 111 ? 28.895 3.024 88.548 1.00 31.43 111 VAL B N 1
ATOM 2793 C CA . VAL B 1 111 ? 30.309 2.752 88.753 1.00 31.31 111 VAL B CA 1
ATOM 2794 C C . VAL B 1 111 ? 31.176 3.890 88.234 1.00 33.99 111 VAL B C 1
ATOM 2795 O O . VAL B 1 111 ? 32.036 4.395 88.959 1.00 35.02 111 VAL B O 1
ATOM 2799 N N . LEU B 1 112 ? 30.955 4.304 86.990 1.00 33.72 112 LEU B N 1
ATOM 2800 C CA . LEU B 1 112 ? 31.744 5.398 86.432 1.00 34.14 112 LEU B CA 1
ATOM 2801 C C . LEU B 1 112 ? 31.563 6.660 87.287 1.00 34.31 112 LEU B C 1
ATOM 2802 O O . LEU B 1 112 ? 32.543 7.298 87.664 1.00 33.10 112 LEU B O 1
ATOM 2807 N N . ALA B 1 113 ? 30.308 7.006 87.586 1.00 33.35 113 ALA B N 1
ATOM 2808 C CA . ALA B 1 113 ? 29.997 8.195 88.372 1.00 34.13 113 ALA B CA 1
ATOM 2809 C C . ALA B 1 113 ? 30.760 8.222 89.690 1.00 35.98 113 ALA B C 1
ATOM 2810 O O . ALA B 1 113 ? 31.262 9.269 90.113 1.00 35.17 113 ALA B O 1
ATOM 2812 N N . ARG B 1 114 ? 30.835 7.069 90.344 1.00 36.84 114 ARG B N 1
ATOM 2813 C CA . ARG B 1 114 ? 31.542 6.981 91.607 1.00 37.44 114 ARG B CA 1
ATOM 2814 C C . ARG B 1 114 ? 33.031 7.213 91.425 1.00 38.17 114 ARG B C 1
ATOM 2815 O O . ARG B 1 114 ? 33.632 7.944 92.208 1.00 39.76 114 ARG B O 1
ATOM 2823 N N . GLU B 1 115 ? 33.619 6.595 90.403 1.00 39.02 115 GLU B N 1
ATOM 2824 C CA . GLU B 1 115 ? 35.048 6.747 90.127 1.00 41.64 115 GLU B CA 1
ATOM 2825 C C . GLU B 1 115 ? 35.329 8.163 89.660 1.00 40.34 115 GLU B C 1
ATOM 2826 O O . GLU B 1 115 ? 36.451 8.659 89.773 1.00 41.58 115 GLU B O 1
ATOM 2832 N N . LEU B 1 116 ? 34.296 8.823 89.151 1.00 39.72 116 LEU B N 1
ATOM 2833 C CA . LEU B 1 116 ? 34.434 10.189 88.668 1.00 37.27 116 LEU B CA 1
ATOM 2834 C C . LEU B 1 116 ? 34.336 11.212 89.794 1.00 36.01 116 LEU B C 1
ATOM 2835 O O . LEU B 1 116 ? 34.518 12.397 89.563 1.00 34.65 116 LEU B O 1
ATOM 2840 N N . GLY B 1 117 ? 34.036 10.746 91.008 1.00 34.85 117 GLY B N 1
ATOM 2841 C CA . GLY B 1 117 ? 33.945 11.636 92.147 1.00 32.26 117 GLY B CA 1
ATOM 2842 C C . GLY B 1 117 ? 32.591 12.233 92.470 1.00 32.77 117 GLY B C 1
ATOM 2843 O O . GLY B 1 117 ? 32.479 13.018 93.414 1.00 32.69 117 GLY B O 1
ATOM 2844 N N . LEU B 1 118 ? 31.561 11.874 91.713 1.00 31.39 118 LEU B N 1
ATOM 2845 C CA . LEU B 1 118 ? 30.223 12.405 91.960 1.00 31.04 118 LEU B CA 1
ATOM 2846 C C . LEU B 1 118 ? 29.625 11.838 93.226 1.00 31.34 118 LEU B C 1
ATOM 2847 O O . LEU B 1 118 ? 29.959 10.742 93.643 1.00 31.14 118 LEU B O 1
ATOM 2852 N N . VAL B 1 119 ? 28.730 12.588 93.843 1.00 32.21 119 VAL B N 1
ATOM 2853 C CA . VAL B 1 119 ? 28.126 12.131 95.075 1.00 32.92 119 VAL B CA 1
ATOM 2854 C C . VAL B 1 119 ? 26.613 12.383 95.063 1.00 33.56 119 VAL B C 1
ATOM 2855 O O . VAL B 1 119 ? 26.094 13.008 94.138 1.00 34.10 119 VAL B O 1
ATOM 2859 N N . ASP B 1 120 ? 25.913 11.889 96.081 1.00 34.70 120 ASP B N 1
ATOM 2860 C CA . ASP B 1 120 ? 24.452 11.996 96.167 1.00 35.28 120 ASP B CA 1
ATOM 2861 C C . ASP B 1 120 ? 23.804 11.391 94.908 1.00 34.90 120 ASP B C 1
ATOM 2862 O O . ASP B 1 120 ? 22.821 11.923 94.393 1.00 35.45 120 ASP B O 1
ATOM 2867 N N . LEU B 1 121 ? 24.349 10.281 94.415 1.00 33.63 121 LEU B N 1
ATOM 2868 C CA . LEU B 1 121 ? 23.829 9.633 93.205 1.00 32.19 121 LEU B CA 1
ATOM 2869 C C . LEU B 1 121 ? 22.399 9.075 93.314 1.00 31.83 121 LEU B C 1
ATOM 2870 O O . LEU B 1 121 ? 22.025 8.474 94.319 1.00 31.14 121 LEU B O 1
ATOM 2875 N N . THR B 1 122 ? 21.605 9.287 92.270 1.00 29.58 122 THR B N 1
ATOM 2876 C CA . THR B 1 122 ? 20.240 8.788 92.231 1.00 29.35 122 THR B CA 1
ATOM 2877 C C . THR B 1 122 ? 19.918 8.401 90.796 1.00 29.63 122 THR B C 1
ATOM 2878 O O . THR B 1 122 ? 20.418 9.000 89.853 1.00 28.21 122 THR B O 1
ATOM 2882 N N . PRO B 1 123 ? 19.071 7.388 90.612 1.00 29.69 123 PRO B N 1
ATOM 2883 C CA . PRO B 1 123 ? 18.724 6.959 89.258 1.00 29.70 123 PRO B CA 1
ATOM 2884 C C . PRO B 1 123 ? 18.213 8.101 88.413 1.00 29.98 123 PRO B C 1
ATOM 2885 O O . PRO B 1 123 ? 17.520 8.967 88.908 1.00 31.86 123 PRO B O 1
ATOM 2889 N N . TRP B 1 124 ? 18.577 8.099 87.139 1.00 31.11 124 TRP B N 1
ATOM 2890 C CA . TRP B 1 124 ? 18.118 9.092 86.175 1.00 30.32 124 TRP B CA 1
ATOM 2891 C C . TRP B 1 124 ? 18.034 8.289 84.867 1.00 30.85 124 TRP B C 1
ATOM 2892 O O . TRP B 1 124 ? 19.054 7.993 84.225 1.00 27.97 124 TRP B O 1
ATOM 2903 N N . ASP B 1 125 ? 16.807 7.928 84.496 1.00 30.67 125 ASP B N 1
ATOM 2904 C CA . ASP B 1 125 ? 16.551 7.096 83.326 1.00 30.20 125 ASP B CA 1
ATOM 2905 C C . ASP B 1 125 ? 17.394 5.852 83.622 1.00 30.68 125 ASP B C 1
ATOM 2906 O O . ASP B 1 125 ? 17.340 5.362 84.761 1.00 29.43 125 ASP B O 1
ATOM 2911 N N . VAL B 1 126 ? 18.158 5.341 82.646 1.00 28.97 126 VAL B N 1
ATOM 2912 C CA . VAL B 1 126 ? 19.016 4.180 82.897 1.00 28.57 126 VAL B CA 1
ATOM 2913 C C . VAL B 1 126 ? 20.403 4.586 83.389 1.00 29.29 126 VAL B C 1
ATOM 2914 O O . VAL B 1 126 ? 21.249 3.720 83.658 1.00 28.30 126 VAL B O 1
ATOM 2918 N N . GLY B 1 127 ? 20.627 5.899 83.497 1.00 28.46 127 GLY B N 1
ATOM 2919 C CA . GLY B 1 127 ? 21.897 6.422 83.980 1.00 29.16 127 GLY B CA 1
ATOM 2920 C C . GLY B 1 127 ? 21.790 6.900 85.431 1.00 30.49 127 GLY B C 1
ATOM 2921 O O . GLY B 1 127 ? 21.042 6.341 86.230 1.00 32.00 127 GLY B O 1
ATOM 2922 N N . VAL B 1 128 ? 22.504 7.959 85.782 1.00 30.49 128 VAL B N 1
ATOM 2923 C CA . VAL B 1 128 ? 22.445 8.431 87.150 1.00 29.76 128 VAL B CA 1
ATOM 2924 C C . VAL B 1 128 ? 22.601 9.950 87.269 1.00 30.93 128 VAL B C 1
ATOM 2925 O O . VAL B 1 128 ? 23.156 10.597 86.384 1.00 32.03 128 VAL B O 1
ATOM 2929 N N . LYS B 1 129 ? 22.092 10.521 88.354 1.00 30.64 129 LYS B N 1
ATOM 2930 C CA . LYS B 1 129 ? 22.235 11.953 88.578 1.00 32.97 129 LYS B CA 1
ATOM 2931 C C . LYS B 1 129 ? 22.802 12.217 89.979 1.00 33.88 129 LYS B C 1
ATOM 2932 O O . LYS B 1 129 ? 22.308 11.664 90.984 1.00 33.45 129 LYS B O 1
ATOM 2938 N N . GLY B 1 130 ? 23.841 13.051 90.030 1.00 32.42 130 GLY B N 1
ATOM 2939 C CA . GLY B 1 130 ? 24.472 13.390 91.293 1.00 32.94 130 GLY B CA 1
ATOM 2940 C C . GLY B 1 130 ? 25.175 14.733 91.220 1.00 34.31 130 GLY B C 1
ATOM 2941 O O . GLY B 1 130 ? 24.813 15.598 90.426 1.00 35.42 130 GLY B O 1
ATOM 2942 N N . ARG B 1 131 ? 26.199 14.927 92.032 1.00 33.86 131 ARG B N 1
ATOM 2943 C CA . ARG B 1 131 ? 26.889 16.198 92.000 1.00 34.25 131 ARG B CA 1
ATOM 2944 C C . ARG B 1 131 ? 28.283 16.080 92.560 1.00 34.32 131 ARG B C 1
ATOM 2945 O O . ARG B 1 131 ? 28.623 15.060 93.176 1.00 36.57 131 ARG B O 1
ATOM 2953 N N . PHE B 1 132 ? 29.092 17.113 92.331 1.00 32.24 132 PHE B N 1
ATOM 2954 C CA . PHE B 1 132 ? 30.435 17.173 92.889 1.00 31.92 132 PHE B CA 1
ATOM 2955 C C . PHE B 1 132 ? 30.227 17.903 94.217 1.00 34.29 132 PHE B C 1
ATOM 2956 O O . PHE B 1 132 ? 29.322 18.728 94.339 1.00 34.61 132 PHE B O 1
ATOM 2964 N N . PRO B 1 133 ? 31.029 17.588 95.244 1.00 37.07 133 PRO B N 1
ATOM 2965 C CA . PRO B 1 133 ? 30.838 18.274 96.531 1.00 39.15 133 PRO B CA 1
ATOM 2966 C C . PRO B 1 133 ? 31.004 19.801 96.448 1.00 41.43 133 PRO B C 1
ATOM 2967 O O . PRO B 1 133 ? 30.515 20.531 97.310 1.00 41.69 133 PRO B O 1
ATOM 2971 N N . GLN B 1 134 ? 31.689 20.270 95.406 1.00 42.35 134 GLN B N 1
ATOM 2972 C CA . GLN B 1 134 ? 31.926 21.698 95.204 1.00 43.83 134 GLN B CA 1
ATOM 2973 C C . GLN B 1 134 ? 32.082 22.015 93.709 1.00 42.66 134 GLN B C 1
ATOM 2974 O O . GLN B 1 134 ? 32.468 21.145 92.921 1.00 42.78 134 GLN B O 1
ATOM 2980 N N . PRO B 1 135 ? 31.766 23.260 93.295 1.00 41.95 135 PRO B N 1
ATOM 2981 C CA . PRO B 1 135 ? 31.901 23.635 91.878 1.00 39.71 135 PRO B CA 1
ATOM 2982 C C . PRO B 1 135 ? 33.245 23.144 91.350 1.00 38.15 135 PRO B C 1
ATOM 2983 O O .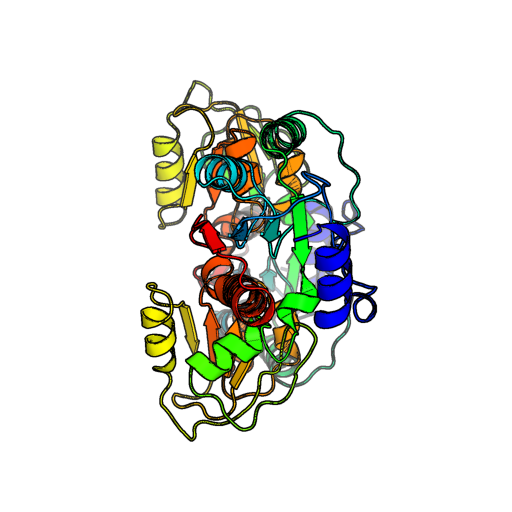 PRO B 1 135 ? 34.279 23.446 91.922 1.00 38.05 135 PRO B O 1
ATOM 2987 N N . THR B 1 136 ? 33.214 22.389 90.255 1.00 37.71 136 THR B N 1
ATOM 2988 C CA . THR B 1 136 ? 34.414 21.800 89.659 1.00 35.65 136 THR B CA 1
ATOM 2989 C C . THR B 1 136 ? 34.672 22.248 88.220 1.00 36.12 136 THR B C 1
ATOM 2990 O O . THR B 1 136 ? 33.796 22.179 87.372 1.00 36.64 136 THR B O 1
ATOM 2994 N N . PRO B 1 137 ? 35.891 22.699 87.915 1.00 36.45 137 PRO B N 1
ATOM 2995 C CA . PRO B 1 137 ? 36.113 23.125 86.531 1.00 36.50 137 PRO B CA 1
ATOM 2996 C C . PRO B 1 137 ? 35.893 22.018 85.510 1.00 36.65 137 PRO B C 1
ATOM 2997 O O . PRO B 1 137 ? 36.380 20.899 85.661 1.00 37.51 137 PRO B O 1
ATOM 3001 N N . LEU B 1 138 ? 35.153 22.367 84.465 1.00 36.61 138 LEU B N 1
ATOM 3002 C CA . LEU B 1 138 ? 34.804 21.465 83.386 1.00 36.47 138 LEU B CA 1
ATOM 3003 C C . LEU B 1 138 ? 35.989 20.744 82.762 1.00 36.92 138 LEU B C 1
ATOM 3004 O O . LEU B 1 138 ? 35.876 19.578 82.393 1.00 38.66 138 LEU B O 1
ATOM 3009 N N . LEU B 1 139 ? 37.126 21.419 82.636 1.00 38.01 139 LEU B N 1
ATOM 3010 C CA . LEU B 1 139 ? 38.315 20.790 82.039 1.00 38.86 139 LEU B CA 1
ATOM 3011 C C . LEU B 1 139 ? 38.926 19.760 83.002 1.00 38.26 139 LEU B C 1
ATOM 3012 O O . LEU B 1 139 ? 39.533 18.774 82.587 1.00 37.32 139 LEU B O 1
ATOM 3017 N N . GLN B 1 140 ? 38.759 19.992 84.294 1.00 38.63 140 GLN B N 1
ATOM 3018 C CA . GLN B 1 140 ? 39.274 19.068 85.287 1.00 39.09 140 GLN B CA 1
ATOM 3019 C C . GLN B 1 140 ? 38.456 17.778 85.277 1.00 38.26 140 GLN B C 1
ATOM 3020 O O . GLN B 1 140 ? 38.969 16.702 85.601 1.00 37.39 140 GLN B O 1
ATOM 3026 N N . VAL B 1 141 ? 37.174 17.900 84.927 1.00 37.32 141 VAL B N 1
ATOM 3027 C CA . VAL B 1 141 ? 36.287 16.744 84.832 1.00 35.90 141 VAL B CA 1
ATOM 3028 C C . VAL B 1 141 ? 36.667 16.014 83.547 1.00 36.94 141 VAL B C 1
ATOM 3029 O O . VAL B 1 141 ? 36.741 14.779 83.517 1.00 35.93 141 VAL B O 1
ATOM 3033 N N . ALA B 1 142 ? 36.925 16.784 82.491 1.00 36.22 142 ALA B N 1
ATOM 3034 C CA . ALA B 1 142 ? 37.305 16.199 81.213 1.00 38.85 142 ALA B CA 1
ATOM 3035 C C . ALA B 1 142 ? 38.583 15.391 81.380 1.00 40.46 142 ALA B C 1
ATOM 3036 O O . ALA B 1 142 ? 38.752 14.340 80.764 1.00 40.75 142 ALA B O 1
ATOM 3038 N N . ASP B 1 143 ? 39.482 15.892 82.218 1.00 42.54 143 ASP B N 1
ATOM 3039 C CA . ASP B 1 143 ? 40.745 15.217 82.468 1.00 44.81 143 ASP B CA 1
ATOM 3040 C C . ASP B 1 143 ? 40.547 13.913 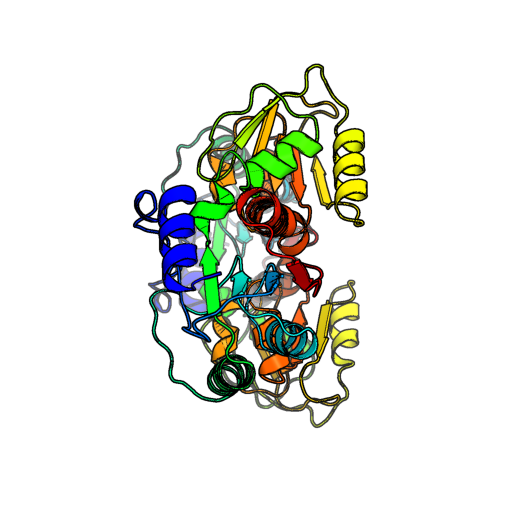83.246 1.00 45.21 143 ASP B C 1
ATOM 3041 O O . ASP B 1 143 ? 41.086 12.881 82.853 1.00 44.80 143 ASP B O 1
ATOM 3046 N N . ARG B 1 144 ? 39.780 13.952 84.337 1.00 44.52 144 ARG B N 1
ATOM 3047 C CA . ARG B 1 144 ? 39.526 12.750 85.118 1.00 45.67 144 ARG B CA 1
ATOM 3048 C C . ARG B 1 144 ? 39.028 11.654 84.172 1.00 45.86 144 ARG B C 1
ATOM 3049 O O . ARG B 1 144 ? 39.488 10.506 84.216 1.00 46.69 144 ARG B O 1
ATOM 3057 N N . LEU B 1 145 ? 38.078 12.026 83.319 1.00 44.89 145 LEU B N 1
ATOM 3058 C CA . LEU B 1 145 ? 37.508 11.118 82.333 1.00 43.44 145 LEU B CA 1
ATOM 3059 C C . LEU B 1 145 ? 38.621 10.553 81.464 1.00 43.82 145 LEU B C 1
ATOM 3060 O O . LEU B 1 145 ? 38.684 9.351 81.218 1.00 44.05 145 LEU B O 1
ATOM 3065 N N . GLY B 1 146 ? 39.496 11.440 81.001 1.00 44.34 146 GLY B N 1
ATOM 3066 C CA . GLY B 1 146 ? 40.610 11.036 80.161 1.00 42.73 146 GLY B CA 1
ATOM 3067 C C . GLY B 1 146 ? 41.522 10.045 80.855 1.00 42.10 146 GLY B C 1
ATOM 3068 O O . GLY B 1 146 ? 42.001 9.110 80.234 1.00 42.42 146 GLY B O 1
ATOM 3069 N N . GLN B 1 147 ? 41.770 10.242 82.141 1.00 41.40 147 GLN B N 1
ATOM 3070 C CA . GLN B 1 147 ? 42.625 9.323 82.858 1.00 42.38 147 GLN B CA 1
ATOM 3071 C C . GLN B 1 147 ? 41.904 7.991 82.995 1.00 42.65 147 GLN B C 1
ATOM 3072 O O . GLN B 1 147 ? 42.505 6.934 82.826 1.00 42.49 147 GLN B O 1
ATOM 3078 N N . LEU B 1 148 ? 40.610 8.038 83.288 1.00 41.06 148 LEU B N 1
ATOM 3079 C CA . LEU B 1 148 ? 39.860 6.806 83.460 1.00 39.35 148 LEU B CA 1
ATOM 3080 C C . LEU B 1 148 ? 39.762 5.905 82.227 1.00 39.46 148 LEU B C 1
ATOM 3081 O O . LEU B 1 148 ? 39.695 4.692 82.366 1.00 38.94 148 LEU B O 1
ATOM 3086 N N . THR B 1 149 ? 39.772 6.486 81.029 1.00 40.18 149 THR B N 1
ATOM 3087 C CA . THR B 1 149 ? 39.639 5.701 79.804 1.00 40.12 149 THR B CA 1
ATOM 3088 C C . THR B 1 149 ? 40.865 5.693 78.909 1.00 41.25 149 THR B C 1
ATOM 3089 O O . THR B 1 149 ? 40.911 4.952 77.935 1.00 41.91 149 THR B O 1
ATOM 3093 N N . GLY B 1 150 ? 41.836 6.543 79.210 1.00 42.54 150 GLY B N 1
ATOM 3094 C CA . GLY B 1 150 ? 43.039 6.599 78.403 1.00 43.30 150 GLY B CA 1
ATOM 3095 C C . GLY B 1 150 ? 42.890 7.453 77.167 1.00 44.64 150 GLY B C 1
ATOM 3096 O O . GLY B 1 150 ? 43.804 7.527 76.352 1.00 45.43 150 GLY B O 1
ATOM 3097 N N . MET B 1 151 ? 41.740 8.105 77.026 1.00 46.82 151 MET B N 1
ATOM 3098 C CA . MET B 1 151 ? 41.471 8.952 75.863 1.00 47.39 151 MET B CA 1
ATOM 3099 C C . MET B 1 151 ? 40.828 10.286 76.244 1.00 46.28 151 MET B C 1
ATOM 3100 O O . MET B 1 151 ? 39.873 10.315 77.016 1.00 46.62 151 MET B O 1
ATOM 3105 N N . GLN B 1 152 ? 41.351 11.387 75.704 1.00 45.61 152 GLN B N 1
ATOM 3106 C CA . GLN B 1 152 ? 40.785 12.717 75.982 1.00 43.79 152 GLN B CA 1
ATOM 3107 C C . GLN B 1 152 ? 39.407 12.828 75.376 1.00 39.98 152 GLN B C 1
ATOM 3108 O O . GLN B 1 152 ? 39.251 12.659 74.176 1.00 39.95 152 GLN B O 1
ATOM 3114 N N . PRO B 1 153 ? 38.396 13.141 76.197 1.00 37.41 153 PRO B N 1
ATOM 3115 C CA . PRO B 1 153 ? 37.007 13.273 75.739 1.00 35.90 153 PRO B CA 1
ATOM 3116 C C . PRO B 1 153 ? 36.677 14.507 74.898 1.00 35.38 153 PRO B C 1
ATOM 3117 O O . PRO B 1 153 ? 37.393 15.512 74.951 1.00 35.59 153 PRO B O 1
ATOM 3121 N N . LEU B 1 154 ? 35.604 14.423 74.106 1.00 33.57 154 LEU B N 1
ATOM 3122 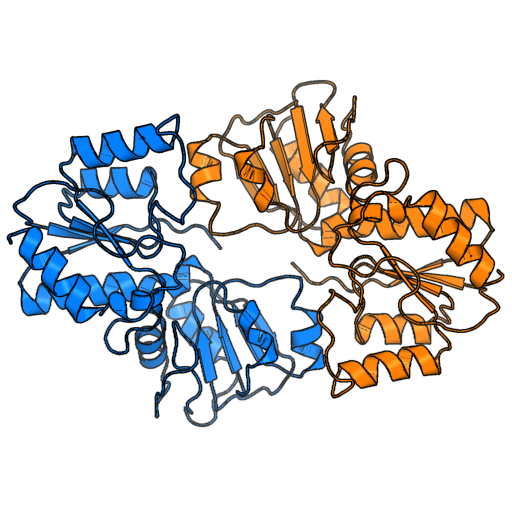C CA . LEU B 1 154 ? 35.166 15.570 73.290 1.00 32.01 154 LEU B CA 1
ATOM 3123 C C . LEU B 1 154 ? 34.332 16.471 74.198 1.00 30.88 154 LEU B C 1
ATOM 3124 O O . LEU B 1 154 ? 33.397 16.003 74.829 1.00 32.26 154 LEU B O 1
ATOM 3129 N N . VAL B 1 155 ? 34.673 17.751 74.283 1.00 30.92 155 VAL B N 1
ATOM 3130 C CA . VAL B 1 155 ? 33.937 18.662 75.163 1.00 31.76 155 VAL B CA 1
ATOM 3131 C C . VAL B 1 155 ? 33.122 19.715 74.420 1.00 32.42 155 VAL B C 1
ATOM 3132 O O . VAL B 1 155 ? 33.674 20.491 73.656 1.00 32.81 155 VAL B O 1
ATOM 3136 N N . HIS B 1 156 ? 31.806 19.712 74.624 1.00 32.69 156 HIS B N 1
ATOM 3137 C CA . HIS B 1 156 ? 30.924 20.704 74.012 1.00 33.70 156 HIS B CA 1
ATOM 3138 C C . HIS B 1 156 ? 30.506 21.596 75.175 1.00 34.83 156 HIS B C 1
ATOM 3139 O O . HIS B 1 156 ? 29.587 21.262 75.933 1.00 35.53 156 HIS B O 1
ATOM 3146 N N . GLN B 1 157 ? 31.201 22.714 75.339 1.00 35.62 157 GLN B N 1
ATOM 3147 C CA . GLN B 1 157 ? 30.889 23.629 76.416 1.00 36.21 157 GLN B CA 1
ATOM 3148 C C . GLN B 1 157 ? 29.873 24.709 76.025 1.00 37.56 157 GLN B C 1
ATOM 3149 O O . GLN B 1 157 ? 30.235 25.741 75.468 1.00 38.88 157 GLN B O 1
ATOM 3155 N N . GLY B 1 158 ? 28.601 24.473 76.321 1.00 37.09 158 GLY B N 1
ATOM 3156 C CA . GLY B 1 158 ? 27.591 25.447 75.983 1.00 36.04 158 GLY B CA 1
ATOM 3157 C C . GLY B 1 158 ? 27.301 26.324 77.175 1.00 36.54 158 GLY B C 1
ATOM 3158 O O . GLY B 1 158 ? 26.603 27.325 77.057 1.00 35.72 158 GLY B O 1
ATOM 3159 N N . GLY B 1 159 ? 27.851 25.956 78.327 1.00 37.31 159 GLY B N 1
ATOM 3160 C CA . GLY B 1 159 ? 27.603 26.720 79.539 1.00 36.17 159 GLY B CA 1
ATOM 3161 C C . GLY B 1 159 ? 28.836 27.240 80.250 1.00 36.76 159 GLY B C 1
ATOM 3162 O O . GLY B 1 159 ? 29.858 27.534 79.629 1.00 38.19 159 GLY B O 1
ATOM 3163 N N . LEU B 1 160 ? 28.750 27.341 81.567 1.00 36.65 160 LEU B N 1
ATOM 3164 C CA . LEU B 1 160 ? 29.860 27.859 82.350 1.00 38.30 160 LEU B CA 1
ATOM 3165 C C . LEU B 1 160 ? 31.052 26.908 82.411 1.00 39.33 160 LEU B C 1
ATOM 3166 O O . LEU B 1 160 ? 30.928 25.718 82.124 1.00 37.40 160 LEU B O 1
ATOM 3171 N N . ASP B 1 161 ? 32.205 27.469 82.770 1.00 40.27 161 ASP B N 1
ATOM 3172 C CA . ASP B 1 161 ? 33.473 26.756 82.864 1.00 41.31 161 ASP B CA 1
ATOM 3173 C C . ASP B 1 161 ? 33.543 25.898 84.128 1.00 40.62 161 ASP B C 1
ATOM 3174 O O . ASP B 1 161 ? 34.467 25.101 84.296 1.00 39.79 161 ASP B O 1
ATOM 3179 N N . HIS B 1 162 ? 32.557 26.071 85.005 1.00 38.94 162 HIS B N 1
ATOM 3180 C CA . HIS B 1 162 ? 32.462 25.320 86.249 1.00 38.96 162 HIS B CA 1
ATOM 3181 C C . HIS B 1 162 ? 31.120 24.624 86.295 1.00 39.15 162 HIS B C 1
ATOM 3182 O O . HIS B 1 162 ? 30.123 25.159 85.818 1.00 40.35 162 HIS B O 1
ATOM 3189 N N . VAL B 1 163 ? 31.091 23.434 86.876 1.00 37.35 163 VAL B N 1
ATOM 3190 C CA . VAL B 1 163 ? 29.860 22.668 86.951 1.00 36.97 163 VAL B CA 1
ATOM 3191 C C . VAL B 1 163 ? 29.728 21.965 88.294 1.00 38.11 163 VAL B C 1
ATOM 3192 O O . VAL B 1 163 ? 30.729 21.750 88.986 1.00 39.50 163 VAL B O 1
ATOM 3196 N N . GLU B 1 164 ? 28.506 21.635 88.697 1.00 37.50 164 GLU B N 1
ATOM 3197 C CA . GLU B 1 164 ? 28.383 20.872 89.920 1.00 38.14 164 GLU B CA 1
ATOM 3198 C C . GLU B 1 164 ? 27.341 19.750 89.880 1.00 36.86 164 GLU B C 1
ATOM 3199 O O . GLU B 1 164 ? 27.607 18.664 90.413 1.00 36.78 164 GLU B O 1
ATOM 3205 N N . THR B 1 165 ? 26.183 19.968 89.251 1.00 33.59 165 THR B N 1
ATOM 3206 C CA . THR B 1 165 ? 25.221 18.874 89.146 1.00 31.59 165 THR B CA 1
ATOM 3207 C C . THR B 1 165 ? 25.549 18.174 87.832 1.00 31.78 165 THR B C 1
ATOM 3208 O O . THR B 1 165 ? 25.848 18.851 86.843 1.00 32.29 165 THR B O 1
ATOM 3212 N N . VAL B 1 166 ? 25.522 16.834 87.830 1.00 30.09 166 VAL B N 1
ATOM 3213 C CA . VAL B 1 166 ? 25.849 16.045 86.634 1.00 29.29 166 VAL B CA 1
ATOM 3214 C C . VAL B 1 166 ? 24.902 14.873 86.330 1.00 31.22 166 VAL B C 1
ATOM 3215 O O . VAL B 1 166 ? 24.390 14.203 87.230 1.00 32.40 166 VAL B O 1
ATOM 3219 N N . ILE B 1 167 ? 24.666 14.645 85.045 1.00 31.62 167 ILE B N 1
ATOM 3220 C CA . ILE B 1 167 ? 23.849 13.538 84.593 1.00 31.54 167 ILE B CA 1
ATOM 3221 C C . ILE B 1 167 ? 24.823 12.664 83.802 1.00 32.05 167 ILE B C 1
ATOM 3222 O O . ILE B 1 167 ? 25.548 13.153 82.929 1.00 30.08 167 ILE B O 1
ATOM 3227 N N . LEU B 1 168 ? 24.831 11.372 84.107 1.00 32.38 168 LEU B N 1
ATOM 3228 C CA . LEU B 1 168 ? 25.719 10.450 83.432 1.00 32.81 168 LEU B CA 1
ATOM 3229 C C . LEU B 1 168 ? 24.924 9.302 82.843 1.00 33.33 168 LEU B C 1
ATOM 3230 O O . LEU B 1 168 ? 24.240 8.561 83.577 1.00 34.03 168 LEU B O 1
ATOM 3235 N N . VAL B 1 169 ? 24.994 9.176 81.520 1.00 29.69 169 VAL B N 1
ATOM 3236 C CA . VAL B 1 169 ? 24.321 8.110 80.790 1.00 27.66 169 VAL B CA 1
ATOM 3237 C C . VAL B 1 169 ? 25.292 7.586 79.733 1.00 30.24 169 VAL B C 1
ATOM 3238 O O . VAL B 1 169 ? 25.405 8.165 78.636 1.00 31.31 169 VAL B O 1
ATOM 3242 N N . SER B 1 170 ? 25.992 6.497 80.055 1.00 30.69 170 SER B N 1
ATOM 3243 C CA . SER B 1 170 ? 26.961 5.883 79.137 1.00 31.43 170 SER B CA 1
ATOM 3244 C C . SER B 1 170 ? 26.362 5.419 77.805 1.00 30.89 170 SER B C 1
ATOM 3245 O O . SER B 1 170 ? 25.158 5.331 77.652 1.00 30.52 170 SER B O 1
ATOM 3248 N N . GLY B 1 171 ? 27.221 5.118 76.841 1.00 32.59 171 GLY B N 1
ATOM 3249 C CA . GLY B 1 171 ? 26.756 4.658 75.543 1.00 34.61 171 GLY B CA 1
ATOM 3250 C C . GLY B 1 171 ? 26.301 5.777 74.629 1.00 36.90 171 GLY B C 1
ATOM 3251 O O . GLY B 1 171 ? 26.880 6.855 74.600 1.00 37.41 171 GLY B O 1
ATOM 3252 N N . SER B 1 172 ? 25.253 5.527 73.867 1.00 38.33 172 SER B N 1
ATOM 3253 C CA . SER B 1 172 ? 24.735 6.539 72.958 1.00 40.11 172 SER B CA 1
ATOM 3254 C C . SER B 1 172 ? 23.574 7.168 73.707 1.00 41.20 172 SER B C 1
ATOM 3255 O O . SER B 1 172 ? 22.428 6.773 73.518 1.00 43.65 172 SER B O 1
ATOM 3258 N N . GLY B 1 173 ? 23.857 8.148 74.556 1.00 40.78 173 GLY B N 1
ATOM 3259 C CA . GLY B 1 173 ? 22.786 8.747 75.328 1.00 38.94 173 GLY B CA 1
ATOM 3260 C C . GLY B 1 173 ? 22.190 10.053 74.848 1.00 39.09 173 GLY B C 1
ATOM 3261 O O . GLY B 1 173 ? 21.319 10.606 75.524 1.00 38.68 173 GLY B O 1
ATOM 3262 N N . THR B 1 174 ? 22.621 10.547 73.691 1.00 39.03 174 THR B N 1
ATOM 3263 C CA . THR B 1 174 ? 22.102 11.825 73.195 1.00 39.44 174 THR B CA 1
ATOM 3264 C C . THR B 1 174 ? 20.580 11.929 73.066 1.00 38.42 174 THR B C 1
ATOM 3265 O O . THR B 1 174 ? 20.039 13.030 72.923 1.00 38.93 174 THR B O 1
ATOM 3269 N N . GLY B 1 175 ? 19.887 10.797 73.121 1.00 37.64 175 GLY B N 1
ATOM 3270 C CA . GLY B 1 175 ? 18.437 10.821 73.018 1.00 35.99 175 GLY B CA 1
ATOM 3271 C C . GLY B 1 175 ? 17.779 11.532 74.188 1.00 36.86 175 GLY B C 1
ATOM 3272 O O . GLY B 1 175 ? 16.735 12.139 74.028 1.00 37.21 175 GLY B O 1
ATOM 3273 N N . LEU B 1 176 ? 18.398 11.462 75.362 1.00 36.61 176 LEU B N 1
ATOM 3274 C CA . LEU B 1 176 ? 17.880 12.088 76.574 1.00 36.76 176 LEU B CA 1
ATOM 3275 C C . LEU B 1 176 ? 18.217 13.569 76.689 1.00 38.36 176 LEU B C 1
ATOM 3276 O O . LEU B 1 176 ? 17.850 14.224 77.675 1.00 37.88 176 LEU B O 1
ATOM 3281 N N . LEU B 1 177 ? 18.919 14.104 75.697 1.00 39.40 177 LEU B N 1
ATOM 3282 C CA . LEU B 1 177 ? 19.331 15.496 75.759 1.00 40.22 177 LEU B CA 1
ATOM 3283 C C . LEU B 1 177 ? 18.228 16.473 76.145 1.00 40.48 177 LEU B C 1
ATOM 3284 O O . LEU B 1 177 ? 18.424 17.311 77.020 1.00 41.49 177 LEU B O 1
ATOM 3289 N N . PRO B 1 178 ? 17.055 16.381 75.506 1.00 40.93 178 PRO B N 1
ATOM 3290 C CA . PRO B 1 178 ? 15.979 17.312 75.864 1.00 40.92 178 PRO B CA 1
ATOM 3291 C C . PRO B 1 178 ? 15.573 17.262 77.339 1.00 40.94 178 PRO B C 1
ATOM 3292 O O . PRO B 1 178 ? 15.164 18.277 77.896 1.00 41.16 178 PRO B O 1
ATOM 3296 N N . LYS B 1 179 ? 15.694 16.095 77.976 1.00 40.51 179 LYS B N 1
ATOM 3297 C CA . LYS B 1 179 ? 15.332 15.976 79.392 1.00 40.59 179 LYS B CA 1
ATOM 3298 C C . LYS B 1 179 ? 16.455 16.416 80.346 1.00 39.72 179 LYS B C 1
ATOM 3299 O O . LYS B 1 179 ? 16.222 16.572 81.546 1.00 38.10 179 LYS B O 1
ATOM 3305 N N . VAL B 1 180 ? 17.667 16.622 79.829 1.00 39.29 180 VAL B N 1
ATOM 3306 C CA . VAL B 1 180 ? 18.787 17.021 80.690 1.00 38.63 180 VAL B CA 1
ATOM 3307 C C . VAL B 1 180 ? 18.579 18.354 81.387 1.00 38.54 180 VAL B C 1
ATOM 3308 O O . VAL B 1 180 ? 18.197 19.340 80.765 1.00 38.14 180 VAL B O 1
ATOM 3312 N N . ASP B 1 181 ? 18.861 18.379 82.682 1.00 38.93 181 ASP B N 1
ATOM 3313 C CA . ASP B 1 181 ? 18.680 19.584 83.479 1.00 39.10 181 ASP B CA 1
ATOM 3314 C C . ASP B 1 181 ? 19.755 19.691 84.556 1.00 38.68 181 ASP B C 1
ATOM 3315 O O . ASP B 1 181 ? 19.448 19.908 85.733 1.00 40.46 181 ASP B O 1
ATOM 3320 N N . ALA B 1 182 ? 21.010 19.530 84.166 1.00 36.13 182 ALA B N 1
ATOM 3321 C CA . ALA B 1 182 ? 22.098 19.614 85.119 1.00 34.12 182 ALA B CA 1
ATOM 3322 C C . ALA B 1 182 ? 23.219 20.451 84.506 1.00 34.27 182 ALA B C 1
ATOM 3323 O O . ALA B 1 182 ? 23.227 20.719 83.306 1.00 32.82 182 ALA B O 1
ATOM 3325 N N . ASP B 1 183 ? 24.169 20.873 85.328 1.00 34.70 183 ASP B N 1
ATOM 3326 C CA . ASP B 1 183 ? 25.266 21.684 84.825 1.00 34.01 183 ASP B CA 1
ATOM 3327 C C . ASP B 1 183 ? 26.061 20.937 83.752 1.00 33.59 183 ASP B C 1
ATOM 3328 O O . ASP B 1 183 ? 26.619 21.561 82.845 1.00 32.77 183 ASP B O 1
ATOM 3333 N N . LEU B 1 184 ? 26.106 19.605 83.855 1.00 31.98 184 LEU B N 1
ATOM 3334 C CA . LEU B 1 184 ? 26.876 18.782 82.913 1.00 30.92 184 LEU B CA 1
ATOM 3335 C C . LEU B 1 184 ? 26.229 17.440 82.587 1.00 31.29 184 LEU B C 1
ATOM 3336 O O . LEU B 1 184 ? 25.512 16.862 83.408 1.00 31.36 184 LEU B O 1
ATOM 3341 N N . PHE B 1 185 ? 26.497 16.951 81.379 1.00 30.20 185 PHE B N 1
ATOM 3342 C CA . PHE B 1 185 ? 25.955 15.688 80.916 1.00 30.36 185 PHE B CA 1
ATOM 3343 C C . PHE B 1 185 ? 27.069 14.915 80.253 1.00 30.88 185 PHE B C 1
ATOM 3344 O O . PHE B 1 185 ? 27.605 15.352 79.238 1.00 31.86 185 PHE B O 1
ATOM 3352 N N . VAL B 1 186 ? 27.411 13.764 80.822 1.00 31.12 186 VAL B N 1
ATOM 3353 C CA . VAL B 1 186 ? 28.483 12.934 80.290 1.00 29.80 186 VAL B CA 1
ATOM 3354 C C . VAL B 1 186 ? 27.926 11.713 79.587 1.00 29.64 186 VAL B C 1
ATOM 3355 O O . VAL B 1 186 ? 27.183 10.954 80.172 1.00 31.12 186 VAL B O 1
ATOM 3359 N N . THR B 1 187 ? 28.267 11.522 78.327 1.00 29.78 187 THR B N 1
ATOM 3360 C CA . THR B 1 187 ? 27.789 10.347 77.624 1.00 30.30 187 THR B CA 1
ATOM 3361 C C . THR B 1 187 ? 28.875 9.757 76.704 1.00 30.08 187 THR B C 1
ATOM 3362 O O . THR B 1 187 ? 30.017 10.204 76.700 1.00 31.67 187 THR B O 1
ATOM 3366 N N . GLY B 1 188 ? 28.529 8.730 75.945 1.00 30.94 188 GLY B N 1
ATOM 3367 C CA . GLY B 1 188 ? 29.515 8.100 75.089 1.00 31.16 188 GLY B CA 1
ATOM 3368 C C . GLY B 1 188 ? 29.699 8.714 73.725 1.00 31.94 188 GLY B C 1
ATOM 3369 O O . GLY B 1 188 ? 30.606 9.506 73.533 1.00 31.62 188 GLY B O 1
ATOM 3370 N N . GLU B 1 189 ? 28.846 8.330 72.785 1.00 32.41 189 GLU B N 1
ATOM 3371 C CA . GLU B 1 189 ? 28.908 8.822 71.418 1.00 35.30 189 GLU B CA 1
ATOM 3372 C C . GLU B 1 189 ? 28.167 10.136 71.176 1.00 34.90 189 GLU B C 1
ATOM 3373 O O . GLU B 1 189 ? 27.039 10.316 71.619 1.00 35.30 189 GLU B O 1
ATOM 3379 N N . PRO B 1 190 ? 28.795 11.067 70.453 1.00 34.01 190 PRO B N 1
ATOM 3380 C CA . PRO B 1 190 ? 28.180 12.356 70.143 1.00 34.71 190 PRO B CA 1
ATOM 3381 C C . PRO B 1 190 ? 27.313 12.189 68.898 1.00 36.01 190 PRO B C 1
ATOM 3382 O O . PRO B 1 190 ? 27.449 11.211 68.177 1.00 37.17 190 PRO B O 1
ATOM 3386 N N . LYS B 1 191 ? 26.414 13.128 68.649 1.00 37.56 191 LYS B N 1
ATOM 3387 C CA . LYS B 1 191 ? 25.573 13.055 67.464 1.00 38.69 191 LYS B CA 1
ATOM 3388 C C . LYS B 1 191 ? 25.480 14.431 66.841 1.00 38.58 191 LYS B C 1
ATOM 3389 O O . LYS B 1 191 ? 25.131 15.407 67.511 1.00 39.09 191 LYS B O 1
ATOM 3395 N N . HIS B 1 192 ? 25.799 14.492 65.554 1.00 37.59 192 HIS B N 1
ATOM 3396 C CA . HIS B 1 192 ? 25.767 15.727 64.799 1.00 36.15 192 HIS B CA 1
ATOM 3397 C C . HIS B 1 192 ? 24.452 16.460 65.039 1.00 36.00 192 HIS B C 1
ATOM 3398 O O . HIS B 1 192 ? 24.437 17.664 65.317 1.00 36.21 192 HIS B O 1
ATOM 3405 N N . SER B 1 193 ? 23.361 15.707 64.960 1.00 34.86 193 SER B N 1
ATOM 3406 C CA . SER B 1 193 ? 22.012 16.239 65.111 1.00 34.66 193 SER B CA 1
ATOM 3407 C C . SER B 1 193 ? 21.601 16.908 66.424 1.00 33.55 193 SER B C 1
ATOM 3408 O O . SER B 1 193 ? 20.546 17.531 66.455 1.00 33.66 193 SER B O 1
ATOM 3411 N N . VAL B 1 194 ? 22.385 16.774 67.498 1.00 32.56 194 VAL B N 1
ATOM 3412 C CA . VAL B 1 194 ? 22.033 17.434 68.762 1.00 31.65 194 VAL B CA 1
ATOM 3413 C C . VAL B 1 194 ? 23.058 18.516 69.089 1.00 32.50 194 VAL B C 1
ATOM 3414 O O . VAL B 1 194 ? 23.022 19.119 70.173 1.00 33.55 194 VAL B O 1
ATOM 3418 N N . PHE B 1 195 ? 23.967 18.751 68.144 1.00 30.46 195 PHE B N 1
ATOM 3419 C CA . PHE B 1 195 ? 25.009 19.756 68.284 1.00 30.80 195 PHE B CA 1
ATOM 3420 C C . PHE B 1 195 ? 24.445 21.162 68.603 1.00 31.98 195 PHE B C 1
ATOM 3421 O O . PHE B 1 195 ? 24.717 21.735 69.656 1.00 33.10 195 PHE B O 1
ATOM 3429 N N . HIS B 1 196 ? 23.665 21.725 67.689 1.00 33.28 196 HIS B N 1
ATOM 3430 C CA . HIS B 1 196 ? 23.105 23.051 67.909 1.00 34.76 196 HIS B CA 1
ATOM 3431 C C . HIS B 1 196 ? 22.239 23.168 69.156 1.00 35.98 196 HIS B C 1
ATOM 3432 O O . HIS B 1 196 ? 22.300 24.175 69.870 1.00 36.37 196 HIS B O 1
ATOM 3439 N N . GLU B 1 197 ? 21.425 22.158 69.421 1.00 36.37 197 GLU B N 1
ATOM 3440 C CA . GLU B 1 197 ? 20.600 22.203 70.610 1.00 37.91 197 GLU B CA 1
ATOM 3441 C C . GLU B 1 197 ? 21.476 22.254 71.865 1.00 37.25 197 GLU B C 1
ATOM 3442 O O . GLU B 1 197 ? 21.125 22.913 72.846 1.00 38.31 197 GLU B O 1
ATOM 3448 N N . THR B 1 198 ? 22.617 21.576 71.834 1.00 35.39 198 THR B N 1
ATOM 3449 C CA . THR B 1 198 ? 23.509 21.566 72.987 1.00 35.37 198 THR B CA 1
ATOM 3450 C C . THR B 1 198 ? 23.916 22.969 73.397 1.00 36.18 198 THR B C 1
ATOM 3451 O O . THR B 1 198 ? 23.796 23.349 74.569 1.00 36.23 198 THR B O 1
ATOM 3455 N N . PHE B 1 199 ? 24.401 23.729 72.420 1.00 35.90 199 PHE B N 1
ATOM 3456 C CA . PHE B 1 199 ? 24.864 25.090 72.661 1.00 36.00 199 PHE B CA 1
ATOM 3457 C C . PHE B 1 199 ? 23.765 26.130 72.817 1.00 34.73 199 PHE B C 1
ATOM 3458 O O . PHE B 1 199 ? 23.908 27.064 73.612 1.00 34.95 199 PHE B O 1
ATOM 3466 N N . GLU B 1 200 ? 22.676 25.982 72.070 1.00 32.96 200 GLU B N 1
ATOM 3467 C CA . GLU B 1 200 ? 21.597 26.960 72.161 1.00 32.64 200 GLU B CA 1
ATOM 3468 C C . GLU B 1 200 ? 20.946 26.900 73.535 1.00 34.31 200 GLU B C 1
ATOM 3469 O O . GLU B 1 200 ? 20.501 27.913 74.044 1.00 36.07 200 GLU B O 1
ATOM 3475 N N . ARG B 1 201 ? 20.898 25.712 74.139 1.00 35.51 201 ARG B N 1
ATOM 3476 C CA . ARG B 1 201 ? 20.327 25.551 75.476 1.00 34.22 201 ARG B CA 1
ATOM 3477 C C . ARG B 1 201 ? 21.375 25.853 76.562 1.00 34.02 201 ARG B C 1
ATOM 3478 O O . ARG B 1 201 ? 21.055 25.874 77.748 1.00 33.63 201 ARG B O 1
ATOM 3486 N N . GLY B 1 202 ? 22.624 26.068 76.161 1.00 32.61 202 GLY B N 1
ATOM 3487 C CA . GLY B 1 202 ? 23.667 26.336 77.129 1.00 32.84 202 GLY B CA 1
ATOM 3488 C C . GLY B 1 202 ? 24.103 25.115 77.936 1.00 34.39 202 GLY B C 1
ATOM 3489 O O . GLY B 1 202 ? 24.570 25.253 79.051 1.00 35.83 202 GLY B O 1
ATOM 3490 N N . LEU B 1 203 ? 23.966 23.920 77.379 1.00 34.13 203 LEU B N 1
ATOM 3491 C CA . LEU B 1 203 ? 24.357 22.703 78.072 1.00 33.33 203 LEU B CA 1
ATOM 3492 C C . LEU B 1 203 ? 25.846 22.343 77.972 1.00 33.48 203 LEU B C 1
ATOM 3493 O O . LEU B 1 203 ? 26.478 22.534 76.932 1.00 33.39 203 LEU B O 1
ATOM 3498 N N . ASN B 1 204 ? 26.408 21.814 79.052 1.00 32.22 204 ASN B N 1
ATOM 3499 C CA . ASN B 1 204 ? 27.789 21.347 79.006 1.00 32.06 204 ASN B CA 1
ATOM 3500 C C . ASN B 1 204 ? 27.736 19.829 78.817 1.00 31.72 204 ASN B C 1
ATOM 3501 O O . ASN B 1 204 ? 27.173 19.113 79.641 1.00 31.48 204 ASN B O 1
ATOM 3506 N N . VAL B 1 205 ? 28.307 19.340 77.726 1.00 30.86 205 VAL B N 1
ATOM 3507 C CA . VAL B 1 205 ? 28.302 17.909 77.474 1.00 30.64 205 VAL B CA 1
ATOM 3508 C C . VAL B 1 205 ? 29.687 17.371 77.184 1.00 29.32 205 VAL B C 1
ATOM 3509 O O . VAL B 1 205 ? 30.436 17.988 76.432 1.00 29.93 205 VAL B O 1
ATOM 3513 N N . ILE B 1 206 ? 30.021 16.225 77.768 1.00 27.64 206 ILE B N 1
ATOM 3514 C CA . ILE B 1 206 ? 31.304 15.579 77.504 1.00 29.48 206 ILE B CA 1
ATOM 3515 C C . ILE B 1 206 ? 31.067 14.169 76.943 1.00 30.31 206 ILE B C 1
ATOM 3516 O O . ILE B 1 206 ? 30.426 13.337 77.578 1.00 31.76 206 ILE B O 1
ATOM 3521 N N . TYR B 1 207 ? 31.585 13.894 75.758 1.00 31.14 207 TYR B N 1
ATOM 3522 C CA . TYR B 1 207 ? 31.414 12.580 75.125 1.00 31.76 207 TYR B CA 1
ATOM 3523 C C . TYR B 1 207 ? 32.693 11.783 75.309 1.00 31.33 207 TYR B C 1
ATOM 3524 O O . TYR B 1 207 ? 33.725 12.155 74.768 1.00 34.18 207 TYR B O 1
ATOM 3533 N N . ALA B 1 208 ? 32.638 10.676 76.036 1.00 30.55 208 ALA B N 1
ATOM 3534 C CA . ALA B 1 208 ? 33.850 9.893 76.271 1.00 27.83 208 ALA B CA 1
ATOM 3535 C C . ALA B 1 208 ? 33.983 8.562 75.514 1.00 26.47 208 ALA B C 1
ATOM 3536 O O . ALA B 1 208 ? 34.790 7.717 75.893 1.00 26.06 208 ALA B O 1
ATOM 3538 N N . GLY B 1 209 ? 33.215 8.385 74.439 1.00 25.69 209 GLY B N 1
ATOM 3539 C CA . GLY B 1 209 ? 33.277 7.154 73.665 1.00 23.10 209 GLY B CA 1
ATOM 3540 C C . GLY B 1 209 ? 32.240 6.135 74.108 1.00 24.38 209 GLY B C 1
ATOM 3541 O O . GLY B 1 209 ? 32.040 5.898 75.299 1.00 22.23 209 GLY B O 1
ATOM 3542 N N . HIS B 1 210 ? 31.554 5.534 73.150 1.00 26.32 210 HIS B N 1
ATOM 3543 C CA . HIS B 1 210 ? 30.556 4.540 73.493 1.00 28.16 210 HIS B CA 1
ATOM 3544 C C . HIS B 1 210 ? 31.310 3.391 74.146 1.00 29.93 210 HIS B C 1
ATOM 3545 O O . HIS B 1 210 ? 31.043 3.033 75.292 1.00 30.07 210 HIS B O 1
ATOM 3552 N N . TYR B 1 211 ? 32.282 2.832 73.436 1.00 30.18 211 TYR B N 1
ATOM 3553 C CA . TYR B 1 211 ? 33.061 1.745 74.003 1.00 30.87 211 TYR B CA 1
ATOM 3554 C C . TYR B 1 211 ? 33.741 2.093 75.341 1.00 32.46 211 TYR B C 1
ATOM 3555 O O . TYR B 1 211 ? 33.701 1.302 76.289 1.00 33.23 211 TYR B O 1
ATOM 3564 N N . ASP B 1 212 ? 34.376 3.256 75.433 1.00 33.11 212 ASP B N 1
ATOM 3565 C CA . ASP B 1 212 ? 35.076 3.571 76.667 1.00 35.01 212 ASP B CA 1
ATOM 3566 C C . ASP B 1 212 ? 34.216 3.814 77.905 1.00 33.90 212 ASP B C 1
ATOM 3567 O O . ASP B 1 212 ? 34.705 3.655 79.027 1.00 33.57 212 ASP B O 1
ATOM 3572 N N . THR B 1 213 ? 32.953 4.192 77.723 1.00 31.25 213 THR B N 1
ATOM 3573 C CA . THR B 1 213 ? 32.090 4.411 78.879 1.00 30.83 213 THR B CA 1
ATOM 3574 C C . THR B 1 213 ? 31.351 3.143 79.268 1.00 31.02 213 THR B C 1
ATOM 3575 O O . THR B 1 213 ? 30.847 3.056 80.380 1.00 30.76 213 THR B O 1
ATOM 3579 N N . GLU B 1 214 ? 31.286 2.164 78.361 1.00 31.95 214 GLU B N 1
ATOM 3580 C CA . GLU B 1 214 ? 30.581 0.921 78.652 1.00 33.26 214 GLU B CA 1
ATOM 3581 C C . GLU B 1 214 ? 31.492 -0.278 79.006 1.00 33.72 214 GLU B C 1
ATOM 3582 O O . GLU B 1 214 ? 31.127 -1.426 78.766 1.00 33.71 214 GLU B O 1
ATOM 3588 N N . THR B 1 215 ? 32.658 -0.020 79.597 1.00 33.36 215 THR B N 1
ATOM 3589 C CA . THR B 1 215 ? 33.562 -1.110 80.006 1.00 34.05 215 THR B CA 1
ATOM 3590 C C . THR B 1 215 ? 33.485 -1.330 81.526 1.00 33.53 215 THR B C 1
ATOM 3591 O O . THR B 1 215 ? 33.895 -2.355 82.065 1.00 31.82 215 THR B O 1
ATOM 3595 N N . PHE B 1 216 ? 32.950 -0.345 82.218 1.00 33.56 216 PHE B N 1
ATOM 3596 C CA . PHE B 1 216 ? 32.889 -0.417 83.654 1.00 32.11 216 PHE B CA 1
ATOM 3597 C C . PHE B 1 216 ? 31.956 -1.476 84.202 1.00 31.82 216 PHE B C 1
ATOM 3598 O O . PHE B 1 216 ? 32.348 -2.243 85.081 1.00 31.96 216 PHE B O 1
ATOM 3606 N N . GLY B 1 217 ? 30.730 -1.521 83.685 1.00 30.94 217 GLY B N 1
ATOM 3607 C CA . GLY B 1 217 ? 29.752 -2.468 84.186 1.00 30.69 217 GLY B CA 1
ATOM 3608 C C . GLY B 1 217 ? 30.148 -3.923 84.059 1.00 32.58 217 GLY B C 1
ATOM 3609 O O . GLY B 1 217 ? 30.107 -4.712 85.021 1.00 30.85 217 GLY B O 1
ATOM 3610 N N . VAL B 1 218 ? 30.529 -4.284 82.844 1.00 32.67 218 VAL B N 1
ATOM 3611 C CA . VAL B 1 218 ? 30.925 -5.638 82.565 1.00 33.14 218 VAL B CA 1
ATOM 3612 C C . VAL B 1 218 ? 32.070 -6.045 83.521 1.00 33.62 218 VAL B C 1
ATOM 3613 O O . VAL B 1 218 ? 32.046 -7.132 84.094 1.00 33.88 218 VAL B O 1
ATOM 3617 N N . LYS B 1 219 ? 33.033 -5.147 83.730 1.00 32.60 219 LYS B N 1
ATOM 3618 C CA . LYS B 1 219 ? 34.149 -5.406 84.628 1.00 32.53 219 LYS B CA 1
ATOM 3619 C C . LYS B 1 219 ? 33.720 -5.523 86.084 1.00 32.84 219 LYS B C 1
ATOM 3620 O O . LYS B 1 219 ? 34.153 -6.428 86.798 1.00 32.71 219 LYS B O 1
ATOM 3626 N N . ALA B 1 220 ? 32.887 -4.589 86.529 1.00 31.11 220 ALA B N 1
ATOM 3627 C CA . ALA B 1 220 ? 32.422 -4.599 87.909 1.00 30.93 220 ALA B CA 1
ATOM 3628 C C . ALA B 1 220 ? 31.664 -5.892 88.213 1.00 30.80 220 ALA B C 1
ATOM 3629 O O . ALA B 1 220 ? 31.805 -6.447 89.303 1.00 31.73 220 ALA B O 1
ATOM 3631 N N . LEU B 1 221 ? 30.886 -6.368 87.239 1.00 29.37 221 LEU B N 1
ATOM 3632 C CA . LEU B 1 221 ? 30.103 -7.580 87.400 1.00 29.71 221 LEU B CA 1
ATOM 3633 C C . LEU B 1 221 ? 30.972 -8.850 87.452 1.00 30.71 221 LEU B C 1
ATOM 3634 O O . LEU B 1 221 ? 30.684 -9.761 88.227 1.00 28.98 221 LEU B O 1
ATOM 3639 N N . ALA B 1 222 ? 32.022 -8.931 86.637 1.00 29.33 222 ALA B N 1
ATOM 3640 C CA . ALA B 1 222 ? 32.874 -10.113 86.706 1.00 29.11 222 ALA B CA 1
ATOM 3641 C C . ALA B 1 222 ? 33.537 -10.066 88.092 1.00 30.24 222 ALA B C 1
ATOM 3642 O O . ALA B 1 222 ? 33.457 -11.024 88.868 1.00 30.93 222 ALA B O 1
ATOM 3644 N N . ALA B 1 223 ? 34.161 -8.931 88.409 1.00 30.33 223 ALA B N 1
ATOM 3645 C CA . ALA B 1 223 ? 34.809 -8.740 89.704 1.00 29.89 223 ALA B CA 1
ATOM 3646 C C . ALA B 1 223 ? 33.855 -9.137 90.822 1.00 31.17 223 ALA B C 1
ATOM 3647 O O . ALA B 1 223 ? 34.267 -9.723 91.831 1.00 31.32 223 ALA B O 1
ATOM 3649 N N . HIS B 1 224 ? 32.578 -8.817 90.649 1.00 30.63 224 HIS B N 1
ATOM 3650 C CA . HIS B 1 224 ? 31.629 -9.166 91.669 1.00 32.83 224 HIS B CA 1
ATOM 3651 C C . HIS B 1 224 ? 31.422 -10.677 91.772 1.00 35.07 224 HIS B C 1
ATOM 3652 O O . HIS B 1 224 ? 31.221 -11.213 92.875 1.00 36.52 224 HIS B O 1
ATOM 3659 N N . LEU B 1 225 ? 31.475 -11.365 90.635 1.00 33.43 225 LEU B N 1
ATOM 3660 C CA . LEU B 1 225 ? 31.270 -12.789 90.643 1.00 32.48 225 LEU B CA 1
ATOM 3661 C C . LEU B 1 225 ? 32.457 -13.459 91.305 1.00 34.18 225 LEU B C 1
ATOM 3662 O O . LEU B 1 225 ? 32.296 -14.453 92.025 1.00 34.87 225 LEU B O 1
ATOM 3667 N N . GLU B 1 226 ? 33.646 -12.904 91.087 1.00 35.16 226 GLU B N 1
ATOM 3668 C CA . GLU B 1 226 ? 34.852 -13.451 91.706 1.00 36.87 226 GLU B CA 1
ATOM 3669 C C . GLU B 1 226 ? 34.767 -13.321 93.233 1.00 36.69 226 GLU B C 1
ATOM 3670 O O . GLU B 1 226 ? 35.153 -14.222 93.967 1.00 36.47 226 GLU B O 1
ATOM 3676 N N . ALA B 1 227 ? 34.239 -12.201 93.705 1.00 35.78 227 ALA B N 1
ATOM 3677 C CA . ALA B 1 227 ? 34.117 -11.976 95.133 1.00 34.72 227 ALA B CA 1
ATOM 3678 C C . ALA B 1 227 ? 33.058 -12.885 95.703 1.00 33.84 227 ALA B C 1
ATOM 3679 O O . ALA B 1 227 ? 33.169 -13.352 96.826 1.00 32.95 227 ALA B O 1
ATOM 3681 N N . ARG B 1 228 ? 32.027 -13.139 94.913 1.00 33.77 228 ARG B N 1
ATOM 3682 C CA . ARG B 1 228 ? 30.932 -13.966 95.378 1.00 34.74 228 ARG B CA 1
ATOM 3683 C C . ARG B 1 228 ? 31.091 -15.485 95.231 1.00 36.06 228 ARG B C 1
ATOM 3684 O O . ARG B 1 228 ? 30.639 -16.242 96.095 1.00 36.00 228 ARG B O 1
ATOM 3692 N N . PHE B 1 229 ? 31.732 -15.932 94.155 1.00 35.56 229 PHE B N 1
ATOM 3693 C CA . PHE B 1 229 ? 31.872 -17.359 93.924 1.00 35.40 229 PHE B CA 1
ATOM 3694 C C . PHE B 1 229 ? 33.305 -17.802 93.632 1.00 37.26 229 PHE B C 1
ATOM 3695 O O . PHE B 1 229 ? 33.546 -18.955 93.265 1.00 39.43 229 PHE B O 1
ATOM 3703 N N . GLY B 1 230 ? 34.259 -16.890 93.766 1.00 36.58 230 GLY B N 1
ATOM 3704 C CA . GLY B 1 230 ? 35.639 -17.265 93.536 1.00 34.83 230 GLY B CA 1
ATOM 3705 C C . GLY B 1 230 ? 36.031 -17.492 92.099 1.00 35.94 230 GLY B C 1
ATOM 3706 O O . GLY B 1 230 ? 37.149 -17.911 91.841 1.00 37.47 230 GLY B O 1
ATOM 3707 N N . LEU B 1 231 ? 35.140 -17.200 91.154 1.00 36.59 231 LEU B N 1
ATOM 3708 C CA . LEU B 1 231 ? 35.435 -17.403 89.728 1.00 34.70 231 LEU B CA 1
ATOM 3709 C C . LEU B 1 231 ? 36.488 -16.453 89.168 1.00 33.84 231 LEU B C 1
ATOM 3710 O O . LEU B 1 231 ? 36.364 -15.248 89.260 1.00 33.72 231 LEU B O 1
ATOM 3715 N N . PRO B 1 232 ? 37.552 -16.991 88.581 1.00 33.71 232 PRO B N 1
ATOM 3716 C CA . PRO B 1 232 ? 38.546 -16.064 88.035 1.00 33.11 232 PRO B CA 1
ATOM 3717 C C . PRO B 1 232 ? 37.929 -15.490 86.763 1.00 32.93 232 PRO B C 1
ATOM 3718 O O . PRO B 1 232 ? 37.005 -16.094 86.213 1.00 33.87 232 PRO B O 1
ATOM 3722 N N . TRP B 1 233 ? 38.428 -14.350 86.294 1.00 31.38 233 TRP B N 1
ATOM 3723 C CA . TRP B 1 233 ? 37.916 -13.756 85.066 1.00 30.80 233 TRP B CA 1
ATOM 3724 C C . TRP B 1 233 ? 38.974 -12.963 84.362 1.00 31.72 233 TRP B C 1
ATOM 3725 O O . TRP B 1 233 ? 40.007 -12.628 84.924 1.00 32.65 233 TRP B O 1
ATOM 3736 N N . VAL B 1 234 ? 38.682 -12.632 83.122 1.00 32.15 234 VAL B N 1
ATOM 3737 C CA . VAL B 1 234 ? 39.589 -11.859 82.310 1.00 31.92 234 VAL B CA 1
ATOM 3738 C C . VAL B 1 234 ? 38.744 -10.804 81.600 1.00 32.68 234 VAL B C 1
ATOM 3739 O O . VAL B 1 234 ? 37.518 -10.919 81.528 1.00 30.69 234 VAL B O 1
ATOM 3743 N N . PHE B 1 235 ? 39.397 -9.762 81.105 1.00 32.99 235 PHE B N 1
ATOM 3744 C CA . PHE B 1 235 ? 38.693 -8.737 80.370 1.00 33.66 235 PHE B CA 1
ATOM 3745 C C . PHE B 1 235 ? 39.136 -8.911 78.926 1.00 34.51 235 PHE B C 1
ATOM 3746 O O . PHE B 1 235 ? 40.327 -8.863 78.621 1.00 34.79 235 PHE B O 1
ATOM 3754 N N . LEU B 1 236 ? 38.185 -9.127 78.029 1.00 34.51 236 LEU B N 1
ATOM 3755 C CA . LEU B 1 236 ? 38.545 -9.316 76.638 1.00 33.94 236 LEU B CA 1
ATOM 3756 C C . LEU B 1 236 ? 38.378 -7.989 75.927 1.00 35.35 236 LEU B C 1
ATOM 3757 O O . LEU B 1 236 ? 37.341 -7.668 75.380 1.00 36.53 236 LEU B O 1
ATOM 3762 N N . ASP B 1 237 ? 39.441 -7.212 75.962 1.00 37.84 237 ASP B N 1
ATOM 3763 C CA . ASP B 1 237 ? 39.471 -5.897 75.367 1.00 38.89 237 ASP B CA 1
ATOM 3764 C C . ASP B 1 237 ? 39.553 -5.880 73.854 1.00 39.42 237 ASP B C 1
ATOM 3765 O O . ASP B 1 237 ? 40.315 -6.625 73.253 1.00 39.47 237 ASP B O 1
ATOM 3770 N N . HIS B 1 238 ? 38.747 -5.028 73.238 1.00 39.87 238 HIS B N 1
ATOM 3771 C CA . HIS B 1 238 ? 38.793 -4.840 71.794 1.00 40.89 238 HIS B CA 1
ATOM 3772 C C . HIS B 1 238 ? 38.236 -3.457 71.519 1.00 41.29 238 HIS B C 1
ATOM 3773 O O . HIS B 1 238 ? 37.127 -3.293 71.014 1.00 41.54 238 HIS B O 1
ATOM 3780 N N . PRO B 1 239 ? 39.011 -2.432 71.871 1.00 41.51 239 PRO B N 1
ATOM 3781 C CA . PRO B 1 239 ? 38.622 -1.033 71.678 1.00 41.04 239 PRO B CA 1
ATOM 3782 C C . PRO B 1 239 ? 38.175 -0.748 70.257 1.00 40.15 239 PRO B C 1
ATOM 3783 O O . PRO B 1 239 ? 38.823 -1.135 69.288 1.00 39.43 239 PRO B O 1
ATOM 3787 N N . THR B 1 240 ? 37.050 -0.057 70.158 1.00 40.29 240 THR B N 1
ATOM 3788 C CA . THR B 1 240 ? 36.423 0.278 68.897 1.00 39.69 240 THR B CA 1
ATOM 3789 C C . THR B 1 240 ? 36.780 1.665 68.363 1.00 41.20 240 THR B C 1
ATOM 3790 O O . THR B 1 240 ? 36.652 1.941 67.157 1.00 40.15 240 THR B O 1
ATOM 3794 N N . GLY B 1 241 ? 37.241 2.532 69.263 1.00 41.46 241 GLY B N 1
ATOM 3795 C CA . GLY B 1 241 ? 37.597 3.887 68.882 1.00 40.66 241 GLY B CA 1
ATOM 3796 C C . GLY B 1 241 ? 36.369 4.777 68.755 1.00 41.25 241 GLY B C 1
ATOM 3797 O O . GLY B 1 241 ? 36.474 5.921 68.329 1.00 42.78 241 GLY B O 1
ATOM 3798 N N . LEU B 1 242 ? 35.205 4.246 69.127 1.00 40.48 242 LEU B N 1
ATOM 3799 C CA . LEU B 1 242 ? 33.944 4.967 69.044 1.00 39.00 242 LEU B CA 1
ATOM 3800 C C . LEU B 1 242 ? 33.148 4.902 70.360 1.00 40.65 242 LEU B C 1
ATOM 3801 O O . LEU B 1 242 ? 33.531 4.099 71.246 1.00 41.74 242 LEU B O 1
#

Solvent-accessible surface area: 20099 Å² total; per-residue (Å²): 57,34,21,44,80,0,20,144,41,0,37,66,43,1,106,38,117,89,34,116,108,17,84,5,110,20,4,58,22,15,116,17,91,135,66,1,170,57,0,0,0,0,0,9,9,0,35,50,0,0,104,84,0,46,145,68,134,2,3,0,0,0,0,0,27,8,10,64,74,71,108,131,33,93,97,97,36,17,39,98,101,23,31,77,0,0,133,124,14,18,1,0,0,0,1,0,27,30,1,0,10,22,11,71,108,10,0,0,1,14,26,5,0,127,109,15,33,8,66,104,46,58,99,35,72,67,4,2,0,0,75,4,35,42,101,90,18,92,8,91,5,2,68,98,4,10,131,41,35,72,113,110,13,74,56,18,79,31,27,101,83,88,2,69,39,1,0,0,12,8,1,67,2,2,65,33,0,78,145,11,79,14,43,1,0,0,0,1,17,32,82,5,79,15,23,18,34,1,73,28,74,36,13,1,1,0,8,10,18,13,9,40,2,4,16,28,0,0,76,21,0,0,45,47,0,76,90,142,69,55,10,63,74,32,50,3,70,11,91,11,72,30,78,44,19,45,104,6,20,149,55,0,43,64,31,2,106,35,109,88,33,106,128,18,80,4,98,23,3,54,19,13,116,14,79,133,79,0,151,54,0,0,0,0,0,10,9,0,12,33,0,0,133,75,0,53,145,68,140,2,14,0,0,0,0,1,28,9,18,60,98,69,173,134,63,93,95,83,44,12,43,102,104,25,35,86,12,1,130,138,17,19,1,0,0,0,0,0,31,28,1,0,9,27,6,70,108,8,0,0,2,16,28,3,0,125,117,1,36,10,64,90,30,71,107,35,77,30,3,0,54,6,101,2,98,108,79,6,43,5,128,79,0,1,60,84,1,4,150,57,30,61,122,113,17,77,54,11,71,22,25,141,96,97,3,66,29,0,0,1,6,8,2,64,4,4,69,29,0,87,132,4,95,13,61,0,0,0,0,0,13,38,72,5,77,20,31,22,36,0,75,29,74,32,15,4,0,0,5,8,18,14,6,34,1,5,16,27,0,0,81,22,0,1,46,41,0,74,90,127,71,52,1,64,68,34,53,2,58,51,84,9,74,31

CATH classification: 3.40.1390.30 (+1 more: 3.40.1390.30)

Radius of gyration: 24.67 Å; Cα contacts (8 Å, |Δi|>4): 1122; chains: 2; bounding box: 38×67×61 Å

Organism: Thermus thermophilus (strain ATCC 27634 / DSM 579 / HB8) (NCBI:txid300852)

B-factor: mean 41.4, std 12.39, range [10.47, 96.99]

Foldseek 3Di:
DFPVVVQVVVCVLLVCVVCPPQQFDATWPAAFDRDFFEEEFEAEQFLQLLVVCQVVLGAEYEYQYDDGRNDDDDCDDRNVSSNVSCHVRRHIYGYHHQSLLADCQQHLENQVCVLLQFDPFAADPTSGTFWGFNDKDFPCSQVSLCVLQVHRWDKDFQADRIFTTTGEGEADCLVVVVVDDGQEYEYADDDPVCRVVCNVVRYIYIHSHNRSRRQRRRVSVQVVCCVVPVRHYDYRDDDDPD/DFVVVVQVCCCVLLVVVVDVVQLAPATWPAAFDGDFFAAEFEADQFLLLLVVCQVVLHAEYEYAHYDGRNPDDDCDDRNVSSNVSCHVSRHTYGYDYLSQCADCQQHLANQVCVLLQFDPWDDDPSHIKGWHPDWAFPVVSQVSLCVQQVHRWDKQQLADRTFIIEIEGEAPPCVCVVVDDGQEYEYADDDPVCNVVCNVVRHIYIHNHNRRSRRRRRVSVSVVVCVVPVHHYDYRDDDDVD

Secondary structure (DSSP, 8-state):
-BHHHHHHHHHHHTTGGG-TT-SS--EEEE---SB---EEEEEE-SHHHHHHHHHTT-SEEEEEE-S-SS----S-HHHHHHHHHHHHTT-EEEE-SHHHHH-TTT-HHHHHHHTTT--S----STT--------S-BSTHHHHHHHTTSSPPEEEESS-SB---EEEE-SS-GGGGGG--SSEEEES---GGGHHHHHHTT-EEEE--HHHHTTHHHHHHHHHHHHHH---EEE-------/-BHHHHHHHHHHHHTGGG-TT-SS--EEEE---SB---EEEEEE-SHHHHHHHHHTT-SEEEEEE-S--SS---S-HHHHHHHHHHHHTT-EEEE-SHHHHH-TTT-HHHHHHHHTT-EEEEEETTEEEEEEEEEEEHHHHHHHHHHHHSSPPEEEE-S-SEEEEEEEE-SS-GGGGGG--SSEEEESS--GGGHHHHHHTT-EEEE--HHHHSSHHHHHHHHHHHHHH---EEE-------

Nearest PDB structures (foldseek):
  2yyb-assembly1_A  TM=9.857E-01  e=1.300E-47  Thermus thermophilus HB8
  1nmo-assembly1_A  TM=9.413E-01  e=6.308E-27  unclassified
  3wse-assembly1_A  TM=8.926E-01  e=6.776E-21  Methanocaldococcus jannaschii DSM 2661
  2gx8-assembly1_B  TM=8.374E-01  e=3.883E-15  Bacillus cereus ATCC 14579
  2gx8-assembly1_C-2  TM=8.224E-01  e=3.020E-15  Bacillus cereus ATCC 14579

InterPro domains:
  IPR002678 DUF34/NIF3 [PF01784] (1-237)
  IPR002678 DUF34/NIF3 [PTHR13799] (1-230)
  IPR002678 DUF34/NIF3 [TIGR00486] (3-240)
  IPR036069 DUF34/NIF3 superfamily [SSF102705] (1-241)

Sequence (484 aa):
MDRDELVRYLDAYLRIQDFPQDPSLNGLQVEGKRTVRKVGAAVDAGEAIFRKALEEEVDFLIVHHGLFWGKPFPIVGHHKRRLETLFQGGINLYAAHLPLDAHEEVGNNFVLARELGLVDLTPWDVGVKGRFPQPTPLLQVADRLGQLTGMQPLVHQGGLDHVETVILVSGSGTGLLPKVDADLFVTGEPKHSVFHETFERGLNVIYAGHYDTETFGVKALAAHLEARFGLPWVFLDHPTGLMDRDELVRYLDAYLRIQDFPQDPSLNGLQVEGKRTVRKVGAAVDAGEAIFRKALEEEVDFLIVHHGLFWGKPFPIVGHHKRRLETLFQGGINLYAAHLPLDAHEEVGNNFVLARELGLVDLTPWDVGVKGRFPQPTPLLQVADRLGQLTGMQPLVHQGGLDHVETVILVSGSGTGLLPKVDADLFVTGEPKHSVFHETFERGLNVIYAGHYDTETFGVKALAAHLEARFGLPWVFLDHPTGL